Protein AF-A0A0R1HN74-F1 (afdb_monomer)

Structure (mmCIF, N/CA/C/O backbone):
data_AF-A0A0R1HN74-F1
#
_entry.id   AF-A0A0R1HN74-F1
#
loop_
_atom_site.group_PDB
_atom_site.id
_atom_site.type_symbol
_atom_site.label_atom_id
_atom_site.label_alt_id
_atom_site.label_comp_id
_atom_site.label_asym_id
_atom_site.label_entity_id
_atom_site.label_seq_id
_atom_site.pdbx_PDB_ins_code
_atom_site.Cartn_x
_atom_site.Cartn_y
_atom_site.Cartn_z
_atom_site.occupancy
_atom_site.B_iso_or_equiv
_atom_site.auth_seq_id
_atom_site.auth_comp_id
_atom_site.auth_asym_id
_atom_site.auth_atom_id
_atom_site.pdbx_PDB_model_num
ATOM 1 N N . MET A 1 1 ? -47.317 2.325 -16.562 1.00 37.75 1 MET A N 1
ATOM 2 C CA . MET A 1 1 ? -47.734 1.131 -17.326 1.00 37.75 1 MET A CA 1
ATOM 3 C C . MET A 1 1 ? -47.409 -0.101 -16.496 1.00 37.75 1 MET A C 1
ATOM 5 O O . MET A 1 1 ? -46.252 -0.298 -16.159 1.00 37.75 1 MET A O 1
ATOM 9 N N . LYS A 1 2 ? -48.447 -0.833 -16.077 1.00 34.22 2 LYS A N 1
ATOM 10 C CA . LYS A 1 2 ? -48.402 -2.145 -15.407 1.00 34.22 2 LYS A CA 1
ATOM 11 C C . LYS A 1 2 ? -48.605 -3.232 -16.466 1.00 34.22 2 LYS A C 1
ATOM 13 O O . LYS A 1 2 ? -49.394 -2.976 -17.366 1.00 34.22 2 LYS A O 1
ATOM 18 N N . LEU A 1 3 ? -47.998 -4.406 -16.280 1.00 33.62 3 LEU A N 1
ATOM 19 C CA . LEU A 1 3 ? -48.451 -5.758 -16.684 1.00 33.62 3 LEU A CA 1
ATOM 20 C C . LEU A 1 3 ? -47.489 -6.751 -15.979 1.00 33.62 3 LEU A C 1
ATOM 22 O O . LEU A 1 3 ? -46.286 -6.656 -16.190 1.00 33.62 3 LEU A O 1
ATOM 26 N N . PHE A 1 4 ? -47.888 -7.375 -14.856 1.00 31.14 4 PHE A N 1
ATOM 27 C CA . PHE A 1 4 ? -48.478 -8.735 -14.722 1.00 31.14 4 PHE A CA 1
ATOM 28 C C . PHE A 1 4 ? -47.546 -9.832 -15.305 1.00 31.14 4 PHE A C 1
ATOM 30 O O . PHE A 1 4 ? -47.298 -9.790 -16.500 1.00 31.14 4 PHE A O 1
ATOM 37 N N . SER A 1 5 ? -46.884 -10.755 -14.578 1.00 32.38 5 SER A N 1
ATOM 38 C CA . SER A 1 5 ? -47.207 -11.663 -13.442 1.00 32.38 5 SER A CA 1
ATOM 39 C C . SER A 1 5 ? -47.231 -13.152 -13.862 1.00 32.38 5 SER A C 1
ATOM 41 O O . SER A 1 5 ? -47.763 -13.442 -14.929 1.00 32.38 5 SER A O 1
ATOM 43 N N . LEU A 1 6 ? -46.862 -14.027 -12.902 1.00 30.67 6 LEU A N 1
ATOM 44 C CA . LEU A 1 6 ? -47.320 -15.425 -12.670 1.00 30.67 6 LEU A CA 1
ATOM 45 C C . LEU A 1 6 ? -46.672 -16.559 -13.506 1.00 30.67 6 LEU A C 1
ATOM 47 O O . LEU A 1 6 ? -46.528 -16.405 -14.709 1.00 30.67 6 LEU A O 1
ATOM 51 N N . PHE A 1 7 ? -46.250 -17.728 -12.985 1.00 30.64 7 PHE A N 1
ATOM 52 C CA . PHE A 1 7 ? -46.457 -18.526 -11.743 1.00 30.64 7 PHE A CA 1
ATOM 53 C C . PHE A 1 7 ? -45.094 -19.163 -11.313 1.00 30.64 7 PHE A C 1
ATOM 55 O O . PHE A 1 7 ? -44.212 -19.260 -12.159 1.00 30.64 7 PHE A O 1
ATOM 62 N N . GLY A 1 8 ? -44.759 -19.519 -10.055 1.00 28.58 8 GLY A N 1
ATOM 63 C CA . GLY A 1 8 ? -45.424 -20.448 -9.109 1.00 28.58 8 GLY A CA 1
ATOM 64 C C . GLY A 1 8 ? -45.154 -21.910 -9.529 1.00 28.58 8 GLY A C 1
ATOM 65 O O . GLY A 1 8 ? -45.345 -22.207 -10.698 1.00 28.58 8 GLY A O 1
ATOM 66 N N . SER A 1 9 ? -44.735 -22.894 -8.729 1.00 29.56 9 SER A N 1
ATOM 67 C CA . SER A 1 9 ? -44.547 -23.068 -7.282 1.00 29.56 9 SER A CA 1
ATOM 68 C C . SER A 1 9 ? -44.051 -24.511 -7.039 1.00 29.56 9 SER A C 1
ATOM 70 O O . SER A 1 9 ? -44.491 -25.412 -7.745 1.00 29.56 9 SER A O 1
ATOM 72 N N . ASP A 1 10 ? -43.203 -24.673 -6.025 1.00 31.22 10 ASP A N 1
ATOM 73 C CA . ASP A 1 10 ? -43.163 -25.727 -4.996 1.00 31.22 10 ASP A CA 1
ATOM 74 C C . ASP A 1 10 ? -43.105 -27.245 -5.283 1.00 31.22 10 ASP A C 1
ATOM 76 O O . ASP A 1 10 ? -43.842 -27.826 -6.073 1.00 31.22 10 ASP A O 1
ATOM 80 N N . ASP A 1 11 ? -42.303 -27.842 -4.388 1.00 31.64 11 ASP A N 1
ATOM 81 C CA . ASP A 1 11 ? -42.486 -29.089 -3.632 1.00 31.64 11 ASP A CA 1
ATOM 82 C C . ASP A 1 11 ? -41.647 -30.344 -3.976 1.00 31.64 11 ASP A C 1
ATOM 84 O O . ASP A 1 11 ? -41.933 -31.114 -4.887 1.00 31.64 11 ASP A O 1
ATOM 88 N N . LYS A 1 12 ? -40.694 -30.576 -3.053 1.00 31.00 12 LYS A N 1
ATOM 89 C CA . LYS A 1 12 ? -40.577 -31.736 -2.142 1.00 31.00 12 LYS A CA 1
ATOM 90 C C . LYS A 1 12 ? -39.614 -32.894 -2.433 1.00 31.00 12 LYS A C 1
ATOM 92 O O . LYS A 1 12 ? -39.685 -33.582 -3.440 1.00 31.00 12 LYS A O 1
ATOM 97 N N . ASP A 1 13 ? -38.836 -33.127 -1.369 1.00 30.50 13 ASP A N 1
ATOM 98 C CA . ASP A 1 13 ? -38.486 -34.391 -0.714 1.00 30.50 13 ASP A CA 1
ATOM 99 C C . ASP A 1 13 ? -37.759 -35.483 -1.508 1.00 30.50 13 ASP A C 1
ATOM 101 O O . ASP A 1 13 ? -38.340 -36.172 -2.337 1.00 30.50 13 ASP A O 1
ATOM 105 N N . GLN A 1 14 ? -36.530 -35.789 -1.073 1.00 30.69 14 GLN A N 1
ATOM 106 C CA . GLN A 1 14 ? -36.260 -37.091 -0.451 1.00 30.69 14 GLN A CA 1
ATOM 107 C C . GLN A 1 14 ? -34.964 -37.086 0.376 1.00 30.69 14 GLN A C 1
ATOM 109 O O . GLN A 1 14 ? -33.915 -36.604 -0.045 1.00 30.69 14 GLN A O 1
ATOM 114 N N . ALA A 1 15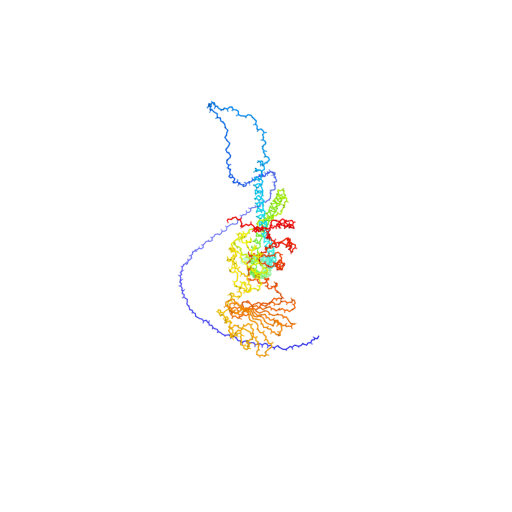 ? -35.093 -37.633 1.584 1.00 33.84 15 ALA A N 1
ATOM 115 C CA . ALA A 1 15 ? -34.044 -37.954 2.539 1.00 33.84 15 ALA A CA 1
ATOM 116 C C . ALA A 1 15 ? -33.681 -39.453 2.464 1.00 33.84 15 ALA A C 1
ATOM 118 O O . ALA A 1 15 ? -34.335 -40.204 1.747 1.00 33.84 15 ALA A O 1
ATOM 119 N N . GLU A 1 16 ? -32.723 -39.847 3.321 1.00 32.44 16 GLU A N 1
ATOM 120 C CA . GLU A 1 16 ? -32.264 -41.208 3.685 1.00 32.44 16 GLU A CA 1
ATOM 121 C C . GLU A 1 16 ? -31.029 -41.729 2.900 1.00 32.44 16 GLU A C 1
ATOM 123 O O . GLU A 1 16 ? -30.935 -41.563 1.697 1.00 32.44 16 GLU A O 1
ATOM 128 N N . SER A 1 17 ? -30.012 -42.394 3.479 1.00 32.22 17 SER A N 1
ATOM 129 C CA . SER A 1 17 ? -29.822 -42.961 4.825 1.00 32.22 17 SER A CA 1
ATOM 130 C C . SER A 1 17 ? -28.415 -43.603 4.977 1.00 32.22 17 SER A C 1
ATOM 132 O O . SER A 1 17 ? -27.927 -44.213 4.031 1.00 32.22 17 SER A O 1
ATOM 134 N N . LYS A 1 18 ? -27.911 -43.616 6.229 1.00 32.38 18 LYS A N 1
ATOM 135 C CA . LYS A 1 18 ? -27.061 -44.630 6.924 1.00 32.38 18 LYS A CA 1
ATOM 136 C C . LYS A 1 18 ? -25.583 -44.832 6.539 1.00 32.38 18 LYS A C 1
ATOM 138 O O . LYS A 1 18 ? -25.268 -45.304 5.458 1.00 32.38 18 LYS A O 1
ATOM 143 N N . GLN A 1 19 ? -24.719 -44.766 7.563 1.00 29.27 19 GLN A N 1
ATOM 144 C CA . GLN A 1 19 ? -24.216 -45.972 8.254 1.00 29.27 19 GLN A CA 1
ATOM 145 C C . GLN A 1 19 ? -23.620 -45.640 9.640 1.00 29.27 19 GLN A C 1
ATOM 147 O O . GLN A 1 19 ? -22.815 -44.728 9.795 1.00 29.27 19 GLN A O 1
ATOM 152 N N . GLN A 1 20 ? -24.049 -46.409 10.644 1.00 31.22 20 GLN A N 1
ATOM 153 C CA . GLN A 1 20 ? -23.447 -46.580 11.971 1.00 31.22 20 GLN A CA 1
ATOM 154 C C . GLN A 1 20 ? -22.999 -48.041 12.099 1.00 31.22 20 GLN A C 1
ATOM 156 O O . GLN A 1 20 ? -23.674 -48.900 11.531 1.00 31.22 20 GLN A O 1
ATOM 161 N N . GLN A 1 21 ? -21.973 -48.276 12.933 1.00 35.69 21 GLN A N 1
ATOM 162 C CA . GLN A 1 21 ? -21.781 -49.361 13.931 1.00 35.69 21 GLN A CA 1
ATOM 163 C C . GLN A 1 21 ? -20.291 -49.822 14.021 1.00 35.69 21 GLN A C 1
ATOM 165 O O . GLN A 1 21 ? -19.504 -49.424 13.168 1.00 35.69 21 GLN A O 1
ATOM 170 N N . PRO A 1 22 ? -19.855 -50.582 15.058 1.00 55.91 22 PRO A N 1
ATOM 171 C CA . PRO A 1 22 ? -19.391 -50.095 16.375 1.00 55.91 22 PRO A CA 1
ATOM 172 C C . PRO A 1 22 ? -18.045 -50.771 16.784 1.00 55.91 22 PRO A C 1
ATOM 174 O O . PRO A 1 22 ? -17.423 -51.381 15.922 1.00 55.91 22 PRO A O 1
ATOM 177 N N . VAL A 1 23 ? -17.627 -50.709 18.071 1.00 32.47 23 VAL A N 1
ATOM 178 C CA . VAL A 1 23 ? -17.067 -51.829 18.905 1.00 32.47 23 VAL A CA 1
ATOM 179 C C . VAL A 1 23 ? -16.105 -51.358 20.033 1.00 32.47 23 VAL A C 1
ATOM 181 O O . VAL A 1 23 ? -15.123 -50.681 19.759 1.00 32.47 23 VAL A O 1
ATOM 184 N N . THR A 1 24 ? -16.453 -51.766 21.276 1.00 33.16 24 THR A N 1
ATOM 185 C CA . THR A 1 24 ? -15.684 -52.051 22.537 1.00 33.16 24 THR A CA 1
ATOM 186 C C . THR A 1 24 ? -14.651 -51.040 23.070 1.00 33.16 24 THR A C 1
ATOM 188 O O . THR A 1 24 ? -13.841 -50.533 22.317 1.00 33.16 24 THR A O 1
ATOM 191 N N . GLY A 1 25 ? -14.538 -50.706 24.361 1.00 28.81 25 GLY A N 1
ATOM 192 C CA . GLY A 1 25 ? -14.865 -51.419 25.600 1.00 28.81 25 GLY A CA 1
ATOM 193 C C . GLY A 1 25 ? -13.577 -51.930 26.259 1.00 28.81 25 GLY A C 1
ATOM 194 O O . GLY A 1 25 ? -13.061 -52.928 25.782 1.00 28.81 25 GLY A O 1
ATOM 195 N N . ASP A 1 26 ? -13.080 -51.275 27.319 1.00 28.19 26 ASP A N 1
ATOM 196 C CA . ASP A 1 26 ? -12.437 -51.978 28.441 1.00 28.19 26 ASP A CA 1
ATOM 197 C C . ASP A 1 26 ? -12.340 -51.121 29.715 1.00 28.19 26 ASP A C 1
ATOM 199 O O . ASP A 1 26 ? -12.230 -49.893 29.671 1.00 28.19 26 ASP A O 1
ATOM 203 N N . ALA A 1 27 ? -12.436 -51.815 30.844 1.00 33.97 27 ALA A N 1
ATOM 204 C CA . ALA A 1 27 ? -12.537 -51.312 32.204 1.00 33.97 27 ALA A CA 1
ATOM 205 C C . ALA A 1 27 ? -11.169 -51.256 32.906 1.00 33.97 27 ALA A C 1
ATOM 207 O O . ALA A 1 27 ? -10.232 -51.957 32.534 1.00 33.97 27 ALA A O 1
ATOM 208 N N . THR A 1 28 ? -11.068 -50.488 33.993 1.00 33.03 28 THR A N 1
ATOM 209 C CA . THR A 1 28 ? -10.412 -50.970 35.223 1.00 33.03 28 THR A CA 1
ATOM 210 C C . THR A 1 28 ? -10.779 -50.108 36.427 1.00 33.03 28 THR A C 1
ATOM 212 O O . THR A 1 28 ? -10.674 -48.883 36.415 1.00 33.03 28 THR A O 1
ATOM 215 N N . ASP A 1 29 ? -11.212 -50.819 37.462 1.00 31.86 29 ASP A N 1
ATOM 216 C CA . ASP A 1 29 ? -11.519 -50.390 38.818 1.00 31.86 29 ASP A CA 1
ATOM 217 C C . ASP A 1 29 ? -10.306 -49.834 39.580 1.00 31.86 29 ASP A C 1
ATOM 219 O O . ASP A 1 29 ? -9.175 -50.288 39.384 1.00 31.86 29 ASP A O 1
ATOM 223 N N . LYS A 1 30 ? -10.573 -48.965 40.569 1.00 32.81 30 LYS A N 1
ATOM 224 C CA . LYS A 1 30 ? -10.164 -49.225 41.963 1.00 32.81 30 LYS A CA 1
ATOM 225 C C . LYS A 1 30 ? -10.873 -48.323 42.983 1.00 32.81 30 LYS A C 1
ATOM 227 O O . LYS A 1 30 ? -10.838 -47.099 42.895 1.00 32.81 30 LYS A O 1
ATOM 232 N N . GLU A 1 31 ? -11.477 -49.008 43.956 1.00 31.00 31 GLU A N 1
ATOM 233 C CA . GLU A 1 31 ? -11.871 -48.601 45.316 1.00 31.00 31 GLU A CA 1
ATOM 234 C C . GLU A 1 31 ? -10.780 -47.746 46.008 1.00 31.00 31 GLU A C 1
ATOM 236 O O . GLU A 1 31 ? -9.605 -47.875 45.679 1.00 31.00 31 GLU A O 1
ATOM 241 N N . THR A 1 32 ? -11.060 -46.839 46.955 1.00 31.27 32 THR A N 1
ATOM 242 C CA . THR A 1 32 ? -11.624 -47.103 48.298 1.00 31.27 32 THR A CA 1
ATOM 243 C C . THR A 1 32 ? -12.172 -45.834 48.989 1.00 31.27 32 THR A C 1
ATOM 245 O O . THR A 1 32 ? -11.489 -44.817 49.040 1.00 31.27 32 THR A O 1
ATOM 248 N N . THR A 1 33 ? -13.399 -45.967 49.510 1.00 35.19 33 THR A N 1
ATOM 249 C CA . THR A 1 33 ? -14.053 -45.541 50.784 1.00 35.19 33 THR A CA 1
ATOM 250 C C . THR A 1 33 ? -13.459 -44.498 51.778 1.00 35.19 33 THR A C 1
ATOM 252 O O . THR A 1 33 ? -12.276 -44.184 51.731 1.00 35.19 33 THR A O 1
ATOM 255 N N . PRO A 1 34 ? -14.313 -43.957 52.692 1.00 50.22 34 PRO A N 1
ATOM 256 C CA . PRO A 1 34 ? -14.310 -42.570 53.173 1.00 50.22 34 PRO A CA 1
ATOM 257 C C . PRO A 1 34 ? -13.800 -42.408 54.615 1.00 50.22 34 PRO A C 1
ATOM 259 O O . PRO A 1 34 ? -13.629 -43.397 55.322 1.00 50.22 34 PRO A O 1
ATOM 262 N N . ASP A 1 35 ? -13.651 -41.161 55.074 1.00 30.20 35 ASP A N 1
ATOM 263 C CA . ASP A 1 35 ? -13.509 -40.870 56.504 1.00 30.20 35 ASP A CA 1
ATOM 264 C C . ASP A 1 35 ? -14.228 -39.573 56.917 1.00 30.20 35 ASP A C 1
ATOM 266 O O . ASP A 1 35 ? -14.484 -38.669 56.116 1.00 30.20 35 ASP A O 1
ATOM 270 N N . ASP A 1 36 ? -14.595 -39.587 58.189 1.00 30.39 36 ASP A N 1
ATOM 271 C CA . ASP A 1 36 ? -15.712 -38.972 58.873 1.00 30.39 36 ASP A CA 1
ATOM 272 C C . ASP A 1 36 ? -15.662 -37.455 59.079 1.00 30.39 36 ASP A C 1
ATOM 274 O O . ASP A 1 36 ? -14.627 -36.788 59.136 1.00 30.39 36 ASP A O 1
ATOM 278 N N . GLY A 1 37 ? -16.862 -36.907 59.273 1.00 30.92 37 GLY A N 1
ATOM 279 C CA . GLY A 1 37 ? -17.068 -35.525 59.661 1.00 30.92 37 GLY A CA 1
ATOM 280 C C . GLY A 1 37 ? -16.678 -35.210 61.104 1.00 30.92 37 GLY A C 1
ATOM 281 O O . GLY A 1 37 ? -16.563 -36.077 61.966 1.00 30.92 37 GLY A O 1
ATOM 282 N N . LYS A 1 38 ? -16.595 -33.907 61.391 1.00 32.75 38 LYS A N 1
ATOM 283 C CA . LYS A 1 38 ? -16.925 -33.342 62.703 1.00 32.75 38 LYS A CA 1
ATOM 284 C C . LYS A 1 38 ? -17.247 -31.852 62.597 1.00 32.75 38 LYS A C 1
ATOM 286 O O . LYS A 1 38 ? -16.443 -31.045 62.144 1.00 32.75 38 LYS A O 1
ATOM 291 N N . SER A 1 39 ? -18.454 -31.528 63.048 1.00 33.34 39 SER A N 1
ATOM 292 C CA . SER A 1 39 ? -18.960 -30.194 63.371 1.00 33.34 39 SER A CA 1
ATOM 293 C C . SER A 1 39 ? -18.235 -29.559 64.561 1.00 33.34 39 SER A C 1
ATOM 295 O O . SER A 1 39 ? -17.902 -30.269 65.504 1.00 33.34 39 SER A O 1
ATOM 297 N N . GLN A 1 40 ? -18.154 -28.223 64.577 1.00 32.00 40 GLN A N 1
ATOM 298 C CA . GLN A 1 40 ? -18.242 -27.331 65.756 1.00 32.00 40 GLN A CA 1
ATOM 299 C C . GLN A 1 40 ? -18.423 -25.889 65.222 1.00 32.00 40 GLN A C 1
ATOM 301 O O . GLN A 1 40 ? -17.596 -25.414 64.457 1.00 32.00 40 GLN A O 1
ATOM 306 N N . VAL A 1 41 ? -19.618 -25.287 65.262 1.00 33.12 41 VAL A N 1
ATOM 307 C CA . VAL A 1 41 ? -20.280 -24.532 66.356 1.00 33.12 41 VAL A CA 1
ATOM 308 C C . VAL A 1 41 ? -19.562 -23.228 66.771 1.00 33.12 41 VAL A C 1
ATOM 310 O O . VAL A 1 41 ? -18.598 -23.252 67.519 1.00 33.12 41 VAL A O 1
ATOM 313 N N . ALA A 1 42 ? -20.144 -22.123 66.277 1.00 31.59 42 ALA A N 1
ATOM 314 C CA . ALA A 1 42 ? -20.497 -20.832 66.900 1.00 31.59 42 ALA A CA 1
ATOM 315 C C . ALA A 1 42 ? -19.504 -20.015 67.759 1.00 31.59 42 ALA A C 1
ATOM 317 O O . ALA A 1 42 ? -19.063 -20.470 68.805 1.00 31.59 42 ALA A O 1
ATOM 318 N N . SER A 1 43 ? -19.396 -18.711 67.439 1.00 30.66 43 SER A N 1
ATOM 319 C CA . SER A 1 43 ? -19.812 -17.617 68.349 1.00 30.66 43 SER A CA 1
ATOM 320 C C . SER A 1 43 ? -19.766 -16.228 67.680 1.00 30.66 43 SER A C 1
ATOM 322 O O . SER A 1 43 ? -18.772 -15.863 67.053 1.00 30.66 43 SER A O 1
ATOM 324 N N . GLU A 1 44 ? -20.843 -15.460 67.860 1.00 29.98 44 GLU A N 1
ATOM 325 C CA . GLU A 1 44 ? -21.056 -14.044 67.510 1.00 29.98 44 GLU A CA 1
ATOM 326 C C . GLU A 1 44 ? -20.263 -13.072 68.423 1.00 29.98 44 GLU A C 1
ATOM 328 O O . GLU A 1 44 ? -20.245 -13.264 69.633 1.00 29.98 44 GLU A O 1
ATOM 333 N N . ALA A 1 45 ? -19.578 -12.065 67.843 1.00 29.86 45 ALA A N 1
ATOM 334 C CA . ALA A 1 45 ? -19.810 -10.594 67.930 1.00 29.86 45 ALA A CA 1
ATOM 335 C C . ALA A 1 45 ? -19.397 -9.881 69.261 1.00 29.86 45 ALA A C 1
ATOM 337 O O . ALA A 1 45 ? -19.100 -10.579 70.225 1.00 29.86 45 ALA A O 1
ATOM 338 N N . PRO A 1 46 ? -19.395 -8.521 69.414 1.00 47.56 46 PRO A N 1
ATOM 339 C CA . PRO A 1 46 ? -19.605 -7.402 68.462 1.00 47.56 46 PRO A CA 1
ATOM 340 C C . PRO A 1 46 ? -18.709 -6.118 68.689 1.00 47.56 46 PRO A C 1
ATOM 342 O O . PRO A 1 46 ? -17.916 -6.067 69.622 1.00 47.56 46 PRO A O 1
ATOM 345 N N . LYS A 1 47 ? -18.993 -5.030 67.921 1.00 30.33 47 LYS A N 1
ATOM 346 C CA . LYS A 1 47 ? -18.733 -3.562 68.163 1.00 30.33 47 LYS A CA 1
ATOM 347 C C . LYS A 1 47 ? -17.286 -3.038 67.925 1.00 30.33 47 LYS A C 1
ATOM 349 O O . LYS A 1 47 ? -16.341 -3.767 68.146 1.00 30.33 47 LYS A O 1
ATOM 354 N N . SER A 1 48 ? -16.984 -1.804 67.482 1.00 28.70 48 SER A N 1
ATOM 355 C CA . SER A 1 48 ? -17.722 -0.540 67.278 1.00 28.70 48 SER A CA 1
ATOM 356 C C . SER A 1 48 ? -16.961 0.447 66.358 1.00 28.70 48 SER A C 1
ATOM 358 O O . SER A 1 48 ? -15.739 0.416 66.292 1.00 28.70 48 SER A O 1
ATOM 360 N N . SER A 1 49 ? -17.721 1.369 65.752 1.00 27.67 49 SER A N 1
ATOM 361 C CA . SER A 1 49 ? -17.440 2.777 65.376 1.00 27.67 49 SER A CA 1
ATOM 362 C C . SER A 1 49 ? -16.029 3.389 65.509 1.00 27.67 49 SER A C 1
ATOM 364 O O . SER A 1 49 ? -15.465 3.391 66.599 1.00 27.67 49 SER A O 1
ATOM 366 N N . ALA A 1 50 ? -15.592 4.132 64.481 1.00 29.45 50 ALA A N 1
ATOM 367 C CA . ALA A 1 50 ? -15.521 5.611 64.477 1.00 29.45 50 ALA A CA 1
ATOM 368 C C . ALA A 1 50 ? -14.493 6.138 63.448 1.00 29.45 50 ALA A C 1
ATOM 370 O O . ALA A 1 50 ? -13.308 5.834 63.509 1.00 29.45 50 ALA A O 1
ATOM 371 N N . ALA A 1 51 ? -14.957 7.000 62.547 1.00 29.91 51 ALA A N 1
ATOM 372 C CA . ALA A 1 51 ? -14.192 8.124 61.995 1.00 29.91 51 ALA A CA 1
ATOM 373 C C . ALA A 1 51 ? -14.757 9.413 62.647 1.00 29.91 51 ALA A C 1
ATOM 375 O O . ALA A 1 51 ? -15.804 9.302 63.295 1.00 29.91 51 ALA A O 1
ATOM 376 N N . PRO A 1 52 ? -14.209 10.636 62.463 1.00 47.25 52 PRO A N 1
ATOM 377 C CA . PRO A 1 52 ? -13.012 11.054 61.719 1.00 47.25 52 PRO A CA 1
ATOM 378 C C . PRO A 1 52 ? -12.086 12.001 62.533 1.00 47.25 52 PRO A C 1
ATOM 380 O O . PRO A 1 52 ? -12.493 12.582 63.536 1.00 47.25 52 PRO A O 1
ATOM 383 N N . ALA A 1 53 ? -10.857 12.255 62.072 1.00 31.03 53 ALA A N 1
ATOM 384 C CA . ALA A 1 53 ? -10.089 13.411 62.546 1.00 31.03 53 ALA A CA 1
ATOM 385 C C . ALA A 1 53 ? -9.216 14.009 61.440 1.00 31.03 53 ALA A C 1
ATOM 387 O O . ALA A 1 53 ? -8.222 13.443 60.993 1.00 31.03 53 ALA A O 1
ATOM 388 N N . ASN A 1 54 ? -9.642 15.197 61.038 1.00 31.20 54 ASN A N 1
ATOM 389 C CA . ASN A 1 54 ? -8.968 16.163 60.197 1.00 31.20 54 ASN A CA 1
ATOM 390 C C . ASN A 1 54 ? -7.908 16.893 61.049 1.00 31.20 54 ASN A C 1
ATOM 392 O O . ASN A 1 54 ? -8.258 17.427 62.102 1.00 31.20 54 ASN A O 1
ATOM 396 N N . ARG A 1 55 ? -6.639 16.948 60.624 1.00 29.05 55 ARG A N 1
ATOM 397 C CA . ARG A 1 55 ? -5.668 17.951 61.105 1.00 29.05 55 ARG A CA 1
ATOM 398 C C . ARG A 1 55 ? -4.543 18.163 60.094 1.00 29.05 55 ARG A C 1
ATOM 400 O O . ARG A 1 55 ? -3.656 17.335 59.926 1.00 29.05 55 ARG A O 1
ATOM 407 N N . SER A 1 56 ? -4.592 19.332 59.470 1.00 31.62 56 SER A N 1
ATOM 408 C CA . SER A 1 56 ? -3.524 19.972 58.713 1.00 31.62 56 SER A CA 1
ATOM 409 C C . SER A 1 56 ? -2.261 20.172 59.557 1.00 31.62 56 SER A C 1
ATOM 411 O O . SER A 1 56 ? -2.361 20.639 60.692 1.00 31.62 56 SER A O 1
ATOM 413 N N . ARG A 1 57 ? -1.077 19.955 58.966 1.00 28.45 57 ARG A N 1
ATOM 414 C CA . ARG A 1 57 ? 0.126 20.776 59.201 1.00 28.45 57 ARG A CA 1
ATOM 415 C C . ARG A 1 57 ? 1.194 20.555 58.115 1.00 28.45 57 ARG A C 1
ATOM 417 O O . ARG A 1 57 ? 1.737 19.471 57.986 1.00 28.45 57 ARG A O 1
ATOM 424 N N . LEU A 1 58 ? 1.451 21.647 57.392 1.00 30.02 58 LEU A N 1
ATOM 425 C CA . LEU A 1 58 ? 2.749 22.234 57.032 1.00 30.02 58 LEU A CA 1
ATOM 426 C C . LEU A 1 58 ? 3.857 21.356 56.410 1.00 30.02 58 LEU A C 1
ATOM 428 O O . LEU A 1 58 ? 4.514 20.578 57.086 1.00 30.02 58 LEU A O 1
ATOM 432 N N . ALA A 1 59 ? 4.130 21.693 55.145 1.00 32.78 59 ALA A N 1
ATOM 433 C CA . ALA A 1 59 ? 5.439 22.048 54.585 1.00 32.78 59 ALA A CA 1
ATOM 434 C C . ALA A 1 59 ? 6.612 21.063 54.749 1.00 32.78 59 ALA A C 1
ATOM 436 O O . ALA A 1 59 ? 7.312 21.063 55.756 1.00 32.78 59 ALA A O 1
ATOM 437 N N . ALA A 1 60 ? 6.933 20.373 53.652 1.00 30.47 60 ALA A N 1
ATOM 438 C CA . ALA A 1 60 ? 8.308 20.030 53.301 1.00 30.47 60 ALA A CA 1
ATOM 439 C C . ALA A 1 60 ? 8.445 19.968 51.770 1.00 30.47 60 ALA A C 1
ATOM 441 O O . ALA A 1 60 ? 7.803 19.155 51.106 1.00 30.47 60 ALA A O 1
ATOM 442 N N . GLU A 1 61 ? 9.264 20.860 51.214 1.00 35.38 61 GLU A N 1
ATOM 443 C CA . GLU A 1 61 ? 9.757 20.803 49.836 1.00 35.38 61 GLU A CA 1
ATOM 444 C C . GLU A 1 61 ? 10.532 19.495 49.590 1.00 35.38 61 GLU A C 1
ATOM 446 O O . GLU A 1 61 ? 11.429 19.168 50.374 1.00 35.38 61 GLU A O 1
ATOM 451 N N . PRO A 1 62 ? 10.311 18.781 48.473 1.00 33.72 62 PRO A N 1
ATOM 452 C CA . PRO A 1 62 ? 11.261 17.795 47.994 1.00 33.72 62 PRO A CA 1
ATOM 453 C C . PRO A 1 62 ? 12.218 18.442 46.989 1.00 33.72 62 PRO A C 1
ATOM 455 O O . PRO A 1 62 ? 11.844 18.874 45.897 1.00 33.72 62 PRO A O 1
ATOM 458 N N . LYS A 1 63 ? 13.493 18.469 47.381 1.00 31.11 63 LYS A N 1
ATOM 459 C CA . LYS A 1 63 ? 14.648 18.786 46.541 1.00 31.11 63 LYS A CA 1
ATOM 460 C C . LYS A 1 63 ? 14.618 17.952 45.253 1.00 31.11 63 LYS A C 1
ATOM 462 O O . LYS A 1 63 ? 14.608 16.725 45.296 1.00 31.11 63 LYS A O 1
ATOM 467 N N . ARG A 1 64 ? 14.669 18.636 44.107 1.00 31.47 64 ARG A N 1
ATOM 468 C CA . ARG A 1 64 ? 14.945 18.054 42.786 1.00 31.47 64 ARG A CA 1
ATOM 469 C C . ARG A 1 64 ? 16.316 17.362 42.800 1.00 31.47 64 ARG A C 1
ATOM 471 O O . ARG A 1 64 ? 17.336 18.046 42.834 1.00 31.47 64 ARG A O 1
ATOM 478 N N . SER A 1 65 ? 16.354 16.032 42.713 1.00 29.64 65 SER A N 1
ATOM 479 C CA . SER A 1 65 ? 17.555 15.294 42.305 1.00 29.64 65 SER A CA 1
ATOM 480 C C . SER A 1 65 ? 17.481 15.018 40.803 1.00 29.64 65 SER A C 1
ATOM 482 O O . SER A 1 65 ? 16.779 14.114 40.354 1.00 29.64 65 SER A O 1
ATOM 484 N N . ALA A 1 66 ? 18.192 15.822 40.016 1.00 31.75 66 ALA A N 1
ATOM 485 C CA . ALA A 1 66 ? 18.445 15.534 38.613 1.00 31.75 66 ALA A CA 1
ATOM 486 C C . ALA A 1 66 ? 19.542 14.463 38.522 1.00 31.75 66 ALA A C 1
ATOM 488 O O . ALA A 1 66 ? 20.721 14.753 38.723 1.00 31.75 66 ALA A O 1
ATOM 489 N N . ALA A 1 67 ? 19.155 13.221 38.236 1.00 30.30 67 ALA A N 1
ATOM 490 C CA . ALA A 1 67 ? 20.087 12.184 37.818 1.00 30.30 67 ALA A CA 1
ATOM 491 C C . ALA A 1 67 ? 20.398 12.383 36.324 1.00 30.30 67 ALA A C 1
ATOM 493 O O . ALA A 1 67 ? 19.569 12.113 35.459 1.00 30.30 67 ALA A O 1
ATOM 494 N N . LYS A 1 68 ? 21.593 12.908 36.033 1.00 33.25 68 LYS A N 1
ATOM 495 C CA . LYS A 1 68 ? 22.212 12.884 34.700 1.00 33.25 68 LYS A CA 1
ATOM 496 C C . LYS A 1 68 ? 22.682 11.453 34.391 1.00 33.25 68 LYS A C 1
ATOM 498 O O . LYS A 1 68 ? 23.369 10.882 35.237 1.00 33.25 68 LYS A O 1
ATOM 503 N N . PRO A 1 69 ? 22.412 10.892 33.202 1.00 34.38 69 PRO A N 1
ATOM 504 C CA . PRO A 1 69 ? 23.107 9.697 32.745 1.00 34.38 69 PRO A CA 1
ATOM 505 C C . PRO A 1 69 ? 24.541 10.039 32.311 1.00 34.38 69 PRO A C 1
ATOM 507 O O . PRO A 1 69 ? 24.807 11.077 31.703 1.00 34.38 69 PRO A O 1
ATOM 510 N N . ALA A 1 70 ? 25.464 9.155 32.686 1.00 28.36 70 ALA A N 1
ATOM 511 C CA . ALA A 1 70 ? 26.893 9.244 32.442 1.00 28.36 70 ALA A CA 1
ATOM 512 C C . ALA A 1 70 ? 27.228 9.050 30.954 1.00 28.36 70 ALA A C 1
ATOM 514 O O . ALA A 1 70 ? 26.919 8.014 30.371 1.00 28.36 70 ALA A O 1
ATOM 515 N N . SER A 1 71 ? 27.910 10.028 30.358 1.00 34.03 71 SER A N 1
ATOM 516 C CA . SER A 1 71 ? 28.608 9.881 29.081 1.00 34.03 71 SER A CA 1
ATOM 517 C C . SER A 1 71 ? 30.069 9.516 29.349 1.00 34.03 71 SER A C 1
ATOM 519 O O . SER A 1 71 ? 30.845 10.331 29.855 1.00 34.03 71 SER A O 1
ATOM 521 N N . THR A 1 72 ? 30.445 8.289 29.007 1.00 31.52 72 THR A N 1
ATOM 522 C CA . THR A 1 72 ? 31.836 7.830 28.967 1.00 31.52 72 THR A CA 1
ATOM 523 C C . THR A 1 72 ? 32.525 8.449 27.750 1.00 31.52 72 THR A C 1
ATOM 525 O O . THR A 1 72 ? 32.422 7.926 26.646 1.00 31.52 72 THR A O 1
ATOM 528 N N . SER A 1 73 ? 33.228 9.568 27.935 1.00 34.06 73 SER A N 1
ATOM 529 C CA . SER A 1 73 ? 34.187 10.082 26.949 1.00 34.06 73 SER A CA 1
ATOM 530 C C . SER A 1 73 ? 35.597 9.654 27.342 1.00 34.06 73 SER A C 1
ATOM 532 O O . SER A 1 73 ? 36.128 10.071 28.373 1.00 34.06 73 SER A O 1
ATOM 534 N N . GLN A 1 74 ? 36.202 8.817 26.498 1.00 33.25 74 GLN A N 1
ATOM 535 C CA . GLN A 1 74 ? 37.629 8.523 26.516 1.00 33.25 74 GLN A CA 1
ATOM 536 C C . GLN A 1 74 ? 38.419 9.816 26.281 1.00 33.25 74 GLN A C 1
ATOM 538 O O . GLN A 1 74 ? 38.275 10.495 25.267 1.00 33.25 74 GLN A O 1
ATOM 543 N N . ARG A 1 75 ? 39.244 10.160 27.268 1.00 27.95 75 ARG A N 1
ATOM 544 C CA . ARG A 1 75 ? 40.131 11.320 27.296 1.00 27.95 75 ARG A CA 1
ATOM 545 C C . ARG A 1 75 ? 41.498 10.880 26.768 1.00 27.95 75 ARG A C 1
ATOM 547 O O . ARG A 1 75 ? 42.224 10.189 27.476 1.00 27.95 75 ARG A O 1
ATOM 554 N N . ALA A 1 76 ? 41.847 11.269 25.542 1.00 32.34 76 ALA A N 1
ATOM 555 C CA . ALA A 1 76 ? 43.224 11.191 25.059 1.00 32.34 76 ALA A CA 1
ATOM 556 C C . ALA A 1 76 ? 44.046 12.298 25.738 1.00 32.34 76 ALA A C 1
ATOM 558 O O . ALA A 1 76 ? 43.658 13.467 25.753 1.00 32.34 76 ALA A O 1
ATOM 559 N N . ALA A 1 77 ? 45.141 11.899 26.379 1.00 31.88 77 ALA A N 1
ATOM 560 C CA . ALA A 1 77 ? 45.979 12.751 27.203 1.00 31.88 77 ALA A CA 1
ATOM 561 C C . ALA A 1 77 ? 46.862 13.682 26.353 1.00 31.88 77 ALA A C 1
ATOM 563 O O . ALA A 1 77 ? 47.608 13.233 25.487 1.00 31.88 77 ALA A O 1
ATOM 564 N N . HIS A 1 78 ? 46.826 14.978 26.664 1.00 31.86 78 HIS A N 1
ATOM 565 C CA . HIS A 1 78 ? 47.920 15.903 26.387 1.00 31.86 78 HIS A CA 1
ATOM 566 C C . HIS A 1 78 ? 48.979 15.752 27.485 1.00 31.86 78 HIS A C 1
ATOM 568 O O . HIS A 1 78 ? 48.674 15.966 28.658 1.00 31.86 78 HIS A O 1
ATOM 574 N N . SER A 1 79 ? 50.215 15.400 27.114 1.00 32.31 79 SER A N 1
ATOM 575 C CA . SER A 1 79 ? 51.373 15.537 27.998 1.00 32.31 79 SER A CA 1
ATOM 576 C C . SER A 1 79 ? 52.016 16.907 27.785 1.00 32.31 79 SER A C 1
ATOM 578 O O . SER A 1 79 ? 52.656 17.162 26.766 1.00 32.31 79 SER A O 1
ATOM 580 N N . THR A 1 80 ? 51.857 17.783 28.767 1.00 32.66 80 THR A N 1
ATOM 581 C CA . THR A 1 80 ? 52.698 18.959 28.991 1.00 32.66 80 THR A CA 1
ATOM 582 C C . THR A 1 80 ? 53.878 18.527 29.861 1.00 32.66 80 THR A C 1
ATOM 584 O O . THR A 1 80 ? 53.676 18.078 30.986 1.00 32.66 80 THR A O 1
ATOM 587 N N . ALA A 1 81 ? 55.105 18.668 29.361 1.00 32.16 81 ALA A N 1
ATOM 588 C CA . ALA A 1 81 ? 56.321 18.542 30.159 1.00 32.16 81 ALA A CA 1
ATOM 589 C C . ALA A 1 81 ? 57.109 19.853 30.061 1.00 32.16 81 ALA A C 1
ATOM 591 O O . ALA A 1 81 ? 57.492 20.276 28.971 1.00 32.16 81 ALA A O 1
ATOM 592 N N . SER A 1 82 ? 57.319 20.497 31.209 1.00 31.19 82 SER A N 1
ATOM 593 C CA . SER A 1 82 ? 58.155 21.685 31.375 1.00 31.19 82 SER A CA 1
ATOM 594 C C . SER A 1 82 ? 59.384 21.368 32.236 1.00 31.19 82 SER A C 1
ATOM 596 O O . SER A 1 82 ? 59.228 20.917 33.365 1.00 31.19 82 SER A O 1
ATOM 598 N N . ASN A 1 83 ? 60.560 21.676 31.680 1.00 34.12 83 ASN A N 1
ATOM 599 C CA . ASN A 1 83 ? 61.791 22.250 32.255 1.00 34.12 83 ASN A CA 1
ATOM 600 C C . ASN A 1 83 ? 62.367 21.795 33.614 1.00 34.12 83 ASN A C 1
ATOM 602 O O . ASN A 1 83 ? 61.775 22.057 34.653 1.00 34.12 83 ASN A O 1
ATOM 606 N N . GLN A 1 84 ? 63.641 21.361 33.587 1.00 32.09 84 GLN A N 1
ATOM 607 C CA . GLN A 1 84 ? 64.849 22.006 34.182 1.00 32.09 84 GLN A CA 1
ATOM 608 C C . GLN A 1 84 ? 66.052 21.039 34.015 1.00 32.09 84 GLN A C 1
ATOM 610 O O . GLN A 1 84 ? 65.938 19.873 34.363 1.00 32.09 84 GLN A O 1
ATOM 615 N N . ALA A 1 85 ? 67.108 21.356 33.252 1.00 33.44 85 ALA A N 1
ATOM 616 C CA . ALA A 1 85 ? 68.266 22.238 33.504 1.00 33.44 85 ALA A CA 1
ATOM 617 C C . ALA A 1 85 ? 69.478 21.533 34.167 1.00 33.44 85 ALA A C 1
ATOM 619 O O . ALA A 1 85 ? 69.396 21.100 35.310 1.00 33.44 85 ALA A O 1
ATOM 620 N N . THR A 1 86 ? 70.590 21.457 33.417 1.00 32.34 86 THR A N 1
ATOM 621 C CA . THR A 1 86 ? 72.046 21.346 33.745 1.00 32.34 86 THR A CA 1
ATOM 622 C C . THR A 1 86 ? 72.715 20.771 32.478 1.00 32.34 86 THR A C 1
ATOM 624 O O . THR A 1 86 ? 72.148 19.874 31.874 1.00 32.34 86 THR A O 1
ATOM 627 N N . GLY A 1 87 ? 73.847 21.191 31.913 1.00 30.41 87 GLY A N 1
ATOM 628 C CA . GLY A 1 87 ? 74.879 22.205 32.136 1.00 30.41 87 GLY A CA 1
ATOM 629 C C . GLY A 1 87 ? 76.044 21.865 31.168 1.00 30.41 87 GLY A C 1
ATOM 630 O O . GLY A 1 87 ? 76.220 20.685 30.872 1.00 30.41 87 GLY A O 1
ATOM 631 N N . SER A 1 88 ? 76.827 22.869 30.721 1.00 32.34 88 SER A N 1
ATOM 632 C CA . SER A 1 88 ? 78.076 22.801 29.894 1.00 32.34 88 SER A CA 1
ATOM 633 C C . SER A 1 88 ? 77.937 22.210 28.469 1.00 32.34 88 SER A C 1
ATOM 635 O O . SER A 1 88 ? 77.265 21.213 28.280 1.00 32.34 88 SER A O 1
ATOM 637 N N . ASP A 1 89 ? 78.492 22.745 27.378 1.00 31.44 89 ASP A N 1
ATOM 638 C CA . ASP A 1 89 ? 79.760 23.454 27.151 1.00 31.44 89 ASP A CA 1
ATOM 639 C C . ASP A 1 89 ? 79.670 24.248 25.809 1.00 31.44 89 ASP A C 1
ATOM 641 O O . ASP A 1 89 ? 78.896 23.854 24.929 1.00 31.44 89 ASP A O 1
ATOM 645 N N . PRO A 1 90 ? 80.394 25.369 25.612 1.00 48.81 90 PRO A N 1
ATOM 646 C CA . PRO A 1 90 ? 80.249 26.260 24.464 1.00 48.81 90 PRO A CA 1
ATOM 647 C C . PRO A 1 90 ? 81.311 25.981 23.394 1.00 48.81 90 PRO A C 1
ATOM 649 O O . PRO A 1 90 ? 82.449 25.704 23.741 1.00 48.81 90 PRO A O 1
ATOM 652 N N . GLN A 1 91 ? 80.982 26.151 22.109 1.00 37.16 91 GLN A N 1
ATOM 653 C CA . GLN A 1 91 ? 81.825 26.770 21.063 1.00 37.16 91 GLN A CA 1
ATOM 654 C C . GLN A 1 91 ? 81.196 26.559 19.676 1.00 37.16 91 GLN A C 1
ATOM 656 O O . GLN A 1 91 ? 80.590 25.532 19.407 1.00 37.16 91 GLN A O 1
ATOM 661 N N . GLN A 1 92 ? 81.448 27.531 18.794 1.00 39.16 92 GLN A N 1
ATOM 662 C CA . GLN A 1 92 ? 81.018 27.669 17.394 1.00 39.16 92 GLN A CA 1
ATOM 663 C C . GLN A 1 92 ? 79.630 28.290 17.178 1.00 39.16 92 GLN A C 1
ATOM 665 O O . GLN A 1 92 ? 78.632 27.841 17.710 1.00 39.16 92 GLN A O 1
ATOM 670 N N . SER A 1 93 ? 79.434 29.297 16.335 1.00 37.47 93 SER A N 1
ATOM 671 C CA . SER A 1 93 ? 80.304 30.318 15.754 1.00 37.47 93 SER A CA 1
ATOM 672 C C . SER A 1 93 ? 79.366 31.283 15.020 1.00 37.47 93 SER A C 1
ATOM 674 O O . SER A 1 93 ? 78.550 30.870 14.210 1.00 37.47 93 SER A O 1
ATOM 676 N N . ARG A 1 94 ? 79.490 32.569 15.351 1.00 38.94 94 ARG A N 1
ATOM 677 C CA . ARG A 1 94 ? 79.284 33.782 14.535 1.00 38.94 94 ARG A CA 1
ATOM 678 C C . ARG A 1 94 ? 78.514 33.739 13.190 1.00 38.94 94 ARG A C 1
ATOM 680 O O . ARG A 1 94 ? 78.949 33.099 12.242 1.00 38.94 94 ARG A O 1
ATOM 687 N N . ARG A 1 95 ? 77.646 34.770 13.079 1.00 38.56 95 ARG A N 1
ATOM 688 C CA . ARG A 1 95 ? 77.060 35.452 11.890 1.00 38.56 95 ARG A CA 1
ATOM 689 C C . ARG A 1 95 ? 75.930 34.652 11.223 1.00 38.56 95 ARG A C 1
ATOM 691 O O . ARG A 1 95 ? 76.107 33.497 10.900 1.00 38.56 95 ARG A O 1
ATOM 698 N N . VAL A 1 96 ? 74.731 35.201 11.026 1.00 40.59 96 VAL A N 1
ATOM 699 C CA . VAL A 1 96 ? 74.426 36.359 10.167 1.00 40.59 96 VAL A CA 1
ATOM 700 C C . VAL A 1 96 ? 73.164 37.087 10.671 1.00 40.59 96 VAL A C 1
ATOM 702 O O . VAL A 1 96 ? 72.156 36.467 10.992 1.00 40.59 96 VAL A O 1
ATOM 705 N N . ARG A 1 97 ? 73.239 38.424 10.741 1.00 47.66 97 ARG A N 1
ATOM 706 C CA . ARG A 1 97 ? 72.089 39.345 10.763 1.00 47.66 97 ARG A CA 1
ATOM 707 C C . ARG A 1 97 ? 71.623 39.571 9.319 1.00 47.66 97 ARG A C 1
ATOM 709 O O . ARG A 1 97 ? 72.486 39.687 8.459 1.00 47.66 97 ARG A O 1
ATOM 716 N N . GLN A 1 98 ? 70.319 39.811 9.158 1.00 43.72 98 GLN A N 1
ATOM 717 C CA . GLN A 1 98 ? 69.555 40.212 7.959 1.00 43.72 98 GLN A CA 1
ATOM 718 C C . GLN A 1 98 ? 68.767 39.076 7.302 1.00 43.72 98 GLN A C 1
ATOM 720 O O . GLN A 1 98 ? 69.322 38.063 6.896 1.00 43.72 98 GLN A O 1
ATOM 725 N N . GLY A 1 99 ? 67.451 39.288 7.239 1.00 40.22 99 GLY A N 1
ATOM 726 C CA . GLY A 1 99 ? 66.474 38.362 6.676 1.00 40.22 99 GLY A CA 1
ATOM 727 C C . GLY A 1 99 ? 65.085 38.490 7.305 1.00 40.22 99 GLY A C 1
ATOM 728 O O . GLY A 1 99 ? 64.431 37.484 7.541 1.00 40.22 99 GLY A O 1
ATOM 729 N N . THR A 1 100 ? 64.621 39.704 7.621 1.00 50.06 100 THR A N 1
ATOM 730 C CA . THR A 1 100 ? 63.175 39.978 7.662 1.00 50.06 100 THR A CA 1
ATOM 731 C C . THR A 1 100 ? 62.707 40.128 6.220 1.00 50.06 100 THR A C 1
ATOM 733 O O . THR A 1 100 ? 62.429 41.236 5.778 1.00 50.06 100 THR A O 1
ATOM 736 N N . ASP A 1 101 ? 62.689 39.019 5.485 1.00 42.34 101 ASP A N 1
ATOM 737 C CA . ASP A 1 101 ? 62.094 38.937 4.158 1.00 42.34 101 ASP A CA 1
ATOM 738 C C . ASP A 1 101 ? 60.929 37.956 4.214 1.00 42.34 101 ASP A C 1
ATOM 740 O O . ASP A 1 101 ? 61.020 36.865 4.775 1.00 42.34 101 ASP A O 1
ATOM 744 N N . GLY A 1 102 ? 59.807 38.448 3.696 1.00 46.84 102 GLY A N 1
ATOM 745 C CA . GLY A 1 102 ? 58.453 37.934 3.807 1.00 46.84 102 GLY A CA 1
ATOM 746 C C . GLY A 1 102 ? 58.296 36.423 3.934 1.00 46.84 102 GLY A C 1
ATOM 747 O O . GLY A 1 102 ? 58.771 35.647 3.106 1.00 46.84 102 GLY A O 1
ATOM 748 N N . LEU A 1 103 ? 57.414 36.038 4.860 1.00 48.84 103 LEU A N 1
ATOM 749 C CA . LEU A 1 103 ? 56.431 35.000 4.563 1.00 48.84 103 LEU A CA 1
ATOM 750 C C . LEU A 1 103 ? 55.770 35.383 3.234 1.00 48.84 103 LEU A C 1
ATOM 752 O O . LEU A 1 103 ? 54.845 36.193 3.181 1.00 48.84 103 LEU A O 1
ATOM 756 N N . SER A 1 104 ? 56.339 34.881 2.139 1.00 55.66 104 SER A N 1
ATOM 757 C CA . SER A 1 104 ? 55.842 35.084 0.789 1.00 55.66 104 SER A CA 1
ATOM 758 C C . SER A 1 104 ? 54.361 34.733 0.796 1.00 55.66 104 SER A C 1
ATOM 760 O O . SER A 1 104 ? 53.993 33.682 1.332 1.00 55.66 104 SER A O 1
ATOM 762 N N . LYS A 1 105 ? 53.509 35.584 0.207 1.00 59.78 105 LYS A N 1
ATOM 763 C CA . LYS A 1 105 ? 52.076 35.296 0.020 1.00 59.78 105 LYS A CA 1
ATOM 764 C C . LYS A 1 105 ? 51.853 33.862 -0.469 1.00 59.78 105 LYS A C 1
ATOM 766 O O . LYS A 1 105 ? 50.907 33.230 -0.024 1.00 59.78 105 LYS A O 1
ATOM 771 N N . ASN A 1 106 ? 52.767 33.322 -1.278 1.00 61.97 106 ASN A N 1
ATOM 772 C CA . ASN A 1 106 ? 52.706 31.946 -1.765 1.00 61.97 106 ASN A CA 1
ATOM 773 C C . ASN A 1 106 ? 52.864 30.901 -0.654 1.00 61.97 106 ASN A C 1
ATOM 775 O O . ASN A 1 106 ? 52.118 29.936 -0.665 1.00 61.97 106 ASN A O 1
ATOM 779 N N . SER A 1 107 ? 53.756 31.104 0.323 1.00 62.38 107 SER A N 1
ATOM 780 C CA . SER A 1 107 ? 53.934 30.188 1.467 1.00 62.38 107 SER A CA 1
ATOM 781 C C . SER A 1 107 ? 52.714 30.163 2.397 1.00 62.38 107 SER A C 1
ATOM 783 O O . SER A 1 107 ? 52.298 29.106 2.873 1.00 62.38 107 SER A O 1
ATOM 785 N N . ILE A 1 108 ? 52.080 31.322 2.595 1.00 68.50 108 ILE A N 1
ATOM 786 C CA . ILE A 1 108 ? 50.827 31.436 3.344 1.00 68.50 108 ILE A CA 1
ATOM 787 C C . ILE A 1 108 ? 49.690 30.777 2.546 1.00 68.50 108 ILE A C 1
ATOM 789 O O . ILE A 1 108 ? 48.963 29.956 3.097 1.00 68.50 108 ILE A O 1
ATOM 793 N N . GLN A 1 109 ? 49.587 31.037 1.238 1.00 67.56 109 GLN A N 1
ATOM 794 C CA . GLN A 1 109 ? 48.565 30.456 0.358 1.00 67.56 109 GLN A CA 1
ATOM 795 C C . GLN A 1 109 ? 48.655 28.921 0.283 1.00 67.56 109 GLN A C 1
ATOM 797 O O . GLN A 1 109 ? 47.631 28.249 0.390 1.00 67.56 109 GLN A O 1
ATOM 802 N N . THR A 1 110 ? 49.865 28.354 0.180 1.00 69.81 110 THR A N 1
ATOM 803 C CA . THR A 1 110 ? 50.088 26.895 0.181 1.00 69.81 110 THR A CA 1
ATOM 804 C C . THR A 1 110 ? 49.729 26.228 1.505 1.00 69.81 110 THR A C 1
ATOM 806 O O . THR A 1 110 ? 49.505 25.024 1.532 1.00 69.81 110 THR A O 1
ATOM 809 N N . THR A 1 111 ? 49.655 26.992 2.597 1.00 72.88 111 THR A N 1
ATOM 810 C CA . THR A 1 111 ? 49.256 26.475 3.914 1.00 72.88 111 THR A CA 1
ATOM 811 C C . THR A 1 111 ? 47.762 26.697 4.178 1.00 72.88 111 THR A C 1
ATOM 813 O O . THR A 1 111 ? 47.109 25.845 4.776 1.00 72.88 111 THR A O 1
ATOM 816 N N . ILE A 1 112 ? 47.192 27.806 3.692 1.00 73.94 112 ILE A N 1
ATOM 817 C CA . ILE A 1 112 ? 45.768 28.144 3.843 1.00 73.94 112 ILE A CA 1
ATOM 818 C C . ILE A 1 112 ? 44.873 27.234 3.000 1.00 73.94 112 ILE A C 1
ATOM 820 O O . ILE A 1 112 ? 43.839 26.801 3.501 1.00 73.94 112 ILE A O 1
ATOM 824 N N . ALA A 1 113 ? 45.250 26.914 1.758 1.00 71.12 113 ALA A N 1
ATOM 825 C CA . ALA A 1 113 ? 44.440 26.064 0.880 1.00 71.12 113 ALA A CA 1
ATOM 826 C C . ALA A 1 113 ? 44.111 24.684 1.499 1.00 71.12 113 ALA A C 1
ATOM 828 O O . ALA A 1 113 ? 42.932 24.415 1.718 1.00 71.12 113 ALA A O 1
ATOM 829 N N . PRO A 1 114 ? 45.087 23.860 1.936 1.00 75.75 114 PRO A N 1
ATOM 830 C CA . PRO A 1 114 ? 44.783 22.554 2.529 1.00 75.75 114 PRO A CA 1
ATOM 831 C C . PRO A 1 114 ? 44.060 22.648 3.880 1.00 75.75 114 PRO A C 1
ATOM 833 O O . PRO A 1 114 ? 43.371 21.710 4.277 1.00 75.75 114 PRO A O 1
ATOM 836 N N . LEU A 1 115 ? 44.213 23.752 4.620 1.00 75.94 115 LEU A N 1
ATOM 837 C CA . LEU A 1 115 ? 43.434 23.996 5.838 1.00 75.94 115 LEU A CA 1
ATOM 838 C C . LEU A 1 115 ? 41.984 24.369 5.521 1.00 75.94 115 LEU A C 1
ATOM 840 O O . LEU A 1 115 ? 41.088 23.947 6.245 1.00 75.94 115 LEU A O 1
ATOM 844 N N . THR A 1 116 ? 41.758 25.114 4.440 1.00 71.75 116 THR A N 1
ATOM 845 C CA . THR A 1 116 ? 40.420 25.451 3.937 1.00 71.75 116 THR A CA 1
ATOM 846 C C . THR A 1 116 ? 39.713 24.192 3.442 1.00 71.75 116 THR A C 1
ATOM 848 O O . THR A 1 116 ? 38.578 23.952 3.836 1.00 71.75 116 THR A O 1
ATOM 851 N N . ASP A 1 117 ? 40.413 23.327 2.705 1.00 68.19 117 ASP A N 1
ATOM 852 C CA . ASP A 1 117 ? 39.877 22.041 2.244 1.00 68.19 117 ASP A CA 1
ATOM 853 C C . ASP A 1 117 ? 39.517 21.123 3.419 1.00 68.19 117 ASP A C 1
ATOM 855 O O . ASP A 1 117 ? 38.440 20.531 3.454 1.00 68.19 117 ASP A O 1
ATOM 859 N N . LYS A 1 118 ? 40.389 21.037 4.436 1.00 75.56 118 LYS A N 1
ATOM 860 C CA . LYS A 1 118 ? 40.096 20.291 5.671 1.00 75.56 118 LYS A CA 1
ATOM 861 C C . LYS A 1 118 ? 38.913 20.882 6.433 1.00 75.56 118 LYS A C 1
ATOM 863 O O . LYS A 1 118 ? 38.118 20.127 6.983 1.00 75.56 118 LYS A O 1
ATOM 868 N N . LEU A 1 119 ? 38.804 22.209 6.491 1.00 69.50 119 LEU A N 1
ATOM 869 C CA . LEU A 1 119 ? 37.696 22.886 7.156 1.00 69.50 119 LEU A CA 1
ATOM 870 C C . LEU A 1 119 ? 36.374 22.602 6.439 1.00 69.50 119 LEU A C 1
ATOM 872 O O . LEU A 1 119 ? 35.399 22.279 7.108 1.00 69.50 119 LEU A O 1
ATOM 876 N N . GLU A 1 120 ? 36.344 22.675 5.109 1.00 66.94 120 GLU A N 1
ATOM 877 C CA . GLU A 1 120 ? 35.156 22.344 4.317 1.00 66.94 120 GLU A CA 1
ATOM 878 C C . GLU A 1 120 ? 34.800 20.853 4.415 1.00 66.94 120 GLU A C 1
ATOM 880 O O . GLU A 1 120 ? 33.626 20.521 4.571 1.00 66.94 120 GLU A O 1
ATOM 885 N N . ALA A 1 121 ? 35.788 19.951 4.455 1.00 63.47 121 ALA A N 1
ATOM 886 C CA . ALA A 1 121 ? 35.553 18.526 4.697 1.00 63.47 121 ALA A CA 1
ATOM 887 C C . ALA A 1 121 ? 34.909 18.272 6.072 1.00 63.47 121 ALA A C 1
ATOM 889 O O . ALA A 1 121 ? 33.853 17.647 6.156 1.00 63.47 121 ALA A O 1
ATOM 890 N N . VAL A 1 122 ? 35.481 18.830 7.146 1.00 69.12 122 VAL A N 1
ATOM 891 C CA . VAL A 1 122 ? 34.932 18.713 8.511 1.00 69.12 122 VAL A CA 1
ATOM 892 C C . VAL A 1 122 ? 33.553 19.367 8.609 1.00 69.12 122 VAL A C 1
ATOM 894 O O . VAL A 1 122 ? 32.646 18.841 9.252 1.00 69.12 122 VAL A O 1
ATOM 897 N N . ARG A 1 123 ? 33.358 20.512 7.951 1.00 71.31 123 ARG A N 1
ATOM 898 C CA . ARG A 1 123 ? 32.063 21.190 7.874 1.00 71.31 123 ARG A CA 1
ATOM 899 C C . ARG A 1 123 ? 31.025 20.309 7.174 1.00 71.31 123 ARG A C 1
ATOM 901 O O . ARG A 1 123 ? 29.897 20.218 7.656 1.00 71.31 123 ARG A O 1
ATOM 908 N N . GLY A 1 124 ? 31.403 19.626 6.095 1.00 62.94 124 GLY A N 1
ATOM 909 C CA . GLY A 1 124 ? 30.579 18.627 5.413 1.00 62.94 124 GLY A CA 1
ATOM 910 C C . GLY A 1 124 ? 30.237 17.423 6.297 1.00 62.94 124 GLY A C 1
ATOM 911 O O . GLY A 1 124 ? 29.076 17.013 6.348 1.00 62.94 124 GLY A O 1
ATOM 912 N N . GLU A 1 125 ? 31.204 16.899 7.052 1.00 68.88 125 GLU A N 1
ATOM 913 C CA . GLU A 1 125 ? 30.991 15.799 8.005 1.00 68.88 125 GLU A CA 1
ATOM 914 C C . GLU A 1 125 ? 30.015 16.189 9.123 1.00 68.88 125 GLU A C 1
ATOM 916 O O . GLU A 1 125 ? 29.047 15.472 9.370 1.00 68.88 125 GLU A O 1
ATOM 921 N N . ILE A 1 126 ? 30.205 17.352 9.758 1.00 72.69 126 ILE A N 1
ATOM 922 C CA . ILE A 1 126 ? 29.312 17.852 10.819 1.00 72.69 126 ILE A CA 1
ATOM 923 C C . ILE A 1 126 ? 27.900 18.075 10.275 1.00 72.69 126 ILE A C 1
ATOM 925 O O . ILE A 1 126 ? 26.919 17.721 10.930 1.00 72.69 126 ILE A O 1
ATOM 929 N N . LYS A 1 127 ? 27.789 18.649 9.071 1.00 71.19 127 LYS A N 1
ATOM 930 C CA . LYS A 1 127 ? 26.505 18.828 8.391 1.00 71.19 127 LYS A CA 1
ATOM 931 C C . LYS A 1 127 ? 25.802 17.480 8.216 1.00 71.19 127 LYS A C 1
ATOM 933 O O . LYS A 1 127 ? 24.640 17.362 8.586 1.00 71.19 127 LYS A O 1
ATOM 938 N N . THR A 1 128 ? 26.521 16.467 7.733 1.00 66.31 128 THR A N 1
ATOM 939 C CA . THR A 1 128 ? 26.006 15.098 7.551 1.00 66.31 128 THR A CA 1
ATOM 940 C C . THR A 1 128 ? 25.542 14.488 8.878 1.00 66.31 128 THR A C 1
ATOM 942 O O . THR A 1 128 ? 24.398 14.061 8.979 1.00 66.31 128 THR A O 1
ATOM 945 N N . GLN A 1 129 ? 26.358 14.557 9.935 1.00 73.44 129 GLN A N 1
ATOM 946 C CA . GLN A 1 129 ? 26.012 14.012 11.256 1.00 73.44 129 GLN A CA 1
ATOM 947 C C . GLN A 1 129 ? 24.782 14.678 11.890 1.00 73.44 129 GLN A C 1
ATOM 949 O O . GLN A 1 129 ? 23.934 13.997 12.467 1.00 73.44 129 GLN A O 1
ATOM 954 N N . LEU A 1 130 ? 24.663 16.009 11.796 1.00 72.25 130 LEU A N 1
ATOM 955 C CA . LEU A 1 130 ? 23.489 16.732 12.301 1.00 72.25 130 LEU A CA 1
ATOM 956 C C . LEU A 1 130 ? 22.210 16.304 11.577 1.00 72.25 130 LEU A C 1
ATOM 958 O O . LEU A 1 130 ? 21.139 16.264 12.184 1.00 72.25 130 LEU A O 1
ATOM 962 N N . PHE A 1 131 ? 22.317 15.955 10.298 1.00 66.88 131 PHE A N 1
ATOM 963 C CA . PHE A 1 131 ? 21.194 15.462 9.519 1.00 66.88 131 PHE A CA 1
ATOM 964 C C . PHE A 1 131 ? 20.846 14.008 9.808 1.00 66.88 131 PHE A C 1
ATOM 966 O O . PHE A 1 131 ? 19.668 13.732 10.014 1.00 66.88 131 PHE A O 1
ATOM 973 N N . ASP A 1 132 ? 21.830 13.117 9.934 1.00 69.94 132 ASP A N 1
ATOM 974 C CA . ASP A 1 132 ? 21.589 11.740 10.385 1.00 69.94 132 ASP A CA 1
ATOM 975 C C . ASP A 1 132 ? 20.865 11.738 11.738 1.00 69.94 132 ASP A C 1
ATOM 977 O O . ASP A 1 132 ? 19.923 10.977 11.969 1.00 69.94 132 ASP A O 1
ATOM 981 N N . TYR A 1 133 ? 21.253 12.655 12.628 1.00 73.81 133 TYR A N 1
ATOM 982 C CA . TYR A 1 133 ? 20.564 12.859 13.895 1.00 73.81 133 TYR A CA 1
ATOM 983 C C . TYR A 1 133 ? 19.132 13.393 13.703 1.00 73.81 133 TYR A C 1
ATOM 985 O O . TYR A 1 133 ? 18.200 12.861 14.307 1.00 73.81 133 TYR A O 1
ATOM 993 N N . LYS A 1 134 ? 18.914 14.384 12.823 1.00 73.94 134 LYS A N 1
ATOM 994 C CA . LYS A 1 134 ? 17.568 14.875 12.460 1.00 73.94 134 LYS A CA 1
ATOM 995 C C . LYS A 1 134 ? 16.676 13.758 11.905 1.00 73.94 134 LYS A C 1
ATOM 997 O O . LYS A 1 134 ? 15.492 13.698 12.229 1.00 73.94 134 LYS A O 1
ATOM 1002 N N . ASP A 1 135 ? 17.225 12.847 11.112 1.00 66.75 135 ASP A N 1
ATOM 1003 C CA . ASP A 1 135 ? 16.489 11.708 10.566 1.00 66.75 135 ASP A CA 1
ATOM 1004 C C . ASP A 1 135 ? 16.089 10.707 11.627 1.00 66.75 135 ASP A C 1
ATOM 1006 O O . ASP A 1 135 ? 14.939 10.272 11.659 1.00 66.75 135 ASP A O 1
ATOM 1010 N N . GLN A 1 136 ? 17.011 10.373 12.527 1.00 71.94 136 GLN A N 1
ATOM 1011 C CA . GLN A 1 136 ? 16.700 9.530 13.675 1.00 71.94 136 GLN A CA 1
ATOM 1012 C C . GLN A 1 136 ? 15.571 10.150 14.509 1.00 71.94 136 GLN A C 1
ATOM 1014 O O . GLN A 1 136 ? 14.655 9.435 14.924 1.00 71.94 136 GLN A O 1
ATOM 1019 N N . LEU A 1 137 ? 15.579 11.477 14.688 1.00 72.12 137 LEU A N 1
ATOM 1020 C CA . LEU A 1 137 ? 14.495 12.204 15.351 1.00 72.12 137 LEU A CA 1
ATOM 1021 C C . LEU A 1 137 ? 13.176 12.121 14.569 1.00 72.12 137 LEU A C 1
ATOM 1023 O O . LEU A 1 137 ? 12.147 11.826 15.172 1.00 72.12 137 LEU A O 1
ATOM 1027 N N . ASN A 1 138 ? 13.185 12.303 13.247 1.00 69.88 138 ASN A N 1
ATOM 1028 C CA . ASN A 1 138 ? 11.986 12.222 12.402 1.00 69.88 138 ASN A CA 1
ATOM 1029 C C . ASN A 1 138 ? 11.394 10.802 12.331 1.00 69.88 138 ASN A C 1
ATOM 1031 O O . ASN A 1 138 ? 10.171 10.625 12.379 1.00 69.88 138 ASN A O 1
ATOM 1035 N N . VAL A 1 139 ? 12.242 9.773 12.260 1.00 69.31 139 VAL A N 1
ATOM 1036 C CA . VAL A 1 139 ? 11.832 8.362 12.337 1.00 69.31 139 VAL A CA 1
ATOM 1037 C C . VAL A 1 139 ? 11.207 8.082 13.701 1.00 69.31 139 VAL A C 1
ATOM 1039 O O . VAL A 1 139 ? 10.106 7.531 13.773 1.00 69.31 139 VAL A O 1
ATOM 1042 N N . ALA A 1 140 ? 11.858 8.515 14.785 1.00 69.38 140 ALA A N 1
ATOM 1043 C CA . ALA A 1 140 ? 11.319 8.382 16.133 1.00 69.38 140 ALA A CA 1
ATOM 1044 C C . ALA A 1 140 ? 10.002 9.156 16.309 1.00 69.38 140 ALA A C 1
ATOM 1046 O O . ALA A 1 140 ? 9.098 8.667 16.987 1.00 69.38 140 ALA A O 1
ATOM 1047 N N . PHE A 1 141 ? 9.866 10.326 15.680 1.00 73.50 141 PHE A N 1
ATOM 1048 C CA . PHE A 1 141 ? 8.656 11.146 15.714 1.00 73.50 141 PHE A CA 1
ATOM 1049 C C . PHE A 1 141 ? 7.499 10.434 15.015 1.00 73.50 141 PHE A C 1
ATOM 1051 O O . PHE A 1 141 ? 6.414 10.315 15.578 1.00 73.50 141 PHE A O 1
ATOM 1058 N N . THR A 1 142 ? 7.747 9.889 13.823 1.00 68.75 142 THR A N 1
ATOM 1059 C CA . THR A 1 142 ? 6.751 9.121 13.062 1.00 68.75 142 THR A CA 1
ATOM 1060 C C . THR A 1 142 ? 6.318 7.869 13.826 1.00 68.75 142 THR A C 1
ATOM 1062 O O . THR A 1 142 ? 5.131 7.550 13.877 1.00 68.75 142 THR A O 1
ATOM 1065 N N . ALA A 1 143 ? 7.261 7.172 14.465 1.00 70.19 143 ALA A N 1
ATOM 1066 C CA . ALA A 1 143 ? 6.953 6.025 15.314 1.00 70.19 143 ALA A CA 1
ATOM 1067 C C . ALA A 1 143 ? 6.103 6.421 16.535 1.00 70.19 143 ALA A C 1
ATOM 1069 O O . ALA A 1 143 ? 5.135 5.731 16.849 1.00 70.19 143 ALA A O 1
ATOM 1070 N N . ALA A 1 144 ? 6.418 7.542 17.193 1.00 72.50 144 ALA A N 1
ATOM 1071 C CA . ALA A 1 144 ? 5.625 8.061 18.307 1.00 72.50 144 ALA A CA 1
ATOM 1072 C C . ALA A 1 144 ? 4.207 8.466 17.866 1.00 72.50 144 ALA A C 1
ATOM 1074 O O . ALA A 1 144 ? 3.249 8.158 18.569 1.00 72.50 144 ALA A O 1
ATOM 1075 N N . GLN A 1 145 ? 4.053 9.084 16.689 1.00 73.69 145 GLN A N 1
ATOM 1076 C CA . GLN A 1 145 ? 2.737 9.412 16.130 1.00 73.69 145 GLN A CA 1
ATOM 1077 C C . GLN A 1 145 ? 1.901 8.152 15.880 1.00 73.69 145 GLN A C 1
ATOM 1079 O O . GLN A 1 145 ? 0.755 8.096 16.313 1.00 73.69 145 GLN A O 1
ATOM 1084 N N . ARG A 1 146 ? 2.483 7.105 15.277 1.00 73.62 146 ARG A N 1
ATOM 1085 C CA . ARG A 1 146 ? 1.781 5.822 15.087 1.00 73.62 146 ARG A CA 1
ATOM 1086 C C . ARG A 1 146 ? 1.302 5.225 16.410 1.00 73.62 146 ARG A C 1
ATOM 1088 O O . ARG A 1 146 ? 0.158 4.799 16.497 1.00 73.62 146 ARG A O 1
ATOM 1095 N N . GLN A 1 147 ? 2.134 5.257 17.455 1.00 76.50 147 GLN A N 1
ATOM 1096 C CA . GLN A 1 147 ? 1.737 4.792 18.791 1.00 76.50 147 GLN A CA 1
ATOM 1097 C C . GLN A 1 147 ? 0.562 5.596 19.369 1.00 76.50 147 GLN A C 1
ATOM 1099 O O . GLN A 1 147 ? -0.303 5.025 20.032 1.00 76.50 147 GLN A O 1
ATOM 1104 N N . ILE A 1 148 ? 0.514 6.910 19.124 1.00 76.12 148 ILE A N 1
ATOM 1105 C CA . ILE A 1 148 ? -0.611 7.762 19.535 1.00 76.12 148 ILE A CA 1
ATOM 1106 C C . ILE A 1 148 ? -1.884 7.349 18.791 1.00 76.12 148 ILE A C 1
ATOM 1108 O O . ILE A 1 148 ? -2.913 7.159 19.440 1.00 76.12 148 ILE A O 1
ATOM 1112 N N . ASP A 1 149 ? -1.805 7.179 17.472 1.00 77.94 149 ASP A N 1
ATOM 1113 C CA . ASP A 1 149 ? -2.952 6.834 16.626 1.00 77.94 149 ASP A CA 1
ATOM 1114 C C . ASP A 1 149 ? -3.517 5.448 16.988 1.00 77.94 149 ASP A C 1
ATOM 1116 O O . ASP A 1 149 ? -4.723 5.292 17.188 1.00 77.94 149 ASP A O 1
ATOM 1120 N N . GLU A 1 150 ? -2.646 4.450 17.165 1.00 80.62 150 GLU A N 1
ATOM 1121 C CA . GLU A 1 150 ? -3.011 3.092 17.593 1.00 80.62 150 GLU A CA 1
ATOM 1122 C C . GLU A 1 150 ? -3.664 3.088 18.984 1.00 80.62 150 GLU A C 1
ATOM 1124 O O . GLU A 1 150 ? -4.708 2.455 19.196 1.00 80.62 150 GLU A O 1
ATOM 1129 N N . ALA A 1 151 ? -3.093 3.831 19.940 1.00 79.31 151 ALA A N 1
ATOM 1130 C CA . ALA A 1 151 ? -3.665 3.958 21.276 1.00 79.31 151 ALA A CA 1
ATOM 1131 C C . ALA A 1 151 ? -5.030 4.664 21.240 1.00 79.31 151 ALA A C 1
ATOM 1133 O O . ALA A 1 151 ? -5.952 4.245 21.936 1.00 79.31 151 ALA A O 1
ATOM 1134 N N . GLN A 1 152 ? -5.199 5.701 20.413 1.00 83.19 152 GLN A N 1
ATOM 1135 C CA . GLN A 1 152 ? -6.478 6.398 20.243 1.00 83.19 152 GLN A CA 1
ATOM 1136 C C . GLN A 1 152 ? -7.553 5.506 19.616 1.00 83.19 152 GLN A C 1
ATOM 1138 O O . GLN A 1 152 ? -8.682 5.491 20.108 1.00 83.19 152 GLN A O 1
ATOM 1143 N N . ALA A 1 153 ? -7.208 4.733 18.585 1.00 83.25 153 ALA A N 1
ATOM 1144 C CA . ALA A 1 153 ? -8.126 3.776 17.973 1.00 83.25 153 ALA A CA 1
ATOM 1145 C C . ALA A 1 153 ? -8.578 2.706 18.983 1.00 83.25 153 ALA A C 1
ATOM 1147 O O . ALA A 1 153 ? -9.769 2.399 19.086 1.00 83.25 153 ALA A O 1
ATOM 1148 N N . THR A 1 154 ? -7.642 2.192 19.786 1.00 83.69 154 THR A N 1
ATOM 1149 C CA . THR A 1 154 ? -7.938 1.194 20.825 1.00 83.69 154 THR A CA 1
ATOM 1150 C C . THR A 1 154 ? -8.807 1.780 21.943 1.00 83.69 154 THR A C 1
ATOM 1152 O O . THR A 1 154 ? -9.786 1.152 22.347 1.00 83.69 154 THR A O 1
ATOM 1155 N N . LEU A 1 155 ? -8.513 3.006 22.399 1.00 85.06 155 LEU A N 1
ATOM 1156 C CA . LEU A 1 155 ? -9.333 3.724 23.384 1.00 85.06 155 LEU A CA 1
ATOM 1157 C C . LEU A 1 155 ? -10.777 3.888 22.895 1.00 85.06 155 LEU A C 1
ATOM 1159 O O . LEU A 1 155 ? -11.701 3.548 23.630 1.00 85.06 155 LEU A O 1
ATOM 1163 N N . ALA A 1 156 ? -10.977 4.336 21.652 1.00 82.88 156 ALA A N 1
ATOM 1164 C CA . ALA A 1 156 ? -12.312 4.516 21.082 1.00 82.88 156 ALA A CA 1
ATOM 1165 C C . ALA A 1 156 ? -13.101 3.194 21.025 1.00 82.88 156 ALA A C 1
ATOM 1167 O O . ALA A 1 156 ? -14.293 3.162 21.336 1.00 82.88 156 ALA A O 1
ATOM 1168 N N . SER A 1 157 ? -12.433 2.090 20.678 1.00 87.06 157 SER A N 1
ATOM 1169 C CA . SER A 1 157 ? -13.034 0.751 20.687 1.00 87.06 157 SER A CA 1
ATOM 1170 C C . SER A 1 157 ? -13.456 0.319 22.100 1.00 87.06 157 SER A C 1
ATOM 1172 O O . SER A 1 157 ? -14.604 -0.079 22.318 1.00 87.06 157 SER A O 1
ATOM 1174 N N . HIS A 1 158 ? -12.568 0.473 23.090 1.00 85.75 158 HIS A N 1
ATOM 1175 C CA . HIS A 1 158 ? -12.858 0.128 24.486 1.00 85.75 158 HIS A CA 1
ATOM 1176 C C . HIS A 1 158 ? -13.964 1.008 25.091 1.00 85.75 158 HIS A C 1
ATOM 1178 O O . HIS A 1 158 ? -14.802 0.507 25.839 1.00 85.75 158 HIS A O 1
ATOM 1184 N N . GLU A 1 159 ? -14.029 2.298 24.748 1.00 86.06 159 GLU A N 1
ATOM 1185 C CA . GLU A 1 159 ? -15.110 3.198 25.174 1.00 86.06 159 GLU A CA 1
ATOM 1186 C C . GLU A 1 159 ? -16.475 2.755 24.622 1.00 86.06 159 GLU A C 1
ATOM 1188 O O . GLU A 1 159 ? -17.470 2.741 25.355 1.00 86.06 159 GLU A O 1
ATOM 1193 N N . GLN A 1 160 ? -16.534 2.314 23.361 1.00 88.50 160 GLN A N 1
ATOM 1194 C CA . GLN A 1 160 ? -17.757 1.740 22.790 1.00 88.50 160 GLN A CA 1
ATOM 1195 C C . GLN A 1 160 ? -18.167 0.438 23.486 1.00 88.50 160 GLN A C 1
ATOM 1197 O O . GLN A 1 160 ? -19.357 0.204 23.717 1.00 88.50 160 GLN A O 1
ATOM 1202 N N . GLU A 1 161 ? -17.204 -0.421 23.819 1.00 88.00 161 GLU A N 1
ATOM 1203 C CA . GLU A 1 161 ? -17.467 -1.663 24.544 1.00 88.00 161 GLU A CA 1
ATOM 1204 C C . GLU A 1 161 ? -17.989 -1.395 25.961 1.00 88.00 161 GLU A C 1
ATOM 1206 O O . GLU A 1 161 ? -18.987 -1.988 26.374 1.00 88.00 161 GLU A O 1
ATOM 1211 N N . MET A 1 162 ? -17.394 -0.436 26.670 1.00 85.06 162 MET A N 1
ATOM 1212 C CA . MET A 1 162 ? -17.850 0.008 27.988 1.00 85.06 162 MET A CA 1
ATOM 1213 C C . MET A 1 162 ? -19.280 0.549 27.946 1.00 85.06 162 MET A C 1
ATOM 1215 O O . MET A 1 162 ? -20.099 0.177 28.785 1.00 85.06 162 MET A O 1
ATOM 1219 N N . ALA A 1 163 ? -19.629 1.344 26.930 1.00 87.50 163 ALA A N 1
ATOM 1220 C CA . ALA A 1 163 ? -20.996 1.827 26.747 1.00 87.50 163 ALA A CA 1
ATOM 1221 C C . ALA A 1 163 ? -22.001 0.681 26.510 1.00 87.50 163 ALA A C 1
ATOM 1223 O O . ALA A 1 163 ? -23.138 0.740 26.983 1.00 87.50 163 ALA A O 1
ATOM 1224 N N . LYS A 1 164 ? -21.598 -0.382 25.798 1.00 89.19 164 LYS A N 1
ATOM 1225 C CA . LYS A 1 164 ? -22.428 -1.585 25.610 1.00 89.19 164 LYS A CA 1
ATOM 1226 C C . LYS A 1 164 ? -22.602 -2.360 26.917 1.00 89.19 164 LYS A C 1
ATOM 1228 O O . LYS A 1 164 ? -23.718 -2.780 27.219 1.00 89.19 164 LYS A O 1
ATOM 1233 N N . LEU A 1 165 ? -21.528 -2.534 27.688 1.00 86.31 165 LEU A N 1
ATOM 1234 C CA . LEU A 1 165 ? -21.575 -3.223 28.980 1.00 86.31 165 LEU A CA 1
ATOM 1235 C C . LEU A 1 165 ? -22.410 -2.456 30.007 1.00 86.31 165 LEU A C 1
ATOM 1237 O O . LEU A 1 165 ? -23.189 -3.080 30.720 1.00 86.31 165 LEU A O 1
ATOM 1241 N N . GLU A 1 166 ? -22.329 -1.124 30.039 1.00 87.19 166 GLU A N 1
ATOM 1242 C CA . GLU A 1 166 ? -23.149 -0.306 30.940 1.00 87.19 166 GLU A CA 1
ATOM 1243 C C . GLU A 1 166 ? -24.641 -0.405 30.587 1.00 87.19 166 GLU A C 1
ATOM 1245 O O . GLU A 1 166 ? -25.472 -0.619 31.467 1.00 87.19 166 GLU A O 1
ATOM 1250 N N . LYS A 1 167 ? -24.993 -0.383 29.293 1.00 89.50 167 LYS A N 1
ATOM 1251 C CA . LYS A 1 167 ? -26.371 -0.663 28.853 1.00 89.50 167 LYS A CA 1
ATOM 1252 C C . LYS A 1 167 ? -26.829 -2.065 29.258 1.00 89.50 167 LYS A C 1
ATOM 1254 O O . LYS A 1 167 ? -27.947 -2.230 29.736 1.00 89.50 167 LYS A O 1
ATOM 1259 N N . ARG A 1 168 ? -25.979 -3.086 29.089 1.00 87.31 168 ARG A N 1
ATOM 1260 C CA . ARG A 1 168 ? -26.302 -4.462 29.503 1.00 87.31 168 ARG A CA 1
ATOM 1261 C C . ARG A 1 168 ? -26.519 -4.548 31.012 1.00 87.31 168 ARG A C 1
ATOM 1263 O O . ARG A 1 168 ? -27.466 -5.196 31.445 1.00 87.31 168 ARG A O 1
ATOM 1270 N N . ARG A 1 169 ? -25.686 -3.864 31.796 1.00 85.75 169 ARG A N 1
ATOM 1271 C CA . ARG A 1 169 ? -25.814 -3.775 33.250 1.00 85.75 169 ARG A CA 1
ATOM 1272 C C . ARG A 1 169 ? -27.145 -3.144 33.663 1.00 85.75 169 ARG A C 1
ATOM 1274 O O . ARG A 1 169 ? -27.822 -3.732 34.498 1.00 85.75 169 ARG A O 1
ATOM 1281 N N . GLN A 1 170 ? -27.548 -2.034 33.039 1.00 86.56 170 GLN A N 1
ATOM 1282 C CA . GLN A 1 170 ? -28.848 -1.392 33.287 1.00 86.56 170 GLN A CA 1
ATOM 1283 C C . GLN A 1 170 ? -30.017 -2.340 32.999 1.00 86.56 170 GLN A C 1
ATOM 1285 O O . GLN A 1 170 ? -30.880 -2.518 33.851 1.00 86.56 170 GLN A O 1
ATOM 1290 N N . VAL A 1 171 ? -29.998 -3.028 31.852 1.00 86.62 171 VAL A N 1
ATOM 1291 C CA . VAL A 1 171 ? -31.041 -4.009 31.495 1.00 86.62 171 VAL A CA 1
ATOM 1292 C C . VAL A 1 171 ? -31.118 -5.147 32.517 1.00 86.62 171 VAL A C 1
ATOM 1294 O O . VAL A 1 171 ? -32.209 -5.542 32.923 1.00 86.62 171 VAL A O 1
ATOM 1297 N N . ILE A 1 172 ? -29.974 -5.678 32.960 1.00 83.19 172 ILE A N 1
ATOM 1298 C CA . ILE A 1 172 ? -29.946 -6.732 33.984 1.00 83.19 172 ILE A CA 1
ATOM 1299 C C . ILE A 1 172 ? -30.496 -6.208 35.320 1.00 83.19 172 ILE A C 1
ATOM 1301 O O . ILE A 1 172 ? -31.227 -6.919 36.008 1.00 83.19 172 ILE A O 1
ATOM 1305 N N . GLU A 1 173 ? -30.166 -4.974 35.699 1.00 86.19 173 GLU A N 1
ATOM 1306 C CA . GLU A 1 173 ? -30.626 -4.353 36.943 1.00 86.19 173 GLU A CA 1
ATOM 1307 C C . GLU A 1 173 ? -32.141 -4.096 36.930 1.00 86.19 173 GLU A C 1
ATOM 1309 O O . GLU A 1 173 ? -32.827 -4.442 37.894 1.00 86.19 173 GLU A O 1
ATOM 1314 N N . GLU A 1 174 ? -32.682 -3.620 35.806 1.00 87.38 174 GLU A N 1
ATOM 1315 C CA . GLU A 1 174 ? -34.124 -3.482 35.568 1.00 87.38 174 GLU A CA 1
ATOM 1316 C C . GLU A 1 174 ? -34.859 -4.827 35.633 1.00 87.38 174 GLU A C 1
ATOM 1318 O O . GLU A 1 174 ? -35.959 -4.903 36.182 1.00 87.38 174 GLU A O 1
ATOM 1323 N N . GLN A 1 175 ? -34.251 -5.906 35.127 1.00 85.06 175 GLN A N 1
ATOM 1324 C CA . GLN A 1 175 ? -34.820 -7.254 35.206 1.00 85.06 175 GLN A CA 1
ATOM 1325 C C . GLN A 1 175 ? -34.766 -7.830 36.628 1.00 85.06 175 GLN A C 1
ATOM 1327 O O . GLN A 1 175 ? -35.708 -8.493 37.053 1.00 85.06 175 GLN A O 1
ATOM 1332 N N . ILE A 1 176 ? -33.700 -7.573 37.392 1.00 82.94 176 ILE A N 1
ATOM 1333 C CA . ILE A 1 176 ? -33.512 -8.107 38.752 1.00 82.94 176 ILE A CA 1
ATOM 1334 C C . ILE A 1 176 ? -34.380 -7.379 39.792 1.00 82.94 176 ILE A C 1
ATOM 1336 O O . ILE A 1 176 ? -34.947 -8.028 40.679 1.00 82.94 176 ILE A O 1
ATOM 1340 N N . ALA A 1 177 ? -34.512 -6.053 39.689 1.00 85.62 177 ALA A N 1
ATOM 1341 C CA . ALA A 1 177 ? -35.230 -5.210 40.649 1.00 85.62 177 ALA A CA 1
ATOM 1342 C C . ALA A 1 177 ? -36.646 -5.707 41.034 1.00 85.62 177 ALA A C 1
ATOM 1344 O O . ALA A 1 177 ? -36.931 -5.800 42.236 1.00 85.62 177 ALA A O 1
ATOM 1345 N N . PRO A 1 178 ? -37.545 -6.081 40.096 1.00 84.81 178 PRO A N 1
ATOM 1346 C CA . PRO A 1 178 ? -38.889 -6.540 40.450 1.00 84.81 178 PRO A CA 1
ATOM 1347 C C . PRO A 1 178 ? -38.885 -7.872 41.212 1.00 84.81 178 PRO A C 1
ATOM 1349 O O . PRO A 1 178 ? -39.713 -8.069 42.104 1.00 84.81 178 PRO A O 1
ATOM 1352 N N . HIS A 1 179 ? -37.950 -8.778 40.912 1.00 84.25 179 HIS A N 1
ATOM 1353 C CA . HIS A 1 179 ? -37.840 -10.061 41.611 1.00 84.25 179 HIS A CA 1
ATOM 1354 C C . HIS A 1 179 ? -37.337 -9.887 43.043 1.00 84.25 179 HIS A C 1
ATOM 1356 O O . HIS A 1 179 ? -37.895 -10.495 43.957 1.00 84.25 179 HIS A O 1
ATOM 1362 N N . VAL A 1 180 ? -36.342 -9.018 43.253 1.00 86.25 180 VAL A N 1
ATOM 1363 C CA . VAL A 1 180 ? -35.845 -8.678 44.596 1.00 86.25 180 VAL A CA 1
ATOM 1364 C C . VAL A 1 180 ? -36.967 -8.069 45.436 1.00 86.25 180 VAL A C 1
ATOM 1366 O O . VAL A 1 180 ? -37.259 -8.576 46.518 1.00 86.25 180 VAL A O 1
ATOM 1369 N N . LYS A 1 181 ? -37.689 -7.081 44.893 1.00 89.06 181 LYS A N 1
ATOM 1370 C CA . LYS A 1 181 ? -38.832 -6.451 45.572 1.00 89.06 181 LYS A CA 1
ATOM 1371 C C . LYS A 1 181 ? -39.939 -7.455 45.918 1.00 89.06 181 LYS A C 1
ATOM 1373 O O . LYS A 1 181 ? -40.533 -7.387 46.996 1.00 89.06 181 LYS A O 1
ATOM 1378 N N . LYS A 1 182 ? -40.215 -8.415 45.026 1.00 88.06 182 LYS A N 1
ATOM 1379 C CA . LYS A 1 182 ? -41.180 -9.498 45.280 1.00 88.06 182 LYS A CA 1
ATOM 1380 C C . LYS A 1 182 ? -40.732 -10.409 46.427 1.00 88.06 182 LYS A C 1
ATOM 1382 O O . LYS A 1 182 ? -41.554 -10.750 47.272 1.00 88.06 182 LYS A O 1
ATOM 1387 N N . ILE A 1 183 ? -39.453 -10.782 46.479 1.00 86.06 183 ILE A N 1
ATOM 1388 C CA . ILE A 1 183 ? -38.892 -11.590 47.574 1.00 86.06 183 ILE A CA 1
ATOM 1389 C C . ILE A 1 183 ? -38.975 -10.831 48.906 1.00 86.06 183 ILE A C 1
ATOM 1391 O O . ILE A 1 183 ? -39.367 -11.418 49.910 1.00 86.06 183 ILE A O 1
ATOM 1395 N N . GLU A 1 184 ? -38.644 -9.538 48.925 1.00 88.81 184 GLU A N 1
ATOM 1396 C CA . GLU A 1 184 ? -38.737 -8.696 50.127 1.00 88.81 184 GLU A CA 1
ATOM 1397 C C . GLU A 1 184 ? -40.177 -8.573 50.637 1.00 88.81 184 GLU A C 1
ATOM 1399 O O . GLU A 1 184 ? -40.421 -8.728 51.833 1.00 88.81 184 GLU A O 1
ATOM 1404 N N . THR A 1 185 ? -41.136 -8.381 49.726 1.00 90.81 185 THR A N 1
ATOM 1405 C CA . THR A 1 185 ? -42.568 -8.309 50.060 1.00 90.81 185 THR A CA 1
ATOM 1406 C C . THR A 1 185 ? -43.052 -9.624 50.675 1.00 90.81 185 THR A C 1
ATOM 1408 O O . THR A 1 185 ? -43.656 -9.618 51.744 1.00 90.81 185 THR A O 1
ATOM 1411 N N . LEU A 1 186 ? -42.716 -10.763 50.058 1.00 88.19 186 LEU A N 1
ATOM 1412 C CA . LEU A 1 186 ? -43.091 -12.085 50.571 1.00 88.19 186 LEU A CA 1
ATOM 1413 C C . LEU A 1 186 ? -42.459 -12.386 51.938 1.00 88.19 186 LEU A C 1
ATOM 1415 O O . LEU A 1 186 ? -43.112 -12.994 52.781 1.00 88.19 186 LEU A O 1
ATOM 1419 N N . LYS A 1 187 ? -41.220 -11.942 52.189 1.00 89.25 187 LYS A N 1
ATOM 1420 C CA . LYS A 1 187 ? -40.584 -12.065 53.512 1.00 89.25 187 LYS A CA 1
ATOM 1421 C C . LYS A 1 187 ? -41.308 -11.242 54.578 1.00 89.25 187 LYS A C 1
ATOM 1423 O O . LYS A 1 187 ? -41.541 -11.748 55.671 1.00 89.25 187 LYS A O 1
ATOM 1428 N N . ALA A 1 188 ? -41.691 -10.005 54.262 1.00 89.25 188 ALA A N 1
ATOM 1429 C CA . ALA A 1 188 ? -42.454 -9.169 55.186 1.00 89.25 188 ALA A CA 1
ATOM 1430 C C . ALA A 1 188 ? -43.826 -9.791 55.507 1.00 89.25 188 ALA A C 1
ATOM 1432 O O . ALA A 1 188 ? -44.203 -9.896 56.674 1.00 89.25 188 ALA A O 1
ATOM 1433 N N . GLU A 1 189 ? -44.534 -10.294 54.488 1.00 88.38 189 GLU A N 1
ATOM 1434 C CA . GLU A 1 189 ? -45.805 -11.008 54.668 1.00 88.38 189 GLU A CA 1
ATOM 1435 C C . GLU A 1 189 ? -45.650 -12.285 55.510 1.00 88.38 189 GLU A C 1
ATOM 1437 O O . GLU A 1 189 ? -46.508 -12.591 56.344 1.00 88.38 189 GLU A O 1
ATOM 1442 N N . GLN A 1 190 ? -44.555 -13.028 55.316 1.00 88.44 190 GLN A N 1
ATOM 1443 C CA . GLN A 1 190 ? -44.224 -14.217 56.102 1.00 88.44 190 GLN A CA 1
ATOM 1444 C C . GLN A 1 190 ? -44.021 -13.868 57.583 1.00 88.44 190 GLN A C 1
ATOM 1446 O O . GLN A 1 190 ? -44.575 -14.546 58.454 1.00 88.44 190 GLN A O 1
ATOM 1451 N N . ASP A 1 191 ? -43.268 -12.805 57.875 1.00 87.06 191 ASP A N 1
ATOM 1452 C CA . ASP A 1 191 ? -43.001 -12.350 59.242 1.00 87.06 191 ASP A CA 1
ATOM 1453 C C . ASP A 1 191 ? -44.267 -11.859 59.949 1.00 87.06 191 ASP A C 1
ATOM 1455 O O . ASP A 1 191 ? -44.506 -12.209 61.109 1.00 87.06 191 ASP A O 1
ATOM 1459 N N . ASP A 1 192 ? -45.118 -11.096 59.265 1.00 88.69 192 ASP A N 1
ATOM 1460 C CA . ASP A 1 192 ? -46.371 -10.616 59.850 1.00 88.69 192 ASP A CA 1
ATOM 1461 C C . ASP A 1 192 ? -47.359 -11.756 60.102 1.00 88.69 192 ASP A C 1
ATOM 1463 O O . ASP A 1 192 ? -47.967 -11.826 61.176 1.00 88.69 192 ASP A O 1
ATOM 1467 N N . ASN A 1 193 ? -47.456 -12.719 59.182 1.00 87.62 193 ASN A N 1
ATOM 1468 C CA . ASN A 1 193 ? -48.275 -13.905 59.409 1.00 87.62 193 ASN A CA 1
ATOM 1469 C C . ASN A 1 193 ? -47.712 -14.774 60.550 1.00 87.62 193 ASN A C 1
ATOM 1471 O O . ASN A 1 193 ? -48.461 -15.284 61.384 1.00 87.62 193 ASN A O 1
ATOM 1475 N N . ARG A 1 194 ? -46.382 -14.891 60.674 1.00 86.44 194 ARG A N 1
ATOM 1476 C CA . ARG A 1 194 ? -45.746 -15.576 61.810 1.00 86.44 194 ARG A CA 1
ATOM 1477 C C . ARG A 1 194 ? -46.119 -14.920 63.141 1.00 86.44 194 ARG A C 1
ATOM 1479 O O . ARG A 1 194 ? -46.480 -15.636 64.076 1.00 86.44 194 ARG A O 1
ATOM 1486 N N . LYS A 1 195 ? -46.084 -13.586 63.230 1.00 89.19 195 LYS A N 1
ATOM 1487 C CA . LYS A 1 195 ? -46.537 -12.846 64.424 1.00 89.19 195 LYS A CA 1
ATOM 1488 C C . LYS A 1 195 ? -48.017 -13.106 64.714 1.00 89.19 195 LYS A C 1
ATOM 1490 O O . LYS A 1 195 ? -48.373 -13.334 65.869 1.00 89.19 195 LYS A O 1
ATOM 1495 N N . GLN A 1 196 ? -48.865 -13.122 63.683 1.00 87.19 196 GLN A N 1
ATOM 1496 C CA . GLN A 1 196 ? -50.296 -13.401 63.826 1.00 87.19 196 GLN A CA 1
ATOM 1497 C C . GLN A 1 196 ? -50.554 -14.813 64.373 1.00 87.19 196 GLN A C 1
ATOM 1499 O O . GLN A 1 196 ? -51.334 -14.969 65.310 1.00 87.19 196 GLN A O 1
ATOM 1504 N N . VAL A 1 197 ? -49.858 -15.830 63.856 1.00 83.00 197 VAL A N 1
ATOM 1505 C CA . VAL A 1 197 ? -49.955 -17.214 64.352 1.00 83.00 197 VAL A CA 1
ATOM 1506 C C . VAL A 1 197 ? -49.491 -17.327 65.806 1.00 83.00 197 VAL A C 1
ATOM 1508 O O . VAL A 1 197 ? -50.151 -17.998 66.596 1.00 83.00 197 VAL A O 1
ATOM 1511 N N . ILE A 1 198 ? -48.389 -16.665 66.184 1.00 85.56 198 ILE A N 1
ATOM 1512 C CA . ILE A 1 198 ? -47.903 -16.648 67.577 1.00 85.56 198 ILE A CA 1
ATOM 1513 C C . ILE A 1 198 ? -48.954 -16.032 68.506 1.00 85.56 198 ILE A C 1
ATOM 1515 O O . ILE A 1 198 ? -49.245 -16.603 69.555 1.00 85.56 198 ILE A O 1
ATOM 1519 N N . LYS A 1 199 ? -49.556 -14.905 68.106 1.00 89.25 199 LYS A N 1
ATOM 1520 C CA . LYS A 1 199 ? -50.608 -14.243 68.884 1.00 89.25 199 LYS A CA 1
ATOM 1521 C C . LYS A 1 199 ? -51.833 -15.145 69.062 1.00 89.25 199 LYS A C 1
ATOM 1523 O O . LYS A 1 199 ? -52.248 -15.365 70.192 1.00 89.25 199 LYS A O 1
ATOM 1528 N N . LEU A 1 200 ? -52.356 -15.710 67.970 1.00 84.88 200 LEU A N 1
ATOM 1529 C CA . LEU A 1 200 ? -53.527 -16.596 68.007 1.00 84.88 200 LEU A CA 1
ATOM 1530 C C . LEU A 1 200 ? -53.276 -17.853 68.851 1.00 84.88 200 LEU A C 1
ATOM 1532 O O . LEU A 1 200 ? -54.147 -18.246 69.619 1.00 84.88 200 LEU A O 1
ATOM 1536 N N . ASN A 1 201 ? -52.084 -18.457 68.760 1.00 83.62 201 ASN A N 1
ATOM 1537 C CA . ASN A 1 201 ? -51.706 -19.572 69.633 1.00 83.62 201 ASN A CA 1
ATOM 1538 C C . ASN A 1 201 ? -51.692 -19.150 71.114 1.00 83.62 201 ASN A C 1
ATOM 1540 O O . ASN A 1 201 ? -52.213 -19.881 71.949 1.00 83.62 201 ASN A O 1
ATOM 1544 N N . GLY A 1 202 ? -51.127 -17.981 71.439 1.00 85.38 202 GLY A N 1
ATOM 1545 C CA . GLY A 1 202 ? -51.088 -17.474 72.814 1.00 85.38 202 GLY A CA 1
ATOM 1546 C C . GLY A 1 202 ? -52.473 -17.135 73.377 1.00 85.38 202 GLY A C 1
ATOM 1547 O O . GLY A 1 202 ? -52.743 -17.394 74.549 1.00 85.38 202 GLY A O 1
ATOM 1548 N N . ASP A 1 203 ? -53.371 -16.594 72.551 1.00 84.31 203 ASP A N 1
ATOM 1549 C CA . ASP A 1 203 ? -54.764 -16.335 72.933 1.00 84.31 203 ASP A CA 1
ATOM 1550 C C . ASP A 1 203 ? -55.520 -17.654 73.187 1.00 84.31 203 ASP A C 1
ATOM 1552 O O . ASP A 1 203 ? -56.242 -17.778 74.179 1.00 84.31 203 ASP A O 1
ATOM 1556 N N . LEU A 1 204 ? -55.284 -18.673 72.353 1.00 82.38 204 LEU A N 1
ATOM 1557 C CA . LEU A 1 204 ? -55.867 -20.009 72.507 1.00 82.38 204 LEU A CA 1
ATOM 1558 C C . LEU A 1 204 ? -55.349 -20.714 73.772 1.00 82.38 204 LEU A C 1
ATOM 1560 O O . LEU A 1 204 ? -56.133 -21.303 74.512 1.00 82.38 204 LEU A O 1
ATOM 1564 N N . GLU A 1 205 ? -54.057 -20.605 74.083 1.00 84.38 205 GLU A N 1
ATOM 1565 C CA . GLU A 1 205 ? -53.460 -21.168 75.302 1.00 84.38 205 GLU A CA 1
ATOM 1566 C C . GLU A 1 205 ? -54.028 -20.524 76.581 1.00 84.38 205 GLU A C 1
ATOM 1568 O O . GLU A 1 205 ? -54.364 -21.227 77.542 1.00 84.38 205 GLU A O 1
ATOM 1573 N N . LYS A 1 206 ? -54.228 -19.196 76.581 1.00 86.50 206 LYS A N 1
ATOM 1574 C CA . LYS A 1 206 ? -54.898 -18.481 77.682 1.00 86.50 206 LYS A CA 1
ATOM 1575 C C . LYS A 1 206 ? -56.336 -18.955 77.878 1.00 86.50 206 LYS A C 1
ATOM 1577 O O . LYS A 1 206 ? -56.713 -19.261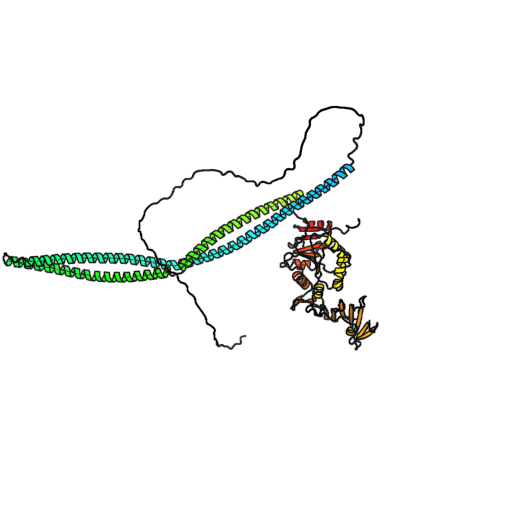 79.009 1.00 86.50 206 LYS A O 1
ATOM 1582 N N . LEU A 1 207 ? -57.116 -19.051 76.798 1.00 81.56 207 LEU A N 1
ATOM 1583 C CA . LEU A 1 207 ? -58.492 -19.560 76.839 1.00 81.56 207 LEU A CA 1
ATOM 1584 C C . LEU A 1 207 ? -58.542 -20.997 77.365 1.00 81.56 207 LEU A C 1
ATOM 1586 O O . LEU A 1 207 ? -59.360 -21.317 78.225 1.00 81.56 207 LEU A O 1
ATOM 1590 N N . ASN A 1 208 ? -57.627 -21.856 76.918 1.00 78.69 208 ASN A N 1
ATOM 1591 C CA . ASN A 1 208 ? -57.588 -23.249 77.351 1.00 78.69 208 ASN A CA 1
ATOM 1592 C C . ASN A 1 208 ? -57.191 -23.381 78.834 1.00 78.69 208 ASN A C 1
ATOM 1594 O O . ASN A 1 208 ? -57.739 -24.206 79.569 1.00 78.69 208 ASN A O 1
ATOM 1598 N N . THR A 1 209 ? -56.298 -22.511 79.315 1.00 83.50 209 THR A N 1
ATOM 1599 C CA . THR A 1 209 ? -55.942 -22.410 80.741 1.00 83.50 209 THR A CA 1
ATOM 1600 C C . THR A 1 209 ? -57.134 -21.941 81.581 1.00 83.50 209 THR A C 1
ATOM 1602 O O . THR A 1 209 ? -57.409 -22.514 82.640 1.00 83.50 209 THR A O 1
ATOM 1605 N N . GLN A 1 210 ? -57.888 -20.944 81.102 1.00 83.38 210 GLN A N 1
ATOM 1606 C CA . GLN A 1 210 ? -59.131 -20.492 81.739 1.00 83.38 210 GLN A CA 1
ATOM 1607 C C . GLN A 1 210 ? -60.167 -21.619 81.793 1.00 83.38 210 GLN A C 1
ATOM 1609 O O . GLN A 1 210 ? -60.706 -21.897 82.864 1.00 83.38 210 GLN A O 1
ATOM 1614 N N . LYS A 1 211 ? -60.381 -22.330 80.679 1.00 81.19 211 LYS A N 1
ATOM 1615 C CA . LYS A 1 211 ? -61.288 -23.482 80.601 1.00 81.19 211 LYS A CA 1
ATOM 1616 C C . LYS A 1 211 ? -60.882 -24.593 81.569 1.00 81.19 211 LYS A C 1
ATOM 1618 O O . LYS A 1 211 ? -61.724 -25.102 82.303 1.00 81.19 211 LYS A O 1
ATOM 1623 N N . THR A 1 212 ? -59.592 -24.917 81.643 1.00 79.81 212 THR A N 1
ATOM 1624 C CA . THR A 1 212 ? -59.057 -25.916 82.584 1.00 79.81 212 THR A CA 1
ATOM 1625 C C . THR A 1 212 ? -59.284 -25.491 84.036 1.00 79.81 212 THR A C 1
ATOM 1627 O O . THR A 1 212 ? -59.747 -26.289 84.849 1.00 79.81 212 THR A O 1
ATOM 1630 N N . THR A 1 213 ? -59.033 -24.220 84.357 1.00 83.44 213 THR A N 1
ATOM 1631 C CA . THR A 1 213 ? -59.244 -23.661 85.703 1.00 83.44 213 THR A CA 1
ATOM 1632 C C . THR A 1 213 ? -60.722 -23.704 86.103 1.00 83.44 213 THR A C 1
ATOM 1634 O O . THR A 1 213 ? -61.052 -24.134 87.210 1.00 83.44 213 THR A O 1
ATOM 1637 N N . LEU A 1 214 ? -61.628 -23.311 85.201 1.00 79.56 214 LEU A N 1
ATOM 1638 C CA . LEU A 1 214 ? -63.075 -23.373 85.429 1.00 79.56 214 LEU A CA 1
ATOM 1639 C C . LEU A 1 214 ? -63.569 -24.816 85.555 1.00 79.56 214 LEU A C 1
ATOM 1641 O O . LEU A 1 214 ? -64.362 -25.108 86.448 1.00 79.56 214 LEU A O 1
ATOM 1645 N N . SER A 1 215 ? -63.050 -25.735 84.738 1.00 77.44 215 SER A N 1
ATOM 1646 C CA . SER A 1 215 ? -63.355 -27.166 84.833 1.00 77.44 215 SER A CA 1
ATOM 1647 C C . SER A 1 215 ? -62.910 -27.748 86.177 1.00 77.44 215 SER A C 1
ATOM 1649 O O . SER A 1 215 ? -63.673 -28.467 86.818 1.00 77.44 215 SER A O 1
ATOM 1651 N N . GLN A 1 216 ? -61.712 -27.400 86.658 1.00 81.69 216 GLN A N 1
ATOM 1652 C CA . GLN A 1 216 ? -61.235 -27.802 87.986 1.00 81.69 216 GLN A CA 1
ATOM 1653 C C . GLN A 1 216 ? -62.092 -27.202 89.108 1.00 81.69 216 GLN A C 1
ATOM 1655 O O . GLN A 1 216 ? -62.381 -27.885 90.091 1.00 81.69 216 GLN A O 1
ATOM 1660 N N . LYS A 1 217 ? -62.519 -25.938 88.974 1.00 82.06 217 LYS A N 1
ATOM 1661 C CA . LYS A 1 217 ? -63.425 -25.283 89.931 1.00 82.06 217 LYS A CA 1
ATOM 1662 C C . LYS A 1 217 ? -64.788 -25.982 89.973 1.00 82.06 217 LYS A C 1
ATOM 1664 O O . LYS A 1 217 ? -65.271 -26.282 91.061 1.00 82.06 217 LYS A O 1
ATOM 1669 N N . SER A 1 218 ? -65.356 -26.311 88.813 1.00 76.69 218 SER A N 1
ATOM 1670 C CA . SER A 1 218 ? -66.594 -27.090 88.691 1.00 76.69 218 SER A CA 1
ATOM 1671 C C . SER A 1 218 ? -66.455 -28.476 89.331 1.00 76.69 218 SER A C 1
ATOM 1673 O O . SER A 1 218 ? -67.282 -28.854 90.158 1.00 76.69 218 SER A O 1
ATOM 1675 N N . GLN A 1 219 ? -65.369 -29.203 89.048 1.00 78.62 219 GLN A N 1
ATOM 1676 C CA . GLN A 1 219 ? -65.119 -30.528 89.621 1.00 78.62 219 GLN A CA 1
ATOM 1677 C C . GLN A 1 219 ? -64.951 -30.484 91.147 1.00 78.62 219 GLN A C 1
ATOM 1679 O O . GLN A 1 219 ? -65.477 -31.348 91.852 1.00 78.62 219 GLN A O 1
ATOM 1684 N N . LYS A 1 220 ? -64.264 -29.463 91.681 1.00 80.62 220 LYS A N 1
ATOM 1685 C CA . LYS A 1 220 ? -64.167 -29.238 93.131 1.00 80.62 220 LYS A CA 1
ATOM 1686 C C . LYS A 1 220 ? -65.541 -29.001 93.757 1.00 80.62 220 LYS A C 1
ATOM 1688 O O . LYS A 1 220 ? -65.827 -29.649 94.756 1.00 80.62 220 LYS A O 1
ATOM 1693 N N . LEU A 1 221 ? -66.384 -28.157 93.151 1.00 75.50 221 LEU A N 1
ATOM 1694 C CA . LEU A 1 221 ? -67.748 -27.875 93.626 1.00 75.50 221 LEU A CA 1
ATOM 1695 C C . LEU A 1 221 ? -68.646 -29.122 93.609 1.00 75.50 221 LEU A C 1
ATOM 1697 O O . LEU A 1 221 ? -69.337 -29.399 94.589 1.00 75.50 221 LEU A O 1
ATOM 1701 N N . LEU A 1 222 ? -68.574 -29.921 92.539 1.00 71.62 222 LEU A N 1
ATOM 1702 C CA . LEU A 1 222 ? -69.243 -31.225 92.444 1.00 71.62 222 LEU A CA 1
ATOM 1703 C C . LEU A 1 222 ? -68.803 -32.162 93.579 1.00 71.62 222 LEU A C 1
ATOM 1705 O O . LEU A 1 222 ? -69.642 -32.742 94.266 1.00 71.62 222 LEU A O 1
ATOM 1709 N N . THR A 1 223 ? -67.494 -32.254 93.830 1.00 69.06 223 THR A N 1
ATOM 1710 C CA . THR A 1 223 ? -66.927 -33.132 94.869 1.00 69.06 223 THR A CA 1
ATOM 1711 C C . THR A 1 223 ? -67.253 -32.651 96.287 1.00 69.06 223 THR A C 1
ATOM 1713 O O . THR A 1 223 ? -67.465 -33.474 97.175 1.00 69.06 223 THR A O 1
ATOM 1716 N N . SER A 1 224 ? -67.312 -31.336 96.525 1.00 68.19 224 SER A N 1
ATOM 1717 C CA . SER A 1 224 ? -67.752 -30.777 97.809 1.00 68.19 224 SER A CA 1
ATOM 1718 C C . SER A 1 224 ? -69.252 -30.961 98.039 1.00 68.19 224 SER A C 1
ATOM 1720 O O . SER A 1 224 ? -69.637 -31.259 99.163 1.00 68.19 224 SER A O 1
ATOM 1722 N N . SER A 1 225 ? -70.085 -30.877 96.992 1.00 63.34 225 SER A N 1
ATOM 1723 C CA . SER A 1 225 ? -71.525 -31.170 97.103 1.00 63.34 225 SER A CA 1
ATOM 1724 C C . SER A 1 225 ? -71.805 -32.643 97.430 1.00 63.34 225 SER A C 1
ATOM 1726 O O . SER A 1 225 ? -72.748 -32.951 98.145 1.00 63.34 225 SER A O 1
ATOM 1728 N N . ALA A 1 226 ? -70.942 -33.564 96.982 1.00 58.97 226 ALA A N 1
ATOM 1729 C CA . ALA A 1 226 ? -71.051 -34.990 97.293 1.00 58.97 226 ALA A CA 1
ATOM 1730 C C . ALA A 1 226 ? -70.612 -35.348 98.730 1.00 58.97 226 ALA A C 1
ATOM 1732 O O . ALA A 1 226 ? -70.841 -36.472 99.170 1.00 58.97 226 ALA A O 1
ATOM 1733 N N . LYS A 1 227 ? -69.964 -34.425 99.460 1.00 59.00 227 LYS A N 1
ATOM 1734 C CA . LYS A 1 227 ? -69.460 -34.638 100.831 1.00 59.00 227 LYS A CA 1
ATOM 1735 C C . LYS A 1 227 ? -70.352 -34.054 101.931 1.00 59.00 227 LYS A C 1
ATOM 1737 O O . LYS A 1 227 ? -70.087 -34.323 103.098 1.00 59.00 227 LYS A O 1
ATOM 1742 N N . SER A 1 228 ? -71.391 -33.288 101.605 1.00 55.66 228 SER A N 1
ATOM 1743 C CA . SER A 1 228 ? -72.258 -32.629 102.595 1.00 55.66 228 SER A CA 1
ATOM 1744 C C . SER A 1 228 ? -73.384 -33.533 103.132 1.00 55.66 228 SER A C 1
ATOM 1746 O O . SER A 1 228 ? -74.517 -33.081 103.247 1.00 55.66 228 SER A O 1
ATOM 1748 N N . SER A 1 229 ? -73.114 -34.814 103.424 1.00 51.09 229 SER A N 1
ATOM 1749 C CA . SER A 1 229 ? -74.152 -35.774 103.856 1.00 51.09 229 SER A CA 1
ATOM 1750 C C . SER A 1 229 ? -74.200 -36.082 105.355 1.00 51.09 229 SER A C 1
ATOM 1752 O O . SER A 1 229 ? -74.905 -37.017 105.719 1.00 51.09 229 SER A O 1
ATOM 1754 N N . ASN A 1 230 ? -73.478 -35.366 106.219 1.00 53.06 230 ASN A N 1
ATOM 1755 C CA . ASN A 1 230 ? -73.457 -35.679 107.650 1.00 53.06 230 ASN A CA 1
ATOM 1756 C C . ASN A 1 230 ? -73.757 -34.412 108.484 1.00 53.06 230 ASN A C 1
ATOM 1758 O O . ASN A 1 230 ? -72.898 -33.543 108.591 1.00 53.06 230 ASN A O 1
ATOM 1762 N N . ASP A 1 231 ? -74.968 -34.371 109.061 1.00 52.34 231 ASP A N 1
ATOM 1763 C CA . ASP A 1 231 ? -75.387 -33.623 110.270 1.00 52.34 231 ASP A CA 1
ATOM 1764 C C . ASP A 1 231 ? -75.873 -32.145 110.227 1.00 52.34 231 ASP A C 1
ATOM 1766 O O . ASP A 1 231 ? -75.770 -31.467 111.245 1.00 52.34 231 ASP A O 1
ATOM 1770 N N . GLU A 1 232 ? -76.523 -31.639 109.165 1.00 52.03 232 GLU A N 1
ATOM 1771 C CA . GLU A 1 232 ? -77.200 -30.310 109.214 1.00 52.03 232 GLU A CA 1
ATOM 1772 C C . GLU A 1 232 ? -78.658 -30.306 108.690 1.00 52.03 232 GLU A C 1
ATOM 1774 O O . GLU A 1 232 ? -79.028 -31.104 107.825 1.00 52.03 232 GLU A O 1
ATOM 1779 N N . ASP A 1 233 ? -79.486 -29.400 109.242 1.00 53.81 233 ASP A N 1
ATOM 1780 C CA . ASP A 1 233 ? -80.932 -29.233 109.000 1.00 53.81 233 ASP A CA 1
ATOM 1781 C C . ASP A 1 233 ? -81.310 -29.161 107.503 1.00 53.81 233 ASP A C 1
ATOM 1783 O O . ASP A 1 233 ? -80.707 -28.436 106.707 1.00 53.81 233 ASP A O 1
ATOM 1787 N N . ILE A 1 234 ? -82.389 -29.862 107.129 1.00 57.69 234 ILE A N 1
ATOM 1788 C CA . ILE A 1 234 ? -82.879 -30.040 105.744 1.00 57.69 234 ILE A CA 1
ATOM 1789 C C . ILE A 1 234 ? -83.066 -28.706 104.986 1.00 57.69 234 ILE A C 1
ATOM 1791 O O . ILE A 1 234 ? -82.797 -28.638 103.783 1.00 57.69 234 ILE A O 1
ATOM 1795 N N . ASP A 1 235 ? -83.464 -27.632 105.673 1.00 59.41 235 ASP A N 1
ATOM 1796 C CA . ASP A 1 235 ? -83.683 -26.315 105.057 1.00 59.41 235 ASP A CA 1
ATOM 1797 C C . ASP A 1 235 ? -82.373 -25.599 104.678 1.00 59.41 235 ASP A C 1
ATOM 1799 O O . ASP A 1 235 ? -82.302 -24.940 103.636 1.00 59.41 235 ASP A O 1
ATOM 1803 N N . GLN A 1 236 ? -81.306 -25.763 105.470 1.00 62.00 236 GLN A N 1
ATOM 1804 C CA . GLN A 1 236 ? -79.984 -25.207 105.152 1.00 62.00 236 GLN A CA 1
ATOM 1805 C C . GLN A 1 236 ? -79.333 -25.975 104.000 1.00 62.00 236 GLN A C 1
ATOM 1807 O O . GLN A 1 236 ? -78.761 -25.367 103.092 1.00 62.00 236 GLN A O 1
ATOM 1812 N N . VAL A 1 237 ? -79.519 -27.298 103.969 1.00 62.41 237 VAL A N 1
ATOM 1813 C CA . VAL A 1 237 ? -79.097 -28.152 102.851 1.00 62.41 237 VAL A CA 1
ATOM 1814 C C . VAL A 1 237 ? -79.785 -27.730 101.548 1.00 62.41 237 VAL A C 1
ATOM 1816 O O . VAL A 1 237 ? -79.120 -27.637 100.516 1.00 62.41 237 VAL A O 1
ATOM 1819 N N . GLY A 1 238 ? -81.081 -27.396 101.582 1.00 65.62 238 GLY A N 1
ATOM 1820 C CA . GLY A 1 238 ? -81.829 -26.897 100.420 1.00 65.62 238 GLY A CA 1
ATOM 1821 C C . GLY A 1 238 ? -81.315 -25.557 99.878 1.00 65.62 238 GLY A C 1
ATOM 1822 O O . GLY A 1 238 ? -81.153 -25.403 98.664 1.00 65.62 238 GLY A O 1
ATOM 1823 N N . GLN A 1 239 ? -80.991 -24.603 100.758 1.00 69.31 239 GLN A N 1
ATOM 1824 C CA . GLN A 1 239 ? -80.400 -23.315 100.364 1.00 69.31 239 GLN A CA 1
ATOM 1825 C C . GLN A 1 239 ? -78.979 -23.480 99.808 1.00 69.31 239 GLN A C 1
ATOM 1827 O O . GLN A 1 239 ? -78.637 -22.875 98.790 1.00 69.31 239 GLN A O 1
ATOM 1832 N N . HIS A 1 240 ? -78.172 -24.344 100.425 1.00 70.19 240 HIS A N 1
ATOM 1833 C CA . HIS A 1 240 ? -76.809 -24.623 99.980 1.00 70.19 240 HIS A CA 1
ATOM 1834 C C . HIS A 1 240 ? -76.789 -25.352 98.622 1.00 70.19 240 HIS A C 1
ATOM 1836 O O . HIS A 1 240 ? -75.968 -25.040 97.757 1.00 70.19 240 HIS A O 1
ATOM 1842 N N . LEU A 1 241 ? -77.735 -26.269 98.384 1.00 70.25 241 LEU A N 1
ATOM 1843 C CA . LEU A 1 241 ? -77.953 -26.913 97.082 1.00 70.25 241 LEU A CA 1
ATOM 1844 C C . LEU A 1 241 ? -78.398 -25.919 96.008 1.00 70.25 241 LEU A C 1
ATOM 1846 O O . LEU A 1 241 ? -77.905 -25.990 94.882 1.00 70.25 241 LEU A O 1
ATOM 1850 N N . ALA A 1 242 ? -79.301 -24.993 96.333 1.00 72.94 242 ALA A N 1
ATOM 1851 C CA . ALA A 1 242 ? -79.752 -23.967 95.395 1.00 72.94 242 ALA A CA 1
ATOM 1852 C C . ALA A 1 242 ? -78.601 -23.035 94.978 1.00 72.94 242 ALA A C 1
ATOM 1854 O O . ALA A 1 242 ? -78.431 -22.762 93.788 1.00 72.94 242 ALA A O 1
ATOM 1855 N N . GLU A 1 243 ? -77.763 -22.617 95.930 1.00 77.75 243 GLU A N 1
ATOM 1856 C CA . GLU A 1 243 ? -76.586 -21.783 95.664 1.00 77.75 243 GLU A CA 1
ATOM 1857 C C . GLU A 1 243 ? -75.522 -22.536 94.846 1.00 77.75 243 GLU A C 1
ATOM 1859 O O . GLU A 1 243 ? -75.023 -22.014 93.850 1.00 77.75 243 GLU A O 1
ATOM 1864 N N . LEU A 1 244 ? -75.232 -23.800 95.174 1.00 74.81 244 LEU A N 1
ATOM 1865 C CA . LEU A 1 244 ? -74.341 -24.653 94.372 1.00 74.81 244 LEU A CA 1
ATOM 1866 C C . LEU A 1 244 ? -74.867 -24.873 92.948 1.00 74.81 244 LEU A C 1
ATOM 1868 O O . LEU A 1 244 ? -74.093 -24.851 91.991 1.00 74.81 244 LEU A O 1
ATOM 1872 N N . THR A 1 245 ? -76.179 -25.061 92.796 1.00 76.25 245 THR A N 1
ATOM 1873 C CA . THR A 1 245 ? -76.829 -25.233 91.488 1.00 76.25 245 THR A CA 1
ATOM 1874 C C . THR A 1 245 ? -76.697 -23.967 90.650 1.00 76.25 245 THR A C 1
ATOM 1876 O O . THR A 1 245 ? -76.357 -24.043 89.468 1.00 76.25 245 THR A O 1
ATOM 1879 N N . LYS A 1 246 ? -76.890 -22.796 91.266 1.00 80.44 246 LYS A N 1
ATOM 1880 C CA . LYS A 1 246 ? -76.690 -21.500 90.618 1.00 80.44 246 LYS A CA 1
ATOM 1881 C C . LYS A 1 246 ? -75.231 -21.298 90.204 1.00 80.44 246 LYS A C 1
ATOM 1883 O O . LYS A 1 246 ? -74.972 -20.990 89.047 1.00 80.44 246 LYS A O 1
ATOM 1888 N N . GLN A 1 247 ? -74.274 -21.577 91.089 1.00 77.12 247 GLN A N 1
ATOM 1889 C CA . GLN A 1 247 ? -72.843 -21.479 90.776 1.00 77.12 247 GLN A CA 1
ATOM 1890 C C . GLN A 1 247 ? -72.409 -22.439 89.659 1.00 77.12 247 GLN A C 1
ATOM 1892 O O . GLN A 1 247 ? -71.576 -22.080 88.827 1.00 77.12 247 GLN A O 1
ATOM 1897 N N . LEU A 1 248 ? -72.968 -23.652 89.609 1.00 75.19 248 LEU A N 1
ATOM 1898 C CA . LEU A 1 248 ? -72.731 -24.596 88.514 1.00 75.19 248 LEU A CA 1
ATOM 1899 C C . LEU A 1 248 ? -73.357 -24.124 87.197 1.00 75.19 248 LEU A C 1
ATOM 1901 O O . LEU A 1 248 ? -72.738 -24.310 86.150 1.00 75.19 248 LEU A O 1
ATOM 1905 N N . SER A 1 249 ? -74.539 -23.502 87.239 1.00 77.31 249 SER A N 1
ATOM 1906 C CA . SER A 1 249 ? -75.169 -22.881 86.067 1.00 77.31 249 SER A CA 1
ATOM 1907 C C . SER A 1 249 ? -74.321 -21.729 85.528 1.00 77.31 249 SER A C 1
ATOM 1909 O O . SER A 1 249 ? -73.956 -21.742 84.357 1.00 77.31 249 SER A O 1
ATOM 1911 N N . ASP A 1 250 ? -73.905 -20.802 86.394 1.00 79.19 250 ASP A N 1
ATOM 1912 C CA . ASP A 1 250 ? -73.080 -19.649 86.014 1.00 79.19 250 ASP A CA 1
ATOM 1913 C C . ASP A 1 250 ? -71.722 -20.092 85.437 1.00 79.19 250 ASP A C 1
ATOM 1915 O O . ASP A 1 250 ? -71.237 -19.539 84.448 1.00 79.19 250 ASP A O 1
ATOM 1919 N N . LEU A 1 251 ? -71.101 -21.133 86.012 1.00 75.81 251 LEU A N 1
ATOM 1920 C CA . LEU A 1 251 ? -69.873 -21.728 85.471 1.00 75.81 251 LEU A CA 1
ATOM 1921 C C . LEU A 1 251 ? -70.101 -22.405 84.116 1.00 75.81 251 LEU A C 1
ATOM 1923 O O . LEU A 1 251 ? -69.236 -22.327 83.243 1.00 75.81 251 LEU A O 1
ATOM 1927 N N . ARG A 1 252 ? -71.245 -23.068 83.924 1.00 77.69 252 ARG A N 1
ATOM 1928 C CA . ARG A 1 252 ? -71.611 -23.691 82.648 1.00 77.69 252 ARG A CA 1
ATOM 1929 C C . ARG A 1 252 ? -71.794 -22.641 81.556 1.00 77.69 252 ARG A C 1
ATOM 1931 O O . ARG A 1 252 ? -71.302 -22.847 80.448 1.00 77.69 252 ARG A O 1
ATOM 1938 N N . ASP A 1 253 ? -72.416 -21.513 81.883 1.00 79.69 253 ASP A N 1
ATOM 1939 C CA . ASP A 1 253 ? -72.592 -20.391 80.961 1.00 79.69 253 ASP A CA 1
ATOM 1940 C C . ASP A 1 253 ? -71.250 -19.728 80.616 1.00 79.69 253 ASP A C 1
ATOM 1942 O O . ASP A 1 253 ? -70.985 -19.441 79.449 1.00 79.69 253 ASP A O 1
ATOM 1946 N N . GLN A 1 254 ? -70.346 -19.578 81.592 1.00 78.69 254 GLN A N 1
ATOM 1947 C CA . GLN A 1 254 ? -68.978 -19.098 81.346 1.00 78.69 254 GLN A CA 1
ATOM 1948 C C . GLN A 1 254 ? -68.183 -20.036 80.429 1.00 78.69 254 GLN A C 1
ATOM 1950 O O . GLN A 1 254 ? -67.486 -19.569 79.530 1.00 78.69 254 GLN A O 1
ATOM 1955 N N . VAL A 1 255 ? -68.291 -21.355 80.616 1.00 76.19 255 VAL A N 1
ATOM 1956 C CA . VAL A 1 255 ? -67.646 -22.337 79.728 1.00 76.19 255 VAL A CA 1
ATOM 1957 C C . VAL A 1 255 ? -68.246 -22.285 78.322 1.00 76.19 255 VAL A C 1
ATOM 1959 O O . VAL A 1 255 ? -67.495 -22.296 77.349 1.00 76.19 255 VAL A O 1
ATOM 1962 N N . ALA A 1 256 ? -69.570 -22.162 78.196 1.00 76.50 256 ALA A N 1
ATOM 1963 C CA . ALA A 1 256 ? -70.234 -22.028 76.901 1.00 76.50 256 ALA A CA 1
ATOM 1964 C C . ALA A 1 256 ? -69.815 -20.744 76.162 1.00 76.50 256 ALA A C 1
ATOM 1966 O O . ALA A 1 256 ? -69.641 -20.758 74.943 1.00 76.50 256 ALA A O 1
ATOM 1967 N N . GLU A 1 257 ? -69.614 -19.641 76.884 1.00 80.44 257 GLU A N 1
ATOM 1968 C CA . GLU A 1 257 ? -69.127 -18.389 76.304 1.00 80.44 257 GLU A CA 1
ATOM 1969 C C . GLU A 1 257 ? -67.654 -18.486 75.875 1.00 80.44 257 GLU A C 1
ATOM 1971 O O . GLU A 1 257 ? -67.294 -18.028 74.790 1.00 80.44 257 GLU A O 1
ATOM 1976 N N . LEU A 1 258 ? -66.807 -19.170 76.652 1.00 77.81 258 LEU A N 1
ATOM 1977 C CA . LEU A 1 258 ? -65.433 -19.4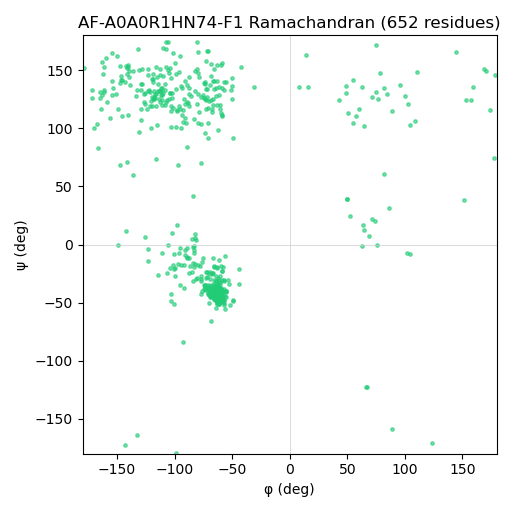77 76.239 1.00 77.81 258 LEU A CA 1
ATOM 1978 C C . LEU A 1 258 ? -65.389 -20.389 75.003 1.00 77.81 258 LEU A C 1
ATOM 1980 O O . LEU A 1 258 ? -64.552 -20.183 74.125 1.00 77.81 258 LEU A O 1
ATOM 1984 N N . ASP A 1 259 ? -66.303 -21.352 74.874 1.00 77.81 259 ASP A N 1
ATOM 1985 C CA . ASP A 1 259 ? -66.404 -22.208 73.683 1.00 77.81 259 ASP A CA 1
ATOM 1986 C C . ASP A 1 259 ? -66.814 -21.409 72.432 1.00 77.81 259 ASP A C 1
ATOM 1988 O O . ASP A 1 259 ? -66.246 -21.599 71.345 1.00 77.81 259 ASP A O 1
ATOM 1992 N N . LYS A 1 260 ? -67.721 -20.432 72.584 1.00 81.62 260 LYS A N 1
ATOM 1993 C CA . LYS A 1 260 ? -68.055 -19.478 71.512 1.00 81.62 260 LYS A CA 1
ATOM 1994 C C . LYS A 1 260 ? -66.874 -18.597 71.111 1.00 81.62 260 LYS A C 1
ATOM 1996 O O . LYS A 1 260 ? -66.788 -18.230 69.944 1.00 81.62 260 LYS A O 1
ATOM 2001 N N . GLN A 1 261 ? -65.969 -18.264 72.034 1.00 79.44 261 GLN A N 1
ATOM 2002 C CA . GLN A 1 261 ? -64.756 -17.487 71.737 1.00 79.44 261 GLN A CA 1
ATOM 2003 C C . GLN A 1 261 ? -63.621 -18.340 71.152 1.00 79.44 261 GLN A C 1
ATOM 2005 O O . GLN A 1 261 ? -62.841 -17.852 70.334 1.00 79.44 261 GLN A O 1
ATOM 2010 N N . THR A 1 262 ? -63.548 -19.622 71.515 1.00 77.88 262 THR A N 1
ATOM 2011 C CA . THR A 1 262 ? -62.503 -20.549 71.051 1.00 77.88 262 THR A CA 1
ATOM 2012 C C . THR A 1 262 ? -62.689 -20.909 69.574 1.00 77.88 262 THR A C 1
ATOM 2014 O O . THR A 1 262 ? -61.735 -20.869 68.797 1.00 77.88 262 THR A O 1
ATOM 2017 N N . THR A 1 263 ? -63.930 -21.164 69.148 1.00 80.69 263 THR A N 1
ATOM 2018 C CA . THR A 1 263 ? -64.241 -21.613 67.775 1.00 80.69 263 THR A CA 1
ATOM 2019 C C . THR A 1 263 ? -63.785 -20.620 66.676 1.00 80.69 263 THR A C 1
ATOM 2021 O O . THR A 1 263 ? -63.161 -21.043 65.696 1.00 80.69 263 THR A O 1
ATOM 2024 N N . PRO A 1 264 ? -64.018 -19.294 66.792 1.00 82.19 264 PRO A N 1
ATOM 2025 C CA . PRO A 1 264 ? -63.508 -18.304 65.842 1.00 82.19 264 PRO A CA 1
ATOM 2026 C C . PRO A 1 264 ? -61.978 -18.222 65.806 1.00 82.19 264 PRO A C 1
ATOM 2028 O O . PRO A 1 264 ? -61.411 -18.057 64.727 1.00 82.19 264 PRO A O 1
ATOM 2031 N N . ILE A 1 265 ? -61.308 -18.352 66.956 1.00 81.12 265 ILE A N 1
ATOM 2032 C CA . ILE A 1 265 ? -59.841 -18.292 67.052 1.00 81.12 265 ILE A CA 1
ATOM 2033 C C . ILE A 1 265 ? -59.212 -19.524 66.397 1.00 81.12 265 ILE A C 1
ATOM 2035 O O . ILE A 1 265 ? -58.260 -19.387 65.632 1.00 81.12 265 ILE A O 1
ATOM 2039 N N . GLU A 1 266 ? -59.771 -20.718 66.610 1.00 80.00 266 GLU A N 1
ATOM 2040 C CA . GLU A 1 266 ? -59.340 -21.944 65.926 1.00 80.00 266 GLU A CA 1
ATOM 2041 C C . GLU A 1 266 ? -59.485 -21.835 64.404 1.00 80.00 266 GLU A C 1
ATOM 2043 O O . GLU A 1 266 ? -58.578 -22.216 63.654 1.00 80.00 266 GLU A O 1
ATOM 2048 N N . LYS A 1 267 ? -60.596 -21.255 63.934 1.00 86.06 267 LYS A N 1
ATOM 2049 C CA . LYS A 1 267 ? -60.817 -20.987 62.509 1.00 86.06 267 LYS A CA 1
ATOM 2050 C C . LYS A 1 267 ? -59.781 -20.003 61.953 1.00 86.06 267 LYS A C 1
ATOM 2052 O O . LYS A 1 267 ? -59.138 -20.310 60.950 1.00 86.06 267 LYS A O 1
ATOM 2057 N N . GLN A 1 268 ? -59.561 -18.874 62.629 1.00 84.06 268 GLN A N 1
ATOM 2058 C CA . GLN A 1 268 ? -58.549 -17.882 62.242 1.00 84.06 268 GLN A CA 1
ATOM 2059 C C . GLN A 1 268 ? -57.133 -18.469 62.246 1.00 84.06 268 GLN A C 1
ATOM 2061 O O . GLN A 1 268 ? -56.331 -18.160 61.368 1.00 84.06 268 GLN A O 1
ATOM 2066 N N . LEU A 1 269 ? -56.818 -19.349 63.198 1.00 83.81 269 LEU A N 1
ATOM 2067 C CA . LEU A 1 269 ? -55.526 -20.022 63.277 1.00 83.81 269 LEU A CA 1
ATOM 2068 C C . LEU A 1 269 ? -55.318 -20.977 62.097 1.00 83.81 269 LEU A C 1
ATOM 2070 O O . LEU A 1 269 ? -54.229 -21.017 61.521 1.00 83.81 269 LEU A O 1
ATOM 2074 N N . LYS A 1 270 ? -56.354 -21.730 61.712 1.00 86.25 270 LYS A N 1
ATOM 2075 C CA . LYS A 1 270 ? -56.316 -22.607 60.536 1.00 86.25 270 LYS A CA 1
ATOM 2076 C C . LYS A 1 270 ? -56.108 -21.804 59.250 1.00 86.25 270 LYS A C 1
ATOM 2078 O O . LYS A 1 270 ? -55.236 -22.156 58.458 1.00 86.25 270 LYS A O 1
ATOM 2083 N N . GLU A 1 271 ? -56.843 -20.708 59.078 1.00 87.50 271 GLU A N 1
ATOM 2084 C CA . GLU A 1 271 ? -56.705 -19.799 57.931 1.00 87.50 271 GLU A CA 1
ATOM 2085 C C . GLU A 1 271 ? -55.311 -19.145 57.884 1.00 87.50 271 GLU A C 1
ATOM 2087 O O . GLU A 1 271 ? -54.668 -19.130 56.833 1.00 87.50 271 GLU A O 1
ATOM 2092 N N . ALA A 1 272 ? -54.780 -18.685 59.023 1.00 80.81 272 ALA A N 1
ATOM 2093 C CA . ALA A 1 272 ? -53.437 -18.106 59.116 1.00 80.81 272 ALA A CA 1
ATOM 2094 C C . ALA A 1 272 ? -52.334 -19.125 58.774 1.00 80.81 272 ALA A C 1
ATOM 2096 O O . ALA A 1 272 ? -51.386 -18.804 58.049 1.00 80.81 272 ALA A O 1
ATOM 2097 N N . ARG A 1 273 ? -52.475 -20.380 59.232 1.00 84.25 273 ARG A N 1
ATOM 2098 C CA . ARG A 1 273 ? -51.558 -21.484 58.890 1.00 84.25 273 ARG A CA 1
ATOM 2099 C C . ARG A 1 273 ? -51.591 -21.814 57.396 1.00 84.25 273 ARG A C 1
ATOM 2101 O O . ARG A 1 273 ? -50.528 -21.921 56.794 1.00 84.25 273 ARG A O 1
ATOM 2108 N N . GLN A 1 274 ? -52.775 -21.889 56.786 1.00 87.19 274 GLN A N 1
ATOM 2109 C CA . GLN A 1 274 ? -52.910 -22.098 55.337 1.00 87.19 274 GLN A CA 1
ATOM 2110 C C . GLN A 1 274 ? -52.303 -20.941 54.533 1.00 87.19 274 GLN A C 1
ATOM 2112 O O . GLN A 1 274 ? -51.562 -21.160 53.574 1.00 87.19 274 GLN A O 1
ATOM 2117 N N . LYS A 1 275 ? -52.546 -19.695 54.960 1.00 86.19 275 LYS A N 1
ATOM 2118 C CA . LYS A 1 275 ? -51.928 -18.511 54.352 1.00 86.19 275 LYS A CA 1
ATOM 2119 C C . LYS A 1 275 ? -50.400 -18.566 54.443 1.00 86.19 275 LYS A C 1
ATOM 2121 O O . LYS A 1 275 ? -49.722 -18.199 53.489 1.00 86.19 275 LYS A O 1
ATOM 2126 N N . ARG A 1 276 ? -49.849 -19.046 55.563 1.00 85.31 276 ARG A N 1
ATOM 2127 C CA . ARG A 1 276 ? -48.397 -19.183 55.754 1.00 85.31 276 ARG A CA 1
ATOM 2128 C C . ARG A 1 276 ? -47.809 -20.186 54.772 1.00 85.31 276 ARG A C 1
ATOM 2130 O O . ARG A 1 276 ? -46.827 -19.871 54.118 1.00 85.31 276 ARG A O 1
ATOM 2137 N N . GLU A 1 277 ? -48.434 -21.347 54.634 1.00 85.88 277 GLU A N 1
ATOM 2138 C CA . GLU A 1 277 ? -47.984 -22.390 53.709 1.00 85.88 277 GLU A CA 1
ATOM 2139 C C . GLU A 1 277 ? -47.996 -21.902 52.249 1.00 85.88 277 GLU A C 1
ATOM 2141 O O . GLU A 1 277 ? -47.048 -22.134 51.496 1.00 85.88 277 GLU A O 1
ATOM 2146 N N . SER A 1 278 ? -49.014 -21.121 51.870 1.00 88.94 278 SER A N 1
ATOM 2147 C CA . SER A 1 278 ? -49.065 -20.461 50.562 1.00 88.94 278 SER A CA 1
ATOM 2148 C C . SER A 1 278 ? -47.937 -19.436 50.363 1.00 88.94 278 SER A C 1
ATOM 2150 O O . SER A 1 278 ? -47.344 -19.393 49.283 1.00 88.94 278 SER A O 1
ATOM 2152 N N . ILE A 1 279 ? -47.636 -18.607 51.372 1.00 86.44 279 ILE A N 1
ATOM 2153 C CA . ILE A 1 279 ? -46.544 -17.617 51.315 1.00 86.44 279 ILE A CA 1
ATOM 2154 C C . ILE A 1 279 ? -45.187 -18.323 51.228 1.00 86.44 279 ILE A C 1
ATOM 2156 O O . ILE A 1 279 ? -44.376 -17.962 50.378 1.00 86.44 279 ILE A O 1
ATOM 2160 N N . ASP A 1 280 ? -44.958 -19.361 52.035 1.00 85.44 280 ASP A N 1
ATOM 2161 C CA . ASP A 1 280 ? -43.716 -20.144 52.032 1.00 85.44 280 ASP A CA 1
ATOM 2162 C C . ASP A 1 280 ? -43.484 -20.797 50.656 1.00 85.44 280 ASP A C 1
ATOM 2164 O O . ASP A 1 280 ? -42.387 -20.722 50.094 1.00 85.44 280 ASP A O 1
ATOM 2168 N N . GLY A 1 281 ? -44.537 -21.361 50.052 1.00 85.12 281 GLY A N 1
ATOM 2169 C CA . GLY A 1 281 ? -44.483 -21.904 48.693 1.00 85.12 281 GLY A CA 1
ATOM 2170 C C . GLY A 1 281 ? -44.193 -20.843 47.624 1.00 85.12 281 GLY A C 1
ATOM 2171 O O . GLY A 1 281 ? -43.404 -21.085 46.705 1.00 85.12 281 GLY A O 1
ATOM 2172 N N . ALA A 1 282 ? -44.795 -19.657 47.737 1.00 85.62 282 ALA A N 1
ATOM 2173 C CA . ALA A 1 282 ? -44.551 -18.542 46.822 1.00 85.62 282 ALA A CA 1
ATOM 2174 C C . ALA A 1 282 ? -43.130 -17.971 46.964 1.00 85.62 282 ALA A C 1
ATOM 2176 O O . ALA A 1 282 ? -42.488 -17.682 45.952 1.00 85.62 282 ALA A O 1
ATOM 2177 N N . LEU A 1 283 ? -42.623 -17.857 48.195 1.00 88.19 283 LEU A N 1
ATOM 2178 C CA . LEU A 1 283 ? -41.270 -17.397 48.497 1.00 88.19 283 LEU A CA 1
ATOM 2179 C C . LEU A 1 283 ? -40.231 -18.361 47.928 1.00 88.19 283 LEU A C 1
ATOM 2181 O O . LEU A 1 283 ? -39.329 -17.920 47.216 1.00 88.19 283 LEU A O 1
ATOM 2185 N N . LYS A 1 284 ? -40.404 -19.670 48.150 1.00 88.94 284 LYS A N 1
ATOM 2186 C CA . LYS A 1 284 ? -39.511 -20.696 47.600 1.00 88.94 284 LYS A CA 1
ATOM 2187 C C . LYS A 1 284 ? -39.466 -20.644 46.071 1.00 88.94 284 LYS A C 1
ATOM 2189 O O . LYS A 1 284 ? -38.386 -20.579 45.493 1.00 88.94 284 LYS A O 1
ATOM 2194 N N . LYS A 1 285 ? -40.624 -20.574 45.401 1.00 86.19 285 LYS A N 1
ATOM 2195 C CA . LYS A 1 285 ? -40.687 -20.437 43.932 1.00 86.19 285 LYS A CA 1
ATOM 2196 C C . LYS A 1 285 ? -40.029 -19.147 43.436 1.00 86.19 285 LYS A C 1
ATOM 2198 O O . LYS A 1 285 ? -39.351 -19.163 42.410 1.00 86.19 285 LYS A O 1
ATOM 2203 N N . ALA A 1 286 ? -40.223 -18.031 44.139 1.00 85.00 286 ALA A N 1
ATOM 2204 C CA . ALA A 1 286 ? -39.598 -16.758 43.787 1.00 85.00 286 ALA A CA 1
ATOM 2205 C C . ALA A 1 286 ? -38.067 -16.810 43.938 1.00 85.00 286 ALA A C 1
ATOM 2207 O O . ALA A 1 286 ? -37.363 -16.325 43.055 1.00 85.00 286 ALA A O 1
ATOM 2208 N N . GLN A 1 287 ? -37.558 -17.444 45.000 1.00 84.31 287 GLN A N 1
ATOM 2209 C CA . GLN A 1 287 ? -36.126 -17.669 45.218 1.00 84.31 287 GLN A CA 1
ATOM 2210 C C . GLN A 1 287 ? -35.525 -18.603 44.163 1.00 84.31 287 GLN A C 1
ATOM 2212 O O . GLN A 1 287 ? -34.526 -18.244 43.553 1.00 84.31 287 GLN A O 1
ATOM 2217 N N . GLU A 1 288 ? -36.166 -19.735 43.862 1.00 84.19 288 GLU A N 1
ATOM 2218 C CA . GLU A 1 288 ? -35.707 -20.657 42.811 1.00 84.19 288 GLU A CA 1
ATOM 2219 C C . GLU A 1 288 ? -35.690 -19.992 41.429 1.00 84.19 288 GLU A C 1
ATOM 2221 O O . GLU A 1 288 ? -34.765 -20.205 40.650 1.00 84.19 288 GLU A O 1
ATOM 2226 N N . THR A 1 289 ? -36.694 -19.167 41.116 1.00 82.06 289 THR A N 1
ATOM 2227 C CA . THR A 1 289 ? -36.729 -18.403 39.857 1.00 82.06 289 THR A CA 1
ATOM 2228 C C . THR A 1 289 ? -35.587 -17.388 39.807 1.00 82.06 289 THR A C 1
ATOM 2230 O O . THR A 1 289 ? -34.942 -17.238 38.774 1.00 82.06 289 THR A O 1
ATOM 2233 N N . TYR A 1 290 ? -35.303 -16.720 40.927 1.00 79.25 290 TYR A N 1
ATOM 2234 C CA . TYR A 1 290 ? -34.190 -15.782 41.042 1.00 79.25 290 TYR A CA 1
ATOM 2235 C C . TYR A 1 290 ? -32.818 -16.464 40.926 1.00 79.25 290 TYR A C 1
ATOM 2237 O O . TYR A 1 290 ? -31.927 -15.934 40.270 1.00 79.25 290 TYR A O 1
ATOM 2245 N N . GLU A 1 291 ? -32.651 -17.653 41.506 1.00 77.19 291 GLU A N 1
ATOM 2246 C CA . GLU A 1 291 ? -31.408 -18.433 41.436 1.00 77.19 291 GLU A CA 1
ATOM 2247 C C . GLU A 1 291 ? -31.177 -19.083 40.067 1.00 77.19 291 GLU A C 1
ATOM 2249 O O . GLU A 1 291 ? -30.034 -19.161 39.618 1.00 77.19 291 GLU A O 1
ATOM 2254 N N . LYS A 1 292 ? -32.245 -19.528 39.390 1.00 75.06 292 LYS A N 1
ATOM 2255 C CA . LYS A 1 292 ? -32.180 -20.116 38.041 1.00 75.06 292 LYS A CA 1
ATOM 2256 C C . LYS A 1 292 ? -32.000 -19.082 36.933 1.00 75.06 292 LYS A C 1
ATOM 2258 O O . LYS A 1 292 ? -31.663 -19.462 35.816 1.00 75.06 292 LYS A O 1
ATOM 2263 N N . MET A 1 293 ? -32.225 -17.797 37.204 1.00 72.38 293 MET A N 1
ATOM 2264 C CA . MET A 1 293 ? -31.899 -16.757 36.235 1.00 72.38 293 MET A CA 1
ATOM 2265 C C . MET A 1 293 ? -30.379 -16.676 36.058 1.00 72.38 293 MET A C 1
ATOM 2267 O O . MET A 1 293 ? -29.654 -16.215 36.942 1.00 72.38 293 MET A O 1
ATOM 2271 N N . ASP A 1 294 ? -29.903 -17.023 34.859 1.00 76.06 294 ASP A N 1
ATOM 2272 C CA . ASP A 1 294 ? -28.507 -16.829 34.437 1.00 76.06 294 ASP A CA 1
ATOM 2273 C C . ASP A 1 294 ? -28.038 -15.363 34.540 1.00 76.06 294 ASP A C 1
ATOM 2275 O O . ASP A 1 294 ? -26.841 -15.084 34.495 1.00 76.06 294 ASP A O 1
ATOM 2279 N N . LEU A 1 295 ? -28.959 -14.423 34.783 1.00 74.19 295 LEU A N 1
ATOM 2280 C CA . LEU A 1 295 ? -28.701 -13.006 35.036 1.00 74.19 295 LEU A CA 1
ATOM 2281 C C . LEU A 1 295 ? -27.696 -12.751 36.165 1.00 74.19 295 LEU A C 1
ATOM 2283 O O . LEU A 1 295 ? -26.968 -11.763 36.107 1.00 74.19 295 LEU A O 1
ATOM 2287 N N . ARG A 1 296 ? -27.597 -13.620 37.184 1.00 74.81 296 ARG A N 1
ATOM 2288 C CA . ARG A 1 296 ? -26.578 -13.450 38.240 1.00 74.81 296 ARG A CA 1
ATOM 2289 C C . ARG A 1 296 ? -25.166 -13.694 37.707 1.00 74.81 296 ARG A C 1
ATOM 2291 O O . ARG A 1 296 ? -24.253 -12.937 38.037 1.00 74.81 296 ARG A O 1
ATOM 2298 N N . LYS A 1 297 ? -24.995 -14.732 36.885 1.00 80.56 297 LYS A N 1
ATOM 2299 C CA . LYS A 1 297 ? -23.717 -15.035 36.227 1.00 80.56 297 LYS A CA 1
ATOM 2300 C C . LYS A 1 297 ? -23.394 -13.970 35.183 1.00 80.56 297 LYS A C 1
ATOM 2302 O O . LYS A 1 297 ? -22.273 -13.474 35.169 1.00 80.56 297 LYS A O 1
ATOM 2307 N N . ASP A 1 298 ? -24.385 -13.568 34.389 1.00 81.44 298 ASP A N 1
ATOM 2308 C CA . ASP A 1 298 ? -24.251 -12.517 33.376 1.00 81.44 298 ASP A CA 1
ATOM 2309 C C . ASP A 1 298 ? -23.859 -11.169 34.004 1.00 81.44 298 ASP A C 1
ATOM 2311 O O . ASP A 1 298 ? -22.934 -10.500 33.543 1.00 81.44 298 ASP A O 1
ATOM 2315 N N . ARG A 1 299 ? -24.466 -10.808 35.144 1.00 83.38 299 ARG A N 1
ATOM 2316 C CA . ARG A 1 299 ? -24.083 -9.620 35.918 1.00 83.38 299 ARG A CA 1
ATOM 2317 C C . ARG A 1 299 ? -22.634 -9.686 36.389 1.00 83.38 299 ARG A C 1
ATOM 2319 O O . ARG A 1 299 ? -21.899 -8.721 36.209 1.00 83.38 299 ARG A O 1
ATOM 2326 N N . GLN A 1 300 ? -22.222 -10.803 36.992 1.00 84.88 300 GLN A N 1
ATOM 2327 C CA . GLN A 1 300 ? -20.850 -10.967 37.481 1.00 84.88 300 GLN A CA 1
ATOM 2328 C C . GLN A 1 300 ? -19.833 -10.897 36.339 1.00 84.88 300 GLN A C 1
ATOM 2330 O O . GLN A 1 300 ? -18.833 -10.194 36.454 1.00 84.88 300 GLN A O 1
ATOM 2335 N N . GLN A 1 301 ? -20.104 -11.569 35.218 1.00 87.00 301 GLN A N 1
ATOM 2336 C CA . GLN A 1 301 ? -19.250 -11.516 34.032 1.00 87.00 301 GLN A CA 1
ATOM 2337 C C . GLN A 1 301 ? -19.172 -10.098 33.450 1.00 87.00 301 GLN A C 1
ATOM 2339 O O . GLN A 1 301 ? -18.074 -9.623 33.151 1.00 87.00 301 GLN A O 1
ATOM 2344 N N . THR A 1 302 ? -20.309 -9.403 33.352 1.00 86.12 302 THR A N 1
ATOM 2345 C CA . THR A 1 302 ? -20.392 -8.011 32.883 1.00 86.12 302 THR A CA 1
ATOM 2346 C C . THR A 1 302 ? -19.598 -7.067 33.794 1.00 86.12 302 THR A C 1
ATOM 2348 O O . THR A 1 302 ? -18.781 -6.295 33.297 1.00 86.12 302 THR A O 1
ATOM 2351 N N . GLU A 1 303 ? -19.751 -7.162 35.121 1.00 87.19 303 GLU A N 1
ATOM 2352 C CA . GLU A 1 303 ? -19.003 -6.342 36.091 1.00 87.19 303 GLU A CA 1
ATOM 2353 C C . GLU A 1 303 ? -17.491 -6.623 36.054 1.00 87.19 303 GLU A C 1
ATOM 2355 O O . GLU A 1 303 ? -16.685 -5.689 36.081 1.00 87.19 303 GLU A O 1
ATOM 2360 N N . SER A 1 304 ? -17.081 -7.892 35.964 1.00 87.62 304 SER A N 1
ATOM 2361 C CA . SER A 1 304 ? -15.667 -8.266 35.847 1.00 87.62 304 SER A CA 1
ATOM 2362 C C . SER A 1 304 ? -15.041 -7.737 34.557 1.00 87.62 304 SER A C 1
ATOM 2364 O O . SER A 1 304 ? -13.934 -7.194 34.591 1.00 87.62 304 SER A O 1
ATOM 2366 N N . ARG A 1 305 ? -15.751 -7.849 33.428 1.00 88.62 305 ARG A N 1
ATOM 2367 C CA . ARG A 1 305 ? -15.293 -7.336 32.131 1.00 88.62 305 ARG A CA 1
ATOM 2368 C C . ARG A 1 305 ? -15.189 -5.810 32.140 1.00 88.62 305 ARG A C 1
ATOM 2370 O O . ARG A 1 305 ? -14.160 -5.281 31.734 1.00 88.62 305 ARG A O 1
ATOM 2377 N N . TYR A 1 306 ? -16.185 -5.119 32.695 1.00 88.19 306 TYR A N 1
ATOM 2378 C CA . TYR A 1 306 ? -16.190 -3.660 32.846 1.00 88.19 306 TYR A CA 1
ATOM 2379 C C . TYR A 1 306 ? -15.003 -3.154 33.686 1.00 88.19 306 TYR A C 1
ATOM 2381 O O . TYR A 1 306 ? -14.303 -2.216 33.300 1.00 88.19 306 TYR A O 1
ATOM 2389 N N . LYS A 1 307 ? -14.709 -3.809 34.820 1.00 89.56 307 LYS A N 1
ATOM 2390 C CA . LYS A 1 307 ? -13.546 -3.465 35.660 1.00 89.56 307 LYS A CA 1
ATOM 2391 C C . LYS A 1 307 ? -12.222 -3.650 34.921 1.00 89.56 307 LYS A C 1
ATOM 2393 O O . LYS A 1 307 ? -11.348 -2.792 35.024 1.00 89.56 307 LYS A O 1
ATOM 2398 N N . ARG A 1 308 ? -12.078 -4.747 34.173 1.00 90.25 308 ARG A N 1
ATOM 2399 C CA . ARG A 1 308 ? -10.873 -5.021 33.381 1.00 90.25 308 ARG A CA 1
ATOM 2400 C C . ARG A 1 308 ? -10.660 -3.966 32.293 1.00 90.25 308 ARG A C 1
ATOM 2402 O O . ARG A 1 308 ? -9.577 -3.399 32.219 1.00 90.25 308 ARG A O 1
ATOM 2409 N N . LEU A 1 309 ? -11.700 -3.653 31.520 1.00 88.50 309 LEU A N 1
ATOM 2410 C CA . LEU A 1 309 ? -11.658 -2.611 30.487 1.00 88.50 309 LEU A CA 1
ATOM 2411 C C . LEU A 1 309 ? -11.315 -1.235 31.060 1.00 88.50 309 LEU A C 1
ATOM 2413 O O . LEU A 1 309 ? -10.570 -0.487 30.438 1.00 88.50 309 LEU A O 1
ATOM 2417 N N . THR A 1 310 ? -11.806 -0.913 32.260 1.00 88.06 310 THR A N 1
ATOM 2418 C CA . THR A 1 310 ? -11.464 0.346 32.945 1.00 88.06 310 THR A CA 1
ATOM 2419 C C . THR A 1 310 ? -9.958 0.437 33.217 1.00 88.06 310 THR A C 1
ATOM 2421 O O . THR A 1 310 ? -9.329 1.433 32.878 1.00 88.06 310 THR A O 1
ATOM 2424 N N . GLN A 1 311 ? -9.357 -0.628 33.758 1.00 89.50 311 GLN A N 1
ATOM 2425 C CA . GLN A 1 311 ? -7.911 -0.678 34.011 1.00 89.50 311 GLN A CA 1
ATOM 2426 C C . GLN A 1 311 ? -7.091 -0.619 32.714 1.00 89.50 311 GLN A C 1
ATOM 2428 O O . GLN A 1 311 ? -6.034 0.010 32.674 1.00 89.50 311 GLN A O 1
ATOM 2433 N N . GLU A 1 312 ? -7.560 -1.279 31.653 1.00 86.75 312 GLU A N 1
ATOM 2434 C CA . GLU A 1 312 ? -6.917 -1.236 30.337 1.00 86.75 312 GLU A CA 1
ATOM 2435 C C . GLU A 1 312 ? -7.011 0.166 29.704 1.00 86.75 312 GLU A C 1
ATOM 2437 O O . GLU A 1 312 ? -6.018 0.644 29.158 1.00 86.75 312 GLU A O 1
ATOM 2442 N N . LEU A 1 313 ? -8.145 0.866 29.843 1.00 87.38 313 LEU A N 1
ATOM 2443 C CA . LEU A 1 313 ? -8.318 2.258 29.403 1.00 87.38 313 LEU A CA 1
ATOM 2444 C C . LEU A 1 313 ? -7.340 3.208 30.103 1.00 87.38 313 LEU A C 1
ATOM 2446 O O . LEU A 1 313 ? -6.736 4.048 29.438 1.00 87.38 313 LEU A O 1
ATOM 2450 N N . ASP A 1 314 ? -7.168 3.082 31.419 1.00 87.12 314 ASP A N 1
ATOM 2451 C CA . ASP A 1 314 ? -6.252 3.945 32.172 1.00 87.12 314 ASP A CA 1
ATOM 2452 C C . ASP A 1 314 ? -4.798 3.737 31.723 1.00 87.12 314 ASP A C 1
ATOM 2454 O O . ASP A 1 314 ? -4.104 4.702 31.399 1.00 87.12 314 ASP A O 1
ATOM 2458 N N . ARG A 1 315 ? -4.369 2.478 31.552 1.00 87.81 315 ARG A N 1
ATOM 2459 C CA . ARG A 1 315 ? -3.036 2.150 31.010 1.00 87.81 315 ARG A CA 1
ATOM 2460 C C . ARG A 1 315 ? -2.829 2.667 29.585 1.00 87.81 315 ARG A C 1
ATOM 2462 O O . ARG A 1 315 ? -1.744 3.142 29.243 1.00 87.81 315 ARG A O 1
ATOM 2469 N N . LEU A 1 316 ? -3.852 2.574 28.736 1.00 87.56 316 LEU A N 1
ATOM 2470 C CA . LEU A 1 316 ? -3.793 3.084 27.364 1.00 87.56 316 LEU A CA 1
ATOM 2471 C C . LEU A 1 316 ? -3.706 4.615 27.331 1.00 87.56 316 LEU A C 1
ATOM 2473 O O . LEU A 1 316 ? -2.956 5.159 26.519 1.00 87.56 316 LEU A O 1
ATOM 2477 N N . LYS A 1 317 ? -4.414 5.319 28.225 1.00 88.25 317 LYS A N 1
ATOM 2478 C CA . LYS A 1 317 ? -4.298 6.780 28.374 1.00 88.25 317 LYS A CA 1
ATOM 2479 C C . LYS A 1 317 ? -2.888 7.181 28.793 1.00 88.25 317 LYS A C 1
ATOM 2481 O O . LYS A 1 317 ? -2.309 8.049 28.147 1.00 88.25 317 LYS A O 1
ATOM 2486 N N . GLU A 1 318 ? -2.317 6.510 29.791 1.00 89.56 318 GLU A N 1
ATOM 2487 C CA . GLU A 1 318 ? -0.932 6.739 30.223 1.00 89.56 318 GLU A CA 1
ATOM 2488 C C . GLU A 1 318 ? 0.067 6.509 29.080 1.00 89.56 318 GLU A C 1
ATOM 2490 O O . GLU A 1 318 ? 0.936 7.344 28.835 1.00 89.56 318 GLU A O 1
ATOM 2495 N N . THR A 1 319 ? -0.094 5.415 28.327 1.00 83.38 319 THR A N 1
ATOM 2496 C CA . THR A 1 319 ? 0.766 5.084 27.178 1.00 83.38 319 THR A CA 1
ATOM 2497 C C . THR A 1 319 ? 0.682 6.152 26.086 1.00 83.38 319 THR A C 1
ATOM 2499 O O . THR A 1 319 ? 1.707 6.630 25.596 1.00 83.38 319 THR A O 1
ATOM 2502 N N . ARG A 1 320 ? -0.537 6.578 25.734 1.00 91.31 320 ARG A N 1
ATOM 2503 C CA . ARG A 1 320 ? -0.782 7.658 24.769 1.00 91.31 320 ARG A CA 1
ATOM 2504 C C . ARG A 1 320 ? -0.152 8.972 25.230 1.00 91.31 320 ARG A C 1
ATOM 2506 O O . ARG A 1 320 ? 0.455 9.674 24.425 1.00 91.31 320 ARG A O 1
ATOM 2513 N N . ASP A 1 321 ? -0.304 9.328 26.501 1.00 87.88 321 ASP A N 1
ATOM 2514 C CA . ASP A 1 321 ? 0.182 10.603 27.032 1.00 87.88 321 ASP A CA 1
ATOM 2515 C C . ASP A 1 321 ? 1.715 10.623 27.130 1.00 87.88 321 ASP A C 1
ATOM 2517 O O . ASP A 1 321 ? 2.342 11.617 26.756 1.00 87.88 321 ASP A O 1
ATOM 2521 N N . ALA A 1 322 ? 2.335 9.495 27.490 1.00 86.56 322 ALA A N 1
ATOM 2522 C CA . ALA A 1 322 ? 3.783 9.319 27.409 1.00 86.56 322 ALA A CA 1
ATOM 2523 C C . ALA A 1 322 ? 4.299 9.445 25.962 1.00 86.56 322 ALA A C 1
ATOM 2525 O O . ALA A 1 322 ? 5.306 10.115 25.718 1.00 86.56 322 ALA A O 1
ATOM 2526 N N . ALA A 1 323 ? 3.594 8.861 24.985 1.00 82.75 323 ALA A N 1
ATOM 2527 C CA . ALA A 1 323 ? 3.940 8.988 23.570 1.00 82.75 323 ALA A CA 1
ATOM 2528 C C . ALA A 1 323 ? 3.817 10.440 23.070 1.00 82.75 323 ALA A C 1
ATOM 2530 O O . ALA A 1 323 ? 4.717 10.923 22.383 1.00 82.75 323 ALA A O 1
ATOM 2531 N N . LYS A 1 324 ? 2.778 11.179 23.486 1.00 85.88 324 LYS A N 1
ATOM 2532 C CA . LYS A 1 324 ? 2.632 12.621 23.204 1.00 85.88 324 LYS A CA 1
ATOM 2533 C C . LYS A 1 324 ? 3.766 13.451 23.799 1.00 85.88 324 LYS A C 1
ATOM 2535 O O . LYS A 1 324 ? 4.306 14.327 23.129 1.00 85.88 324 LYS A O 1
ATOM 2540 N N . GLN A 1 325 ? 4.160 13.173 25.040 1.00 88.56 325 GLN A N 1
ATOM 2541 C CA . GLN A 1 325 ? 5.276 13.876 25.673 1.00 88.56 325 GLN A CA 1
ATOM 2542 C C . GLN A 1 325 ? 6.603 13.594 24.953 1.00 88.56 325 GLN A C 1
ATOM 2544 O O . GLN A 1 325 ? 7.401 14.507 24.717 1.00 88.56 325 GLN A O 1
ATOM 2549 N N . ARG A 1 326 ? 6.823 12.336 24.551 1.00 82.94 326 ARG A N 1
ATOM 2550 C CA . ARG A 1 326 ? 7.970 11.949 23.725 1.00 82.94 326 ARG A CA 1
ATOM 2551 C C . ARG A 1 326 ? 7.954 12.678 22.384 1.00 82.94 326 ARG A C 1
ATOM 2553 O O . ARG A 1 326 ? 8.983 13.203 21.978 1.00 82.94 326 ARG A O 1
ATOM 2560 N N . GLN A 1 327 ? 6.800 12.754 21.727 1.00 84.75 327 GLN A N 1
ATOM 2561 C CA . GLN A 1 327 ? 6.636 13.466 20.465 1.00 84.75 327 GLN A CA 1
ATOM 2562 C C . GLN A 1 327 ? 6.974 14.958 20.589 1.00 84.75 327 GLN A C 1
ATOM 2564 O O . GLN A 1 327 ? 7.720 15.475 19.763 1.00 84.75 327 GLN A O 1
ATOM 2569 N N . ALA A 1 328 ? 6.486 15.635 21.633 1.00 83.00 328 ALA A N 1
ATOM 2570 C CA . ALA A 1 328 ? 6.820 17.036 21.891 1.00 83.00 328 ALA A CA 1
ATOM 2571 C C . ALA A 1 328 ? 8.337 17.233 22.067 1.00 83.00 328 ALA A C 1
ATOM 2573 O O . ALA A 1 328 ? 8.930 18.097 21.430 1.00 83.00 328 ALA A O 1
ATOM 2574 N N . THR A 1 329 ? 8.982 16.351 22.838 1.00 84.25 329 THR A N 1
ATOM 2575 C CA . THR A 1 329 ? 10.441 16.379 23.053 1.00 84.25 329 THR A CA 1
ATOM 2576 C C . THR A 1 329 ? 11.225 16.172 21.751 1.00 84.25 329 THR A C 1
ATOM 2578 O O . THR A 1 329 ? 12.250 16.818 21.520 1.00 84.25 329 THR A O 1
ATOM 2581 N N . LEU A 1 330 ? 10.755 15.268 20.887 1.00 78.50 330 LEU A N 1
ATOM 2582 C CA . LEU A 1 330 ? 11.352 15.033 19.571 1.00 78.50 330 LEU A CA 1
ATOM 2583 C C . LEU A 1 330 ? 11.195 16.258 18.667 1.00 78.50 330 LEU A C 1
ATOM 2585 O O . LEU A 1 330 ? 12.153 16.636 18.005 1.00 78.50 330 LEU A O 1
ATOM 2589 N N . ASN A 1 331 ? 10.034 16.914 18.694 1.00 76.56 331 ASN A N 1
ATOM 2590 C CA . ASN A 1 331 ? 9.780 18.127 17.921 1.00 76.56 331 ASN A CA 1
ATOM 2591 C C . ASN A 1 331 ? 10.701 19.285 18.342 1.00 76.56 331 ASN A C 1
ATOM 2593 O O . ASN A 1 331 ? 11.292 19.946 17.489 1.00 76.56 331 ASN A O 1
ATOM 2597 N N . ASP A 1 332 ? 10.889 19.483 19.649 1.00 83.19 332 ASP A N 1
ATOM 2598 C CA . ASP A 1 332 ? 11.829 20.477 20.182 1.00 83.19 332 ASP A CA 1
ATOM 2599 C C . ASP A 1 332 ? 13.273 20.167 19.757 1.00 83.19 332 ASP A C 1
ATOM 2601 O O . ASP A 1 332 ? 14.027 21.062 19.368 1.00 83.19 332 ASP A O 1
ATOM 2605 N N . SER A 1 333 ? 13.650 18.885 19.778 1.00 79.25 333 SER A N 1
ATOM 2606 C CA . SER A 1 333 ? 14.972 18.425 19.338 1.00 79.25 333 SER A CA 1
ATOM 2607 C C . SER A 1 333 ? 15.189 18.674 17.842 1.00 79.25 333 SER A C 1
ATOM 2609 O O . SER A 1 333 ? 16.254 19.151 17.452 1.00 79.25 333 SER A O 1
ATOM 2611 N N . THR A 1 334 ? 14.179 18.423 17.004 1.00 76.25 334 THR A N 1
ATOM 2612 C CA . THR A 1 334 ? 14.222 18.741 15.569 1.00 76.25 334 THR A CA 1
ATOM 2613 C C . THR A 1 334 ? 14.355 20.248 15.347 1.00 76.25 334 THR A C 1
ATOM 2615 O O . THR A 1 334 ? 15.214 20.675 14.577 1.00 76.25 334 THR A O 1
ATOM 2618 N N . GLY A 1 335 ? 13.592 21.067 16.081 1.00 74.75 335 GLY A N 1
ATOM 2619 C CA . GLY A 1 335 ? 13.681 22.529 16.007 1.00 74.75 335 GLY A CA 1
ATOM 2620 C C . GLY A 1 335 ? 15.053 23.078 16.417 1.00 74.75 335 GLY A C 1
ATOM 2621 O O . GLY A 1 335 ? 15.560 24.016 15.798 1.00 74.75 335 GLY A O 1
ATOM 2622 N N . PHE A 1 336 ? 15.699 22.467 17.415 1.00 81.75 336 PHE A N 1
ATOM 2623 C CA . PHE A 1 336 ? 17.077 22.789 17.790 1.00 81.75 336 PHE A CA 1
ATOM 2624 C C . PHE A 1 336 ? 18.061 22.496 16.652 1.00 81.75 336 PHE A C 1
ATOM 2626 O O . PHE A 1 336 ? 18.890 23.347 16.320 1.00 81.75 336 PHE A O 1
ATOM 2633 N N . VAL A 1 337 ? 17.952 21.317 16.031 1.00 78.06 337 VAL A N 1
ATOM 2634 C CA . VAL A 1 337 ? 18.809 20.927 14.904 1.00 78.06 337 VAL A CA 1
ATOM 2635 C C . VAL A 1 337 ? 18.598 21.870 13.718 1.00 78.06 337 VAL A C 1
ATOM 2637 O O . VAL A 1 337 ? 19.576 22.366 13.163 1.00 78.06 337 VAL A O 1
ATOM 2640 N N . ASP A 1 338 ? 17.353 22.224 13.394 1.00 73.50 338 ASP A N 1
ATOM 2641 C CA . ASP A 1 338 ? 17.036 23.205 12.349 1.00 73.50 338 ASP A CA 1
ATOM 2642 C C . ASP A 1 338 ? 17.654 24.581 12.633 1.00 73.50 338 ASP A C 1
ATOM 2644 O O . ASP A 1 338 ? 18.225 25.210 11.737 1.00 73.50 338 ASP A O 1
ATOM 2648 N N . GLY A 1 339 ? 17.604 25.043 13.886 1.00 78.94 339 GLY A N 1
ATOM 2649 C CA . GLY A 1 339 ? 18.256 26.281 14.314 1.00 78.94 339 GLY A CA 1
ATOM 2650 C C . GLY A 1 339 ? 19.777 26.247 14.128 1.00 78.94 339 GLY A C 1
ATOM 2651 O O . GLY A 1 339 ? 20.362 27.209 13.617 1.00 78.94 339 GLY A O 1
ATOM 2652 N N . TYR A 1 340 ? 20.417 25.128 14.479 1.00 79.62 340 TYR A N 1
ATOM 2653 C CA . TYR A 1 340 ? 21.852 24.914 14.263 1.00 79.62 340 TYR A CA 1
ATOM 2654 C C . TYR A 1 340 ? 22.208 24.913 12.778 1.00 79.62 340 TYR A C 1
ATOM 2656 O O . TYR A 1 340 ? 23.131 25.611 12.353 1.00 79.62 340 TYR A O 1
ATOM 2664 N N . LEU A 1 341 ? 21.441 24.182 11.975 1.00 73.19 341 LEU A N 1
ATOM 2665 C CA . LEU A 1 341 ? 21.645 24.087 10.537 1.00 73.19 341 LEU A CA 1
ATOM 2666 C C . LEU A 1 341 ? 21.543 25.460 9.864 1.00 73.19 341 LEU A C 1
ATOM 2668 O O . LEU A 1 341 ? 22.432 25.865 9.111 1.00 73.19 341 LEU A O 1
ATOM 2672 N N . LYS A 1 342 ? 20.515 26.233 10.225 1.00 76.94 342 LYS A N 1
ATOM 2673 C CA . LYS A 1 342 ? 20.335 27.604 9.742 1.00 76.94 342 LYS A CA 1
ATOM 2674 C C . LYS A 1 342 ? 21.506 28.507 10.118 1.00 76.94 342 LYS A C 1
ATOM 2676 O O . LYS A 1 342 ? 21.974 29.268 9.279 1.00 76.94 342 LYS A O 1
ATOM 2681 N N . THR A 1 343 ? 21.982 28.419 11.357 1.00 77.75 343 THR A N 1
ATOM 2682 C CA . THR A 1 343 ? 23.026 29.310 11.885 1.00 77.75 343 THR A CA 1
ATOM 2683 C C . THR A 1 343 ? 24.389 29.045 11.246 1.00 77.75 343 THR A C 1
ATOM 2685 O O . THR A 1 343 ? 25.080 29.986 10.867 1.00 77.75 343 THR A O 1
ATOM 2688 N N . TYR A 1 344 ? 24.776 27.777 11.091 1.00 73.69 344 TYR A N 1
ATOM 2689 C CA . TYR A 1 344 ? 26.134 27.408 10.663 1.00 73.69 344 TYR A CA 1
ATOM 2690 C C . TYR A 1 344 ? 26.251 27.066 9.168 1.00 73.69 344 TYR A C 1
ATOM 2692 O O . TYR A 1 344 ? 27.340 27.132 8.585 1.00 73.69 344 TYR A O 1
ATOM 2700 N N . PHE A 1 345 ? 25.133 26.738 8.516 1.00 69.94 345 PHE A N 1
ATOM 2701 C CA . PHE A 1 345 ? 25.103 26.312 7.113 1.00 69.94 345 PHE A CA 1
ATOM 2702 C C . PHE A 1 345 ? 24.149 27.139 6.246 1.00 69.94 345 PHE A C 1
ATOM 2704 O O . PHE A 1 345 ? 23.969 26.810 5.076 1.00 69.94 345 PHE A O 1
ATOM 2711 N N . ASN A 1 346 ? 23.556 28.209 6.798 1.00 68.88 346 ASN A N 1
ATOM 2712 C CA . ASN A 1 346 ? 22.618 29.115 6.122 1.00 68.88 346 ASN A CA 1
ATOM 2713 C C . ASN A 1 346 ? 21.433 28.398 5.445 1.00 68.88 346 ASN A C 1
ATOM 2715 O O . ASN A 1 346 ? 20.847 28.887 4.483 1.00 68.88 346 ASN A O 1
ATOM 2719 N N . SER A 1 347 ? 21.092 27.208 5.936 1.00 64.06 347 SER A N 1
ATOM 2720 C CA . SER A 1 347 ? 20.035 26.365 5.393 1.00 64.06 347 SER A CA 1
ATOM 2721 C C . SER A 1 347 ? 19.459 25.518 6.516 1.00 64.06 347 SER A C 1
ATOM 2723 O O . SER A 1 347 ? 20.206 24.855 7.220 1.00 64.06 347 SER A O 1
ATOM 2725 N N . THR A 1 348 ? 18.136 25.503 6.664 1.00 61.16 348 THR A N 1
ATOM 2726 C CA . THR A 1 348 ? 17.422 24.475 7.448 1.00 61.16 348 THR A CA 1
ATOM 2727 C C . THR A 1 348 ? 17.175 23.207 6.626 1.00 61.16 348 THR A C 1
ATOM 2729 O O . THR A 1 348 ? 16.668 22.222 7.156 1.00 61.16 348 THR A O 1
ATOM 2732 N N . ARG A 1 349 ? 17.484 23.257 5.321 1.00 63.09 349 ARG A N 1
ATOM 2733 C CA . ARG A 1 349 ? 17.216 22.202 4.346 1.00 63.09 349 ARG A CA 1
ATOM 2734 C C . ARG A 1 349 ? 18.373 21.228 4.266 1.00 63.09 349 ARG A C 1
ATOM 2736 O O . ARG A 1 349 ? 19.542 21.633 4.201 1.00 63.09 349 ARG A O 1
ATOM 2743 N N . VAL A 1 350 ? 18.005 19.960 4.210 1.00 59.25 350 VAL A N 1
ATOM 2744 C CA . VAL A 1 350 ? 18.908 18.831 4.102 1.00 59.25 350 VAL A CA 1
ATOM 2745 C C . VAL A 1 350 ? 19.033 18.411 2.647 1.00 59.25 350 VAL A C 1
ATOM 2747 O O . VAL A 1 350 ? 18.055 17.972 2.048 1.00 59.25 350 VAL A O 1
ATOM 2750 N N . MET A 1 351 ? 20.252 18.475 2.114 1.00 66.19 351 MET A N 1
ATOM 2751 C CA . MET A 1 351 ? 20.636 17.635 0.984 1.00 66.19 351 MET A CA 1
ATOM 2752 C C . MET A 1 351 ? 21.508 16.514 1.519 1.00 66.19 351 MET A C 1
ATOM 2754 O O . MET A 1 351 ? 22.676 16.742 1.840 1.00 66.19 351 MET A O 1
ATOM 2758 N N . ARG A 1 352 ? 20.919 15.327 1.676 1.00 62.38 352 ARG A N 1
ATOM 2759 C CA . ARG A 1 352 ? 21.669 14.115 2.029 1.00 62.38 352 ARG A CA 1
ATOM 2760 C C . ARG A 1 352 ? 22.305 13.551 0.782 1.00 62.38 352 ARG A C 1
ATOM 2762 O O . ARG A 1 352 ? 21.736 13.671 -0.298 1.00 62.38 352 ARG A O 1
ATOM 2769 N N . LYS A 1 353 ? 23.436 12.873 0.938 1.00 76.12 353 LYS A N 1
ATOM 2770 C CA . LYS A 1 353 ? 23.882 11.954 -0.100 1.00 76.12 353 LYS A CA 1
ATOM 2771 C C . LYS A 1 353 ? 22.876 10.803 -0.164 1.00 76.12 353 LYS A C 1
ATOM 2773 O O . LYS A 1 353 ? 22.571 10.191 0.857 1.00 76.12 353 LYS A O 1
ATOM 2778 N N . LEU A 1 354 ? 22.320 10.545 -1.339 1.00 84.06 354 LEU A N 1
ATOM 2779 C CA . LEU A 1 354 ? 21.520 9.349 -1.571 1.00 84.06 354 LEU A CA 1
ATOM 2780 C C . LEU A 1 354 ? 22.452 8.131 -1.520 1.00 84.06 354 LEU A C 1
ATOM 2782 O O . LEU A 1 354 ? 23.435 8.078 -2.258 1.00 84.06 354 LEU A O 1
ATOM 2786 N N . HIS A 1 355 ? 22.122 7.185 -0.646 1.00 82.06 355 HIS A N 1
ATOM 2787 C CA . HIS A 1 355 ? 22.777 5.886 -0.532 1.00 82.06 355 HIS A CA 1
ATOM 2788 C C . HIS A 1 355 ? 21.821 4.796 -1.000 1.00 82.06 355 HIS A C 1
ATOM 2790 O O . HIS A 1 355 ? 20.648 4.785 -0.610 1.00 82.06 355 HIS A O 1
ATOM 2796 N N . PHE A 1 356 ? 22.320 3.876 -1.815 1.00 84.62 356 PHE A N 1
ATOM 2797 C CA . PHE A 1 356 ? 21.584 2.700 -2.236 1.00 84.62 356 PHE A CA 1
ATOM 2798 C C . PHE A 1 356 ? 21.793 1.583 -1.207 1.00 84.62 356 PHE A C 1
ATOM 2800 O O . PHE A 1 356 ? 22.899 1.284 -0.771 1.00 84.62 356 PHE A O 1
ATOM 2807 N N . ASN A 1 357 ? 20.689 0.990 -0.767 1.00 81.31 357 ASN A N 1
ATOM 2808 C CA . ASN A 1 357 ? 20.664 -0.138 0.157 1.00 81.31 357 ASN A CA 1
ATOM 2809 C C . ASN A 1 357 ? 20.659 -1.462 -0.618 1.00 81.31 357 ASN A C 1
ATOM 2811 O O . ASN A 1 357 ? 19.741 -1.677 -1.410 1.00 81.31 357 ASN A O 1
ATOM 2815 N N . ASP A 1 358 ? 21.612 -2.350 -0.325 1.00 78.62 358 ASP A N 1
ATOM 2816 C CA . ASP A 1 358 ? 21.744 -3.693 -0.916 1.00 78.62 358 ASP A CA 1
ATOM 2817 C C . ASP A 1 358 ? 20.528 -4.606 -0.694 1.00 78.62 358 ASP A C 1
ATOM 2819 O O . ASP A 1 358 ? 20.304 -5.546 -1.449 1.00 78.62 358 ASP A O 1
ATOM 2823 N N . GLY A 1 359 ? 19.711 -4.337 0.328 1.00 82.31 359 GLY A N 1
ATOM 2824 C CA . GLY A 1 359 ? 18.480 -5.079 0.610 1.00 82.31 359 GLY A CA 1
ATOM 2825 C C . GLY A 1 359 ? 17.266 -4.652 -0.221 1.00 82.31 359 GLY A C 1
ATOM 2826 O O . GLY A 1 359 ? 16.167 -5.138 0.040 1.00 82.31 359 GLY A O 1
ATOM 2827 N N . ARG A 1 360 ? 17.425 -3.716 -1.165 1.00 89.81 360 ARG A N 1
ATOM 2828 C CA . ARG A 1 360 ? 16.344 -3.234 -2.037 1.00 89.81 360 ARG A CA 1
ATOM 2829 C C . ARG A 1 360 ? 16.594 -3.644 -3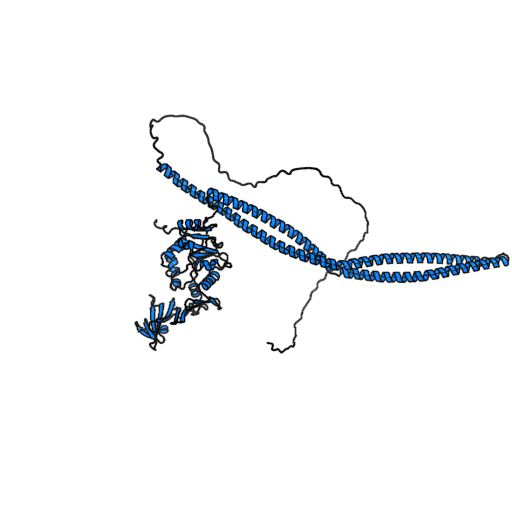.478 1.00 89.81 360 ARG A C 1
ATOM 2831 O O . ARG A 1 360 ? 17.733 -3.746 -3.925 1.00 89.81 360 ARG A O 1
ATOM 2838 N N . HIS A 1 361 ? 15.509 -3.821 -4.215 1.00 93.31 361 HIS A N 1
ATOM 2839 C CA . HIS A 1 361 ? 15.550 -4.027 -5.653 1.00 93.31 361 HIS A CA 1
ATOM 2840 C C . HIS A 1 361 ? 15.393 -2.685 -6.379 1.00 93.31 361 HIS A C 1
ATOM 2842 O O . HIS A 1 361 ? 14.560 -1.857 -6.005 1.00 93.31 361 HIS A O 1
ATOM 2848 N N . TYR A 1 362 ? 16.234 -2.460 -7.392 1.00 95.38 362 TYR A N 1
ATOM 2849 C CA . TYR A 1 362 ? 16.257 -1.228 -8.179 1.00 95.38 362 TYR A CA 1
ATOM 2850 C C . TYR A 1 362 ? 16.012 -1.535 -9.653 1.00 95.38 362 TYR A C 1
ATOM 2852 O O . TYR A 1 362 ? 16.701 -2.375 -10.239 1.00 95.38 362 TYR A O 1
ATOM 2860 N N . GLY A 1 363 ? 15.091 -0.796 -10.267 1.00 96.00 363 GLY A N 1
ATOM 2861 C CA . GLY A 1 363 ? 14.900 -0.740 -11.712 1.00 96.00 363 GLY A CA 1
ATOM 2862 C C . GLY A 1 363 ? 15.308 0.625 -12.262 1.00 96.00 363 GLY A C 1
ATOM 2863 O O . GLY A 1 363 ? 14.788 1.641 -11.813 1.00 96.00 363 GLY A O 1
ATOM 2864 N N . LEU A 1 364 ? 16.214 0.668 -13.239 1.00 96.12 364 LEU A N 1
ATOM 2865 C CA . LEU A 1 364 ? 16.481 1.847 -14.062 1.00 96.12 364 LEU A CA 1
ATOM 2866 C C . LEU A 1 364 ? 15.579 1.813 -15.290 1.00 96.12 364 LEU A C 1
ATOM 2868 O O . LEU A 1 364 ? 15.856 1.064 -16.225 1.00 96.12 364 LEU A O 1
ATOM 2872 N N . TYR A 1 365 ? 14.542 2.641 -15.288 1.00 95.69 365 TYR A N 1
ATOM 2873 C CA . TYR A 1 365 ? 13.680 2.843 -16.440 1.00 95.69 365 TYR A CA 1
ATOM 2874 C C . TYR A 1 365 ? 14.315 3.786 -17.453 1.00 95.69 365 TYR A C 1
ATOM 2876 O O . TYR A 1 365 ? 14.738 4.894 -17.109 1.00 95.69 365 TYR A O 1
ATOM 2884 N N . VAL A 1 366 ? 14.336 3.347 -18.706 1.00 91.38 366 VAL A N 1
ATOM 2885 C CA . VAL A 1 366 ? 14.759 4.130 -19.862 1.00 91.38 366 VAL A CA 1
ATOM 2886 C C . VAL A 1 366 ? 13.630 4.072 -20.880 1.00 91.38 366 VAL A C 1
ATOM 2888 O O . VAL A 1 366 ? 13.157 2.986 -21.190 1.00 91.38 366 VAL A O 1
ATOM 2891 N N . ASP A 1 367 ? 13.204 5.233 -21.387 1.00 86.81 367 ASP A N 1
ATOM 2892 C CA . ASP A 1 367 ? 12.062 5.319 -22.313 1.00 86.81 367 ASP A CA 1
ATOM 2893 C C . ASP A 1 367 ? 12.299 4.521 -23.607 1.00 86.81 367 ASP A C 1
ATOM 2895 O O . ASP A 1 367 ? 11.359 4.004 -24.198 1.00 86.81 367 ASP A O 1
ATOM 2899 N N . SER A 1 368 ? 13.556 4.450 -24.055 1.00 86.31 368 SER A N 1
ATOM 2900 C CA . SER A 1 368 ? 13.949 3.684 -25.231 1.00 86.31 368 SER A CA 1
ATOM 2901 C C . SER A 1 368 ? 15.411 3.265 -25.165 1.00 86.31 368 SER A C 1
ATOM 2903 O O . SER A 1 368 ? 16.317 4.092 -25.006 1.00 86.31 368 SER A O 1
ATOM 2905 N N . LEU A 1 369 ? 15.654 1.975 -25.372 1.00 85.44 369 LEU A N 1
ATOM 2906 C CA . LEU A 1 369 ? 16.977 1.422 -25.661 1.00 85.44 369 LEU A CA 1
ATOM 2907 C C . LEU A 1 369 ? 17.204 1.191 -27.168 1.00 85.44 369 LEU A C 1
ATOM 2909 O O . LEU A 1 369 ? 18.121 0.457 -27.565 1.00 85.44 369 LEU A O 1
ATOM 2913 N N . ALA A 1 370 ? 16.386 1.798 -28.035 1.00 73.81 370 ALA A N 1
ATOM 2914 C CA . ALA A 1 370 ? 16.609 1.799 -29.475 1.00 73.81 370 ALA A CA 1
ATOM 2915 C C . ALA A 1 370 ? 17.975 2.425 -29.801 1.00 73.81 370 ALA A C 1
ATOM 2917 O O . ALA A 1 370 ? 18.205 3.615 -29.623 1.00 73.81 370 ALA A O 1
ATOM 2918 N N . GLY A 1 371 ? 18.915 1.593 -30.260 1.00 66.00 371 GLY A N 1
ATOM 2919 C CA . GLY A 1 371 ? 20.296 2.013 -30.485 1.00 66.00 371 GLY A CA 1
ATOM 2920 C C . GLY A 1 371 ? 21.136 2.017 -29.208 1.00 66.00 371 GLY A C 1
ATOM 2921 O O . GLY A 1 371 ? 21.713 3.037 -28.857 1.00 66.00 371 GLY A O 1
ATOM 2922 N N . LEU A 1 372 ? 21.293 0.857 -28.559 1.00 60.56 372 LEU A N 1
ATOM 2923 C CA . LEU A 1 372 ? 22.212 0.638 -27.423 1.00 60.56 372 LEU A CA 1
ATOM 2924 C C . LEU A 1 372 ? 23.625 1.249 -27.605 1.00 60.56 372 LEU A C 1
ATOM 2926 O O . LEU A 1 372 ? 24.313 1.497 -26.624 1.00 60.56 372 LEU A O 1
ATOM 2930 N N . ALA A 1 373 ? 24.065 1.517 -28.839 1.00 60.62 373 ALA A N 1
ATOM 2931 C CA . ALA A 1 373 ? 25.335 2.174 -29.155 1.00 60.62 373 ALA A CA 1
ATOM 2932 C C . ALA A 1 373 ? 25.301 3.723 -29.135 1.00 60.62 373 ALA A C 1
ATOM 2934 O O . ALA A 1 373 ? 26.291 4.355 -29.506 1.00 60.62 373 ALA A O 1
ATOM 2935 N N . ILE A 1 374 ? 24.193 4.363 -28.743 1.00 71.44 374 ILE A N 1
ATOM 2936 C CA . ILE A 1 374 ? 24.131 5.825 -28.620 1.00 71.44 374 ILE A CA 1
ATOM 2937 C C . ILE A 1 374 ? 24.955 6.254 -27.398 1.00 71.44 374 ILE A C 1
ATOM 2939 O O . ILE A 1 374 ? 24.753 5.790 -26.273 1.00 71.44 374 ILE A O 1
ATOM 2943 N N . SER A 1 375 ? 25.878 7.190 -27.621 1.00 75.44 375 SER A N 1
ATOM 2944 C CA . SER A 1 375 ? 26.844 7.659 -26.621 1.00 75.44 375 SER A CA 1
ATOM 2945 C C . SER A 1 375 ? 26.201 8.202 -25.339 1.00 75.44 375 SER A C 1
ATOM 2947 O O . SER A 1 375 ? 26.787 8.071 -24.263 1.00 75.44 375 SER A O 1
ATOM 2949 N N . SER A 1 376 ? 24.998 8.780 -25.414 1.00 78.38 376 SER A N 1
ATOM 2950 C CA . SER A 1 376 ? 24.270 9.305 -24.252 1.00 78.38 376 SER A CA 1
ATOM 2951 C C . SER A 1 376 ? 23.793 8.200 -23.304 1.00 78.38 376 SER A C 1
ATOM 2953 O O . SER A 1 376 ? 24.009 8.315 -22.098 1.00 78.38 376 SER A O 1
ATOM 2955 N N . ILE A 1 377 ? 23.229 7.106 -23.829 1.00 81.31 377 ILE A N 1
ATOM 2956 C CA . ILE A 1 377 ? 22.790 5.946 -23.033 1.00 81.31 377 ILE A CA 1
ATOM 2957 C C . ILE A 1 377 ? 24.004 5.297 -22.370 1.00 81.31 377 ILE A C 1
ATOM 2959 O O . ILE A 1 377 ? 24.017 5.094 -21.157 1.00 81.31 377 ILE A O 1
ATOM 2963 N N . GLN A 1 378 ? 25.075 5.059 -23.129 1.00 84.88 378 GLN A N 1
ATOM 2964 C CA . GLN A 1 378 ? 26.306 4.498 -22.571 1.00 84.88 378 GLN A CA 1
ATOM 2965 C C . GLN A 1 378 ? 26.893 5.388 -21.464 1.00 84.88 378 GLN A C 1
ATOM 2967 O O . GLN A 1 378 ? 27.334 4.884 -20.428 1.00 84.88 378 GLN A O 1
ATOM 2972 N N . THR A 1 379 ? 26.871 6.711 -21.653 1.00 86.44 379 THR A N 1
ATOM 2973 C CA . THR A 1 379 ? 27.341 7.671 -20.646 1.00 86.44 379 THR A CA 1
ATOM 2974 C C . THR A 1 379 ? 26.492 7.604 -19.381 1.00 86.44 379 THR A C 1
ATOM 2976 O O . THR A 1 379 ? 27.054 7.506 -18.291 1.00 86.44 379 THR A O 1
ATOM 2979 N N . LEU A 1 380 ? 25.161 7.604 -19.507 1.00 87.12 380 LEU A N 1
ATOM 2980 C CA . LEU A 1 380 ? 24.244 7.488 -18.374 1.00 87.12 380 LEU A CA 1
ATOM 2981 C C . LEU A 1 380 ? 24.507 6.208 -17.576 1.00 87.12 380 LEU A C 1
ATOM 2983 O O . LEU A 1 380 ? 24.732 6.273 -16.370 1.00 87.12 380 LEU A O 1
ATOM 2987 N N . PHE A 1 381 ? 24.546 5.060 -18.254 1.00 91.00 381 PHE A N 1
ATOM 2988 C CA . PHE A 1 381 ? 24.739 3.763 -17.609 1.00 91.00 381 PHE A CA 1
ATOM 2989 C C . PHE A 1 381 ? 26.099 3.694 -16.923 1.00 91.00 381 PHE A C 1
ATOM 2991 O O . PHE A 1 381 ? 26.174 3.284 -15.774 1.00 91.00 381 PHE A O 1
ATOM 2998 N N . THR A 1 382 ? 27.162 4.177 -17.571 1.00 90.06 382 THR A N 1
ATOM 2999 C CA . THR A 1 382 ? 28.506 4.212 -16.971 1.00 90.06 382 THR A CA 1
ATOM 3000 C C . THR A 1 382 ? 28.543 5.085 -15.718 1.00 90.06 382 THR A C 1
ATOM 3002 O O . THR A 1 382 ? 29.191 4.741 -14.730 1.00 90.06 382 THR A O 1
ATOM 3005 N N . ARG A 1 383 ? 27.870 6.240 -15.739 1.00 90.38 383 ARG A N 1
ATOM 3006 C CA . ARG A 1 383 ? 27.826 7.140 -14.584 1.00 90.38 383 ARG A CA 1
ATOM 3007 C C . ARG A 1 383 ? 27.000 6.560 -13.442 1.00 90.38 383 ARG A C 1
ATOM 3009 O O . ARG A 1 383 ? 27.427 6.669 -12.297 1.00 90.38 383 ARG A O 1
ATOM 3016 N N . ILE A 1 384 ? 25.872 5.918 -13.747 1.00 91.62 384 ILE A N 1
ATOM 3017 C CA . ILE A 1 384 ? 25.071 5.200 -12.752 1.00 91.62 384 ILE A CA 1
ATOM 3018 C C . ILE A 1 384 ? 25.873 4.028 -12.181 1.00 91.62 384 ILE A C 1
ATOM 3020 O O . ILE A 1 384 ? 25.977 3.942 -10.970 1.00 91.62 384 ILE A O 1
ATOM 3024 N N . ASP A 1 385 ? 26.524 3.201 -13.003 1.00 91.62 385 ASP A N 1
ATOM 3025 C CA . ASP A 1 385 ? 27.347 2.064 -12.546 1.00 91.62 385 ASP A CA 1
ATOM 3026 C C . ASP A 1 385 ? 28.433 2.504 -11.551 1.00 91.62 385 ASP A C 1
ATOM 3028 O O . ASP A 1 385 ? 28.643 1.857 -10.529 1.00 91.62 385 ASP A O 1
ATOM 3032 N N . LYS A 1 386 ? 29.077 3.652 -11.812 1.00 89.12 386 LYS A N 1
ATOM 3033 C CA . LYS A 1 386 ? 30.091 4.242 -10.923 1.00 89.12 386 LYS A CA 1
ATOM 3034 C C . LYS A 1 386 ? 29.508 4.903 -9.670 1.00 89.12 386 LYS A C 1
ATOM 3036 O O . LYS A 1 386 ? 30.174 4.927 -8.639 1.00 89.12 386 LYS A O 1
ATOM 3041 N N . GLY A 1 387 ? 28.332 5.521 -9.779 1.00 85.38 387 GLY A N 1
ATOM 3042 C CA . GLY A 1 387 ? 27.682 6.253 -8.687 1.00 85.38 387 GLY A CA 1
ATOM 3043 C C . GLY A 1 387 ? 26.810 5.382 -7.780 1.00 85.38 387 GLY A C 1
ATOM 3044 O O . GLY A 1 387 ? 26.488 5.801 -6.671 1.00 85.38 387 GLY A O 1
ATOM 3045 N N . PHE A 1 388 ? 26.425 4.195 -8.244 1.00 89.19 388 PHE A N 1
ATOM 3046 C CA . PHE A 1 388 ? 25.559 3.258 -7.544 1.00 89.19 388 PHE A CA 1
ATOM 3047 C C . PHE A 1 388 ? 26.375 2.414 -6.559 1.00 89.19 388 PHE A C 1
ATOM 3049 O O . PHE A 1 388 ? 27.152 1.542 -6.954 1.00 89.19 388 PHE A O 1
ATOM 3056 N N . ASP A 1 389 ? 26.199 2.684 -5.264 1.00 83.69 389 ASP A N 1
ATOM 3057 C CA . ASP A 1 389 ? 26.864 1.964 -4.174 1.00 83.69 389 ASP A CA 1
ATOM 3058 C C . ASP A 1 389 ? 26.149 0.664 -3.761 1.00 83.69 389 ASP A C 1
ATOM 3060 O O . ASP A 1 389 ? 26.700 -0.077 -2.952 1.00 83.69 389 ASP A O 1
ATOM 3064 N N . GLY A 1 390 ? 25.002 0.336 -4.370 1.00 82.62 390 GLY A N 1
ATOM 3065 C CA . GLY A 1 390 ? 24.286 -0.924 -4.149 1.00 82.62 390 GLY A CA 1
ATOM 3066 C C . GLY A 1 390 ? 24.852 -2.122 -4.932 1.00 82.62 390 GLY A C 1
ATOM 3067 O O . GLY A 1 390 ? 25.736 -1.977 -5.785 1.00 82.62 390 GLY A O 1
ATOM 3068 N N . ASP A 1 391 ? 24.316 -3.321 -4.684 1.00 86.62 391 ASP A N 1
ATOM 3069 C CA . ASP A 1 391 ? 24.741 -4.558 -5.360 1.00 86.62 391 ASP A CA 1
ATOM 3070 C C . ASP A 1 391 ? 24.363 -4.596 -6.852 1.00 86.62 391 ASP A C 1
ATOM 3072 O O . ASP A 1 391 ? 25.245 -4.567 -7.719 1.00 86.62 391 ASP A O 1
ATOM 3076 N N . LYS A 1 392 ? 23.058 -4.628 -7.166 1.00 91.56 392 LYS A N 1
ATOM 3077 C CA . LYS A 1 392 ? 22.548 -4.785 -8.537 1.00 91.56 392 LYS A CA 1
ATOM 3078 C C . LYS A 1 392 ? 21.398 -3.847 -8.873 1.00 91.56 392 LYS A C 1
ATOM 3080 O O . LYS A 1 392 ? 20.562 -3.526 -8.034 1.00 91.56 392 LYS A O 1
ATOM 3085 N N . ILE A 1 393 ? 21.337 -3.480 -10.150 1.00 93.69 393 ILE A N 1
ATOM 3086 C CA . ILE A 1 393 ? 20.239 -2.735 -10.758 1.00 93.69 393 ILE A CA 1
ATOM 3087 C C . ILE A 1 393 ? 19.753 -3.458 -12.014 1.00 93.69 393 ILE A C 1
ATOM 3089 O O . ILE A 1 393 ? 20.543 -3.979 -12.806 1.00 93.69 393 ILE A O 1
ATOM 3093 N N . GLN A 1 394 ? 18.439 -3.522 -12.191 1.00 94.25 394 GLN A N 1
ATOM 3094 C CA . GLN A 1 394 ? 17.825 -4.028 -13.411 1.00 94.25 394 GLN A CA 1
ATOM 3095 C C . GLN A 1 394 ? 17.600 -2.878 -14.380 1.00 94.25 394 GLN A C 1
ATOM 3097 O O . GLN A 1 394 ? 17.220 -1.785 -13.977 1.00 94.25 394 GLN A O 1
ATOM 3102 N N . THR A 1 395 ? 17.821 -3.117 -15.662 1.00 94.50 395 THR A N 1
ATOM 3103 C CA . THR A 1 395 ? 17.432 -2.171 -16.707 1.00 94.50 395 THR A CA 1
ATOM 3104 C C . THR A 1 395 ? 16.004 -2.462 -17.113 1.00 94.50 395 THR A C 1
ATOM 3106 O O . THR A 1 395 ? 15.653 -3.622 -17.304 1.00 94.50 395 THR A O 1
ATOM 3109 N N . VAL A 1 396 ? 15.190 -1.426 -17.246 1.00 95.19 396 VAL A N 1
ATOM 3110 C CA . VAL A 1 396 ? 13.770 -1.533 -17.554 1.00 95.19 396 VAL A CA 1
ATOM 3111 C C . VAL A 1 396 ? 13.471 -0.681 -18.779 1.00 95.19 396 VAL A C 1
ATOM 3113 O O . VAL A 1 396 ? 13.881 0.474 -18.840 1.00 95.19 396 VAL A O 1
ATOM 3116 N N . ASP A 1 397 ? 12.790 -1.271 -19.750 1.00 92.12 397 ASP A N 1
ATOM 3117 C CA . ASP A 1 397 ? 12.420 -0.649 -21.023 1.00 92.12 397 ASP A CA 1
ATOM 3118 C C . ASP A 1 397 ? 11.168 -1.363 -21.549 1.00 92.12 397 ASP A C 1
ATOM 3120 O O . ASP A 1 397 ? 11.033 -2.577 -21.393 1.00 92.12 397 ASP A O 1
ATOM 3124 N N . THR A 1 398 ? 10.224 -0.632 -22.129 1.00 91.56 398 THR A N 1
ATOM 3125 C CA . THR A 1 398 ? 8.930 -1.178 -22.580 1.00 91.56 398 THR A CA 1
ATOM 3126 C C . THR A 1 398 ? 8.783 -1.199 -24.094 1.00 91.56 398 THR A C 1
ATOM 3128 O O . THR A 1 398 ? 7.822 -1.784 -24.602 1.00 91.56 398 THR A O 1
ATOM 3131 N N . GLU A 1 399 ? 9.731 -0.612 -24.825 1.00 89.81 399 GLU A N 1
ATOM 3132 C CA . GLU A 1 399 ? 9.662 -0.492 -26.273 1.00 89.81 399 GLU A CA 1
ATOM 3133 C C . GLU A 1 399 ? 10.041 -1.807 -26.968 1.00 89.81 399 GLU A C 1
ATOM 3135 O O . GLU A 1 399 ? 10.935 -2.556 -26.556 1.00 89.81 399 GLU A O 1
ATOM 3140 N N . PHE A 1 400 ? 9.371 -2.111 -28.081 1.00 89.44 400 PHE A N 1
ATOM 3141 C CA . PHE A 1 400 ? 9.801 -3.216 -28.922 1.00 89.44 400 PHE A CA 1
ATOM 3142 C C . PHE A 1 400 ? 11.078 -2.853 -29.674 1.00 89.44 400 PHE A C 1
ATOM 3144 O O . PHE A 1 400 ? 11.074 -2.025 -30.585 1.00 89.44 400 PHE A O 1
ATOM 3151 N N . ASN A 1 401 ? 12.155 -3.580 -29.396 1.00 87.25 401 ASN A N 1
ATOM 3152 C CA . ASN A 1 401 ? 13.355 -3.522 -30.212 1.00 87.25 401 ASN A CA 1
ATOM 3153 C C . ASN A 1 401 ? 13.965 -4.916 -30.379 1.00 87.25 401 ASN A C 1
ATOM 3155 O O . ASN A 1 401 ? 14.533 -5.500 -29.455 1.00 87.25 401 ASN A O 1
ATOM 3159 N N . ILE A 1 402 ? 13.896 -5.425 -31.610 1.00 82.62 402 ILE A N 1
ATOM 3160 C CA . ILE A 1 402 ? 14.410 -6.750 -31.968 1.00 82.62 402 ILE A CA 1
ATOM 3161 C C . ILE A 1 402 ? 15.912 -6.898 -31.692 1.00 82.62 402 ILE A C 1
ATOM 3163 O O . ILE A 1 402 ? 16.368 -7.980 -31.334 1.00 82.62 402 ILE A O 1
ATOM 3167 N N . SER A 1 403 ? 16.677 -5.809 -31.788 1.00 80.25 403 SER A N 1
ATOM 3168 C CA . SER A 1 403 ? 18.112 -5.811 -31.508 1.00 80.25 403 SER A CA 1
ATOM 3169 C C . SER A 1 403 ? 18.413 -5.951 -30.014 1.00 80.25 403 SER A C 1
ATOM 3171 O O . SER A 1 403 ? 19.495 -6.423 -29.675 1.00 80.25 403 SER A O 1
ATOM 3173 N N . LEU A 1 404 ? 17.489 -5.589 -29.109 1.00 80.19 404 LEU A N 1
ATOM 3174 C CA . LEU A 1 404 ? 17.674 -5.801 -27.662 1.00 80.19 404 LEU A CA 1
ATOM 3175 C C . LEU A 1 404 ? 17.665 -7.280 -27.303 1.00 80.19 404 LEU A C 1
ATOM 3177 O O . LEU A 1 404 ? 18.467 -7.699 -26.470 1.00 80.19 404 LEU A O 1
ATOM 3181 N N . LEU A 1 405 ? 16.821 -8.065 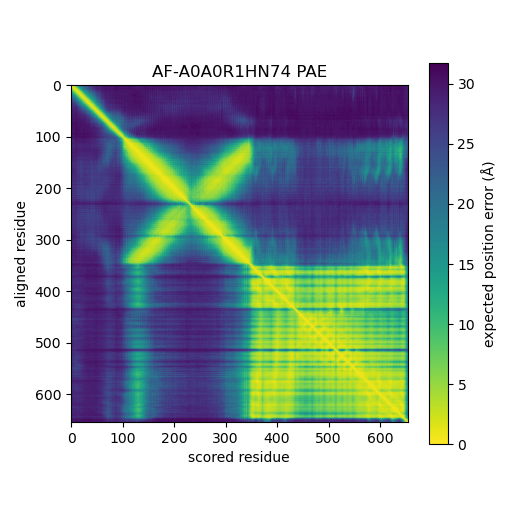-27.982 1.00 73.75 405 LEU A N 1
ATOM 3182 C CA . LEU A 1 405 ? 16.662 -9.504 -27.748 1.00 73.75 405 LEU A CA 1
ATOM 3183 C C . LEU A 1 405 ? 17.975 -10.282 -27.933 1.00 73.75 405 LEU A C 1
ATOM 3185 O O . LEU A 1 405 ? 18.130 -11.365 -27.376 1.00 73.75 405 LEU A O 1
ATOM 3189 N N . THR A 1 406 ? 18.930 -9.731 -28.687 1.00 74.75 406 THR A N 1
ATOM 3190 C CA . THR A 1 406 ? 20.252 -10.336 -28.931 1.00 74.75 406 THR A CA 1
ATOM 3191 C C . THR A 1 406 ? 21.430 -9.448 -28.531 1.00 74.75 406 THR A C 1
ATOM 3193 O O . THR A 1 406 ? 22.564 -9.917 -28.482 1.00 74.75 406 THR A O 1
ATOM 3196 N N . GLY A 1 407 ? 21.197 -8.156 -28.295 1.00 81.31 407 GLY A N 1
ATOM 3197 C CA . GLY A 1 407 ? 22.242 -7.143 -28.142 1.00 81.31 407 GLY A CA 1
ATOM 3198 C C . GLY A 1 407 ? 22.565 -6.763 -26.701 1.00 81.31 407 GLY A C 1
ATOM 3199 O O . GLY A 1 407 ? 23.662 -6.267 -26.459 1.00 81.31 407 GLY A O 1
ATOM 3200 N N . TRP A 1 408 ? 21.666 -7.007 -25.741 1.00 86.12 408 TRP A N 1
ATOM 3201 C CA . TRP A 1 408 ? 21.848 -6.567 -24.352 1.00 86.12 408 TRP A CA 1
ATOM 3202 C C . TRP A 1 408 ? 23.092 -7.160 -23.678 1.00 86.12 408 TRP A C 1
ATOM 3204 O O . TRP A 1 408 ? 23.907 -6.427 -23.117 1.00 86.12 408 TRP A O 1
ATOM 3214 N N . ASP A 1 409 ? 23.292 -8.477 -23.774 1.00 84.31 409 ASP A N 1
ATOM 3215 C CA . ASP A 1 409 ? 24.455 -9.128 -23.156 1.00 84.31 409 ASP A CA 1
ATOM 3216 C C . ASP A 1 409 ? 25.771 -8.677 -23.791 1.00 84.31 409 ASP A C 1
ATOM 3218 O O . ASP A 1 409 ? 26.772 -8.490 -23.095 1.00 84.31 409 ASP A O 1
ATOM 3222 N N . ARG A 1 410 ? 25.759 -8.438 -25.108 1.00 84.75 410 ARG A N 1
ATOM 3223 C CA . ARG A 1 410 ? 26.902 -7.859 -25.815 1.00 84.75 410 ARG A CA 1
ATOM 3224 C C . ARG A 1 410 ? 27.174 -6.437 -25.339 1.00 84.75 410 ARG A C 1
ATOM 3226 O O . ARG A 1 410 ? 28.310 -6.133 -25.008 1.00 84.75 410 ARG A O 1
ATOM 3233 N N . PHE A 1 411 ? 26.146 -5.597 -25.241 1.00 86.19 411 PHE A N 1
ATOM 3234 C CA . PHE A 1 411 ? 26.274 -4.231 -24.743 1.00 86.19 411 PHE A CA 1
ATOM 3235 C C . PHE A 1 411 ? 26.856 -4.195 -23.326 1.00 86.19 411 PHE A C 1
ATOM 3237 O O . PHE A 1 411 ? 27.844 -3.498 -23.106 1.00 86.19 411 PHE A O 1
ATOM 3244 N N . LYS A 1 412 ? 26.330 -4.993 -22.383 1.00 87.25 412 LYS A N 1
ATOM 3245 C CA . LYS A 1 412 ? 26.896 -5.102 -21.024 1.00 87.25 412 LYS A CA 1
ATOM 3246 C C . LYS A 1 412 ? 28.368 -5.516 -21.050 1.00 87.25 412 LYS A C 1
ATOM 3248 O O . LYS A 1 412 ? 29.187 -4.929 -20.346 1.00 87.25 412 LYS A O 1
ATOM 3253 N N . LYS A 1 413 ? 28.713 -6.509 -21.878 1.00 85.69 413 LYS A N 1
ATOM 3254 C CA . LYS A 1 413 ? 30.089 -7.000 -22.019 1.00 85.69 413 LYS A CA 1
ATOM 3255 C C . LYS A 1 413 ? 31.029 -5.936 -22.592 1.00 85.69 413 LYS A C 1
ATOM 3257 O O . LYS A 1 413 ? 32.116 -5.754 -22.054 1.00 85.69 413 LYS A O 1
ATOM 3262 N N . ASP A 1 414 ? 30.614 -5.245 -23.649 1.00 85.81 414 ASP A N 1
ATOM 3263 C CA . ASP A 1 414 ? 31.431 -4.256 -24.362 1.00 85.81 414 ASP A CA 1
ATOM 3264 C C . ASP A 1 414 ? 31.622 -2.968 -23.538 1.00 85.81 414 ASP A C 1
ATOM 3266 O O . ASP A 1 414 ? 32.641 -2.291 -23.660 1.00 85.81 414 ASP A O 1
ATOM 3270 N N . THR A 1 415 ? 30.665 -2.640 -22.667 1.00 84.81 415 THR A N 1
ATOM 3271 C CA . THR A 1 415 ? 30.713 -1.454 -21.793 1.00 84.81 415 THR A CA 1
ATOM 3272 C C . THR A 1 415 ? 31.337 -1.713 -20.422 1.00 84.81 415 THR A C 1
ATOM 3274 O O . THR A 1 415 ? 31.744 -0.763 -19.756 1.00 84.81 415 THR A O 1
ATOM 3277 N N . GLY A 1 416 ? 31.439 -2.976 -19.995 1.00 87.19 416 GLY A N 1
ATOM 3278 C CA . GLY A 1 416 ? 31.997 -3.346 -18.692 1.00 87.19 416 GLY A CA 1
ATOM 3279 C C . GLY A 1 416 ? 31.104 -2.983 -17.500 1.00 87.19 416 GLY A C 1
ATOM 3280 O O . GLY A 1 416 ? 31.610 -2.846 -16.389 1.00 87.19 416 GLY A O 1
ATOM 3281 N N . LEU A 1 417 ? 29.797 -2.816 -17.722 1.00 89.50 417 LEU A N 1
ATOM 3282 C CA . LEU A 1 417 ? 28.822 -2.480 -16.681 1.00 89.50 417 LEU A CA 1
ATOM 3283 C C . LEU A 1 417 ? 28.670 -3.645 -15.694 1.00 89.50 417 LEU A C 1
ATOM 3285 O O . LEU A 1 417 ? 28.250 -4.741 -16.066 1.00 89.50 417 LEU A O 1
ATOM 3289 N N . SER A 1 418 ? 29.026 -3.410 -14.432 1.00 88.69 418 SER A N 1
ATOM 3290 C CA . SER A 1 418 ? 29.161 -4.456 -13.408 1.00 88.69 418 SER A CA 1
ATOM 3291 C C . SER A 1 418 ? 27.945 -4.569 -12.481 1.00 88.69 418 SER A C 1
ATOM 3293 O O . SER A 1 418 ? 27.661 -5.648 -11.942 1.00 88.69 418 SER A O 1
ATOM 3295 N N . LYS A 1 419 ? 27.211 -3.466 -12.305 1.00 92.00 419 LYS A N 1
ATOM 3296 C CA . LYS A 1 419 ? 26.023 -3.352 -11.450 1.00 92.00 419 LYS A CA 1
ATOM 3297 C C . LYS A 1 419 ? 24.739 -3.735 -12.180 1.00 92.00 419 LYS A C 1
ATOM 3299 O O . LYS A 1 419 ? 23.781 -4.167 -11.547 1.00 92.00 419 LYS A O 1
ATOM 3304 N N . PHE A 1 420 ? 24.724 -3.626 -13.505 1.00 92.19 420 PHE A N 1
ATOM 3305 C CA . PHE A 1 420 ? 23.559 -3.938 -14.328 1.00 92.19 420 PHE A CA 1
ATOM 3306 C C . PHE A 1 420 ? 23.396 -5.450 -14.534 1.00 92.19 420 PHE A C 1
ATOM 3308 O O . PHE A 1 420 ? 24.225 -6.094 -15.177 1.00 92.19 420 PHE A O 1
ATOM 3315 N N . ASP A 1 421 ? 22.318 -6.018 -13.989 1.00 86.50 421 ASP A N 1
ATOM 3316 C CA . ASP A 1 421 ? 22.050 -7.461 -14.028 1.00 86.50 421 ASP A CA 1
ATOM 3317 C C . ASP A 1 421 ? 21.174 -7.852 -15.232 1.00 86.50 421 ASP A C 1
ATOM 3319 O O . ASP A 1 421 ? 21.668 -8.247 -16.299 1.00 86.50 421 ASP A O 1
ATOM 3323 N N . LYS A 1 422 ? 19.854 -7.709 -15.078 1.00 88.31 422 LYS A N 1
ATOM 3324 C CA . LYS A 1 422 ? 18.840 -8.162 -16.038 1.00 88.31 422 LYS A CA 1
ATOM 3325 C C . LYS A 1 422 ? 18.236 -7.000 -16.814 1.00 88.31 422 LYS A C 1
ATOM 3327 O O . LYS A 1 422 ? 18.114 -5.898 -16.286 1.00 88.31 422 LYS A O 1
ATOM 3332 N N . LEU A 1 423 ? 17.827 -7.292 -18.047 1.00 91.44 423 LEU A N 1
ATOM 3333 C CA . LEU A 1 423 ? 16.944 -6.439 -18.836 1.00 91.44 423 LEU A CA 1
ATOM 3334 C C . LEU A 1 423 ? 15.506 -6.927 -18.656 1.00 91.44 423 LEU A C 1
ATOM 3336 O O . LEU A 1 423 ? 15.173 -8.048 -19.036 1.00 91.44 423 LEU A O 1
ATOM 3340 N N . MET A 1 424 ? 14.673 -6.073 -18.080 1.00 93.75 424 MET A N 1
ATOM 3341 C CA . MET A 1 424 ? 13.241 -6.257 -17.921 1.00 93.75 424 MET A CA 1
ATOM 3342 C C . MET A 1 424 ? 12.534 -5.491 -19.036 1.00 93.75 424 MET A C 1
ATOM 3344 O O . MET A 1 424 ? 12.398 -4.274 -18.978 1.00 93.75 424 MET A O 1
ATOM 3348 N N . ASN A 1 425 ? 12.104 -6.218 -20.061 1.00 92.88 425 ASN A N 1
ATOM 3349 C CA . ASN A 1 425 ? 11.330 -5.683 -21.176 1.00 92.88 425 ASN A CA 1
ATOM 3350 C C . ASN A 1 425 ? 10.226 -6.690 -21.538 1.00 92.88 425 ASN A C 1
ATOM 3352 O O . ASN A 1 425 ? 10.514 -7.891 -21.550 1.00 92.88 425 ASN A O 1
ATOM 3356 N N . PRO A 1 426 ? 8.976 -6.252 -21.814 1.00 92.69 426 PRO A N 1
ATOM 3357 C CA . PRO A 1 426 ? 7.846 -7.165 -22.038 1.00 92.69 426 PRO A CA 1
ATOM 3358 C C . PRO A 1 426 ? 8.135 -8.178 -23.140 1.00 92.69 426 PRO A C 1
ATOM 3360 O O . PRO A 1 426 ? 7.815 -9.357 -23.022 1.00 92.69 426 PRO A O 1
ATOM 3363 N N . HIS A 1 427 ? 8.786 -7.715 -24.201 1.00 91.38 427 HIS A N 1
ATOM 3364 C CA . HIS A 1 427 ? 9.110 -8.516 -25.365 1.00 91.38 427 HIS A CA 1
ATOM 3365 C C . HIS A 1 427 ? 10.247 -9.491 -25.074 1.00 91.38 427 HIS A C 1
ATOM 3367 O O . HIS A 1 427 ? 10.188 -10.637 -25.508 1.00 91.38 427 HIS A O 1
ATOM 3373 N N . VAL A 1 428 ? 11.259 -9.067 -24.309 1.00 89.56 428 VAL A N 1
ATOM 3374 C CA . VAL A 1 428 ? 12.364 -9.938 -23.872 1.00 89.56 428 VAL A CA 1
ATOM 3375 C C . VAL A 1 428 ? 11.859 -11.041 -22.950 1.00 89.56 428 VAL A C 1
ATOM 3377 O O . VAL A 1 428 ? 12.193 -12.207 -23.154 1.00 89.56 428 VAL A O 1
ATOM 3380 N N . VAL A 1 429 ? 11.019 -10.692 -21.974 1.00 90.00 429 VAL A N 1
ATOM 3381 C CA . VAL A 1 429 ? 10.417 -11.648 -21.037 1.00 90.00 429 VAL A CA 1
ATOM 3382 C C . VAL A 1 429 ? 9.530 -12.637 -21.791 1.00 90.00 429 VAL A C 1
ATOM 3384 O O . VAL A 1 429 ? 9.749 -13.843 -21.694 1.00 90.00 429 VAL A O 1
ATOM 3387 N N . ALA A 1 430 ? 8.611 -12.148 -22.628 1.00 89.56 430 ALA A N 1
ATOM 3388 C CA . ALA A 1 430 ? 7.741 -13.009 -23.423 1.00 89.56 430 ALA A CA 1
ATOM 3389 C C . ALA A 1 430 ? 8.518 -13.904 -24.400 1.00 89.56 430 ALA A C 1
ATOM 3391 O O . ALA A 1 430 ? 8.077 -15.011 -24.696 1.00 89.56 430 ALA A O 1
ATOM 3392 N N . TRP A 1 431 ? 9.674 -13.450 -24.897 1.00 86.31 431 TRP A N 1
ATOM 3393 C CA . TRP A 1 431 ? 10.531 -14.254 -25.767 1.00 86.31 431 TRP A CA 1
ATOM 3394 C C . TRP A 1 431 ? 11.348 -15.310 -25.011 1.00 86.31 431 TRP A C 1
ATOM 3396 O O . TRP A 1 431 ? 11.708 -16.338 -25.582 1.00 86.31 431 TRP A O 1
ATOM 3406 N N . ALA A 1 432 ? 11.654 -15.082 -23.734 1.00 84.25 432 ALA A N 1
ATOM 3407 C CA . ALA A 1 432 ? 12.284 -16.081 -22.874 1.00 84.25 432 ALA A CA 1
ATOM 3408 C C . ALA A 1 432 ? 11.280 -17.147 -22.399 1.00 84.25 432 ALA A C 1
ATOM 3410 O O . ALA A 1 432 ? 11.645 -18.310 -22.205 1.00 84.25 432 ALA A O 1
ATOM 3411 N N . GLU A 1 433 ? 10.013 -16.767 -22.239 1.00 80.06 433 GLU A N 1
ATOM 3412 C CA . GLU A 1 433 ? 8.920 -17.669 -21.894 1.00 80.06 433 GLU A CA 1
ATOM 3413 C C . GLU A 1 433 ? 8.512 -18.533 -23.100 1.00 80.06 433 GLU A C 1
ATOM 3415 O O . GLU A 1 433 ? 8.192 -18.045 -24.181 1.00 80.06 433 GLU A O 1
ATOM 3420 N N . THR A 1 434 ? 8.493 -19.856 -22.923 1.00 69.00 434 THR A N 1
ATOM 3421 C CA . THR A 1 434 ? 7.868 -20.773 -23.889 1.00 69.00 434 THR A CA 1
ATOM 3422 C C . THR A 1 434 ? 6.759 -21.527 -23.181 1.00 69.00 434 THR A C 1
ATOM 3424 O O . THR A 1 434 ? 7.005 -22.242 -22.212 1.00 69.00 434 THR A O 1
ATOM 3427 N N . SER A 1 435 ? 5.528 -21.364 -23.663 1.00 60.62 435 SER A N 1
ATOM 3428 C CA . SER A 1 435 ? 4.311 -21.798 -22.968 1.00 60.62 435 SER A CA 1
ATOM 3429 C C . SER A 1 435 ? 4.228 -23.325 -22.854 1.00 60.62 435 SER A C 1
ATOM 3431 O O . SER A 1 435 ? 3.582 -23.848 -21.955 1.00 60.62 435 SER A O 1
ATOM 3433 N N . ASN A 1 436 ? 4.896 -24.046 -23.767 1.00 63.09 436 ASN A N 1
ATOM 3434 C CA . ASN A 1 436 ? 4.756 -25.497 -23.934 1.00 63.09 436 ASN A CA 1
ATOM 3435 C C . ASN A 1 436 ? 6.071 -26.237 -24.263 1.00 63.09 436 ASN A C 1
ATOM 3437 O O . ASN A 1 436 ? 6.028 -27.378 -24.725 1.00 63.09 436 ASN A O 1
ATOM 3441 N N . GLY A 1 437 ? 7.237 -25.586 -24.147 1.00 65.50 437 GLY A N 1
ATOM 3442 C CA . GLY A 1 437 ? 8.539 -26.140 -24.572 1.00 65.50 437 GLY A CA 1
ATOM 3443 C C . GLY A 1 437 ? 8.671 -26.427 -26.080 1.00 65.50 437 GLY A C 1
ATOM 3444 O O . GLY A 1 437 ? 9.726 -26.855 -26.550 1.00 65.50 437 GLY A O 1
ATOM 3445 N N . LYS A 1 438 ? 7.611 -26.183 -26.858 1.00 75.94 438 LYS A N 1
ATOM 3446 C CA . LYS A 1 438 ? 7.606 -26.232 -28.320 1.00 75.94 438 LYS A CA 1
ATOM 3447 C C . LYS A 1 438 ? 8.214 -24.942 -28.859 1.00 75.94 438 LYS A C 1
ATOM 3449 O O . LYS A 1 438 ? 8.069 -23.888 -28.255 1.00 75.94 438 LYS A O 1
ATOM 3454 N N . ARG A 1 439 ? 8.891 -25.024 -29.999 1.00 81.06 439 ARG A N 1
ATOM 3455 C CA . ARG A 1 439 ? 9.368 -23.855 -30.743 1.00 81.06 439 ARG A CA 1
ATOM 3456 C C . ARG A 1 439 ? 8.730 -23.849 -32.124 1.00 81.06 439 ARG A C 1
ATOM 3458 O O . ARG A 1 439 ? 8.494 -24.920 -32.691 1.00 81.06 439 ARG A O 1
ATOM 3465 N N . GLN A 1 440 ? 8.474 -22.658 -32.653 1.00 84.94 440 GLN A N 1
ATOM 3466 C CA . GLN A 1 440 ? 8.128 -22.439 -34.045 1.00 84.94 440 GLN A CA 1
ATOM 3467 C C . GLN A 1 440 ? 9.156 -23.158 -34.914 1.00 84.94 440 GLN A C 1
ATOM 3469 O O . GLN A 1 440 ? 10.356 -23.193 -34.613 1.00 84.94 440 GLN A O 1
ATOM 3474 N N . LYS A 1 441 ? 8.688 -23.726 -36.022 1.00 82.75 441 LYS A N 1
ATOM 3475 C CA . LYS A 1 441 ? 9.611 -24.181 -37.057 1.00 82.75 441 LYS A CA 1
ATOM 3476 C C .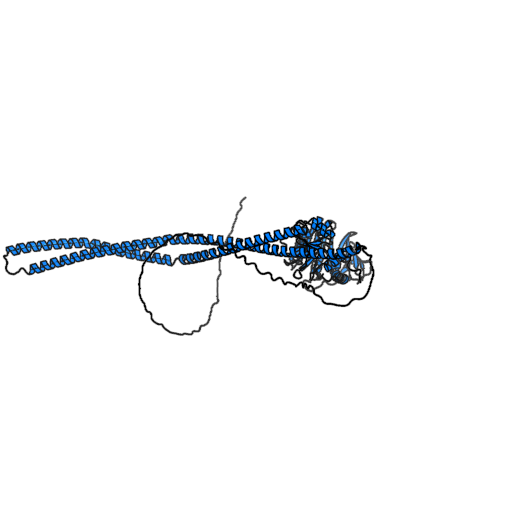 LYS A 1 441 ? 10.329 -22.952 -37.603 1.00 82.75 441 LYS A C 1
ATOM 3478 O O . LYS A 1 441 ? 9.687 -21.944 -37.880 1.00 82.75 441 LYS A O 1
ATOM 3483 N N . GLN A 1 442 ? 11.647 -23.050 -37.755 1.00 84.31 442 GLN A N 1
ATOM 3484 C CA . GLN A 1 442 ? 12.407 -21.995 -38.413 1.00 84.31 442 GLN A CA 1
ATOM 3485 C C . GLN A 1 442 ? 11.838 -21.765 -39.814 1.00 84.31 442 GLN A C 1
ATOM 3487 O O . GLN A 1 442 ? 11.602 -22.719 -40.561 1.00 84.31 442 GLN A O 1
ATOM 3492 N N . GLN A 1 443 ? 11.621 -20.501 -40.153 1.00 84.94 443 GLN A N 1
ATOM 3493 C CA . GLN A 1 443 ? 11.149 -20.090 -41.458 1.00 84.94 443 GLN A CA 1
ATOM 3494 C C . GLN A 1 443 ? 12.190 -20.477 -42.508 1.00 84.94 443 GLN A C 1
ATOM 3496 O O . GLN A 1 443 ? 13.341 -20.038 -42.463 1.00 84.94 443 GLN A O 1
ATOM 3501 N N . THR A 1 444 ? 11.775 -21.304 -43.465 1.00 84.81 444 THR A N 1
ATOM 3502 C CA . THR A 1 444 ? 12.578 -21.638 -44.642 1.00 84.81 444 THR A CA 1
ATOM 3503 C C . THR A 1 444 ? 12.124 -20.803 -45.832 1.00 84.81 444 THR A C 1
ATOM 3505 O O . THR A 1 444 ? 10.970 -20.370 -45.899 1.00 84.81 444 THR A O 1
ATOM 3508 N N . ILE A 1 445 ? 13.023 -20.610 -46.801 1.00 85.56 445 ILE A N 1
ATOM 3509 C CA . ILE A 1 445 ? 12.702 -19.930 -48.063 1.00 85.56 445 ILE A CA 1
ATOM 3510 C C . ILE A 1 445 ? 11.599 -20.667 -48.818 1.00 85.56 445 ILE A C 1
ATOM 3512 O O . ILE A 1 445 ? 10.647 -20.040 -49.264 1.00 85.56 445 ILE A O 1
ATOM 3516 N N . SER A 1 446 ? 11.654 -22.001 -48.865 1.00 84.25 446 SER A N 1
ATOM 3517 C CA . SER A 1 446 ? 10.602 -22.803 -49.497 1.00 84.25 446 SER A CA 1
ATOM 3518 C C . SER A 1 446 ? 9.232 -22.606 -48.843 1.00 84.25 446 SER A C 1
ATOM 3520 O O . SER A 1 446 ? 8.245 -22.531 -49.562 1.00 84.25 446 SER A O 1
ATOM 3522 N N . ALA A 1 447 ? 9.159 -22.503 -47.511 1.00 85.75 447 ALA A N 1
ATOM 3523 C CA . ALA A 1 447 ? 7.894 -22.248 -46.822 1.00 85.75 447 ALA A CA 1
ATOM 3524 C C . ALA A 1 447 ? 7.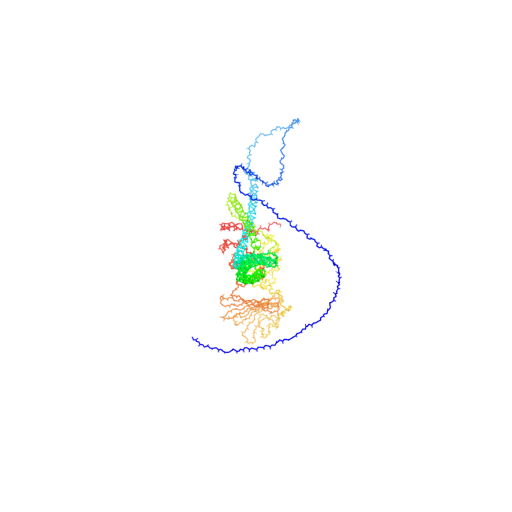409 -20.800 -46.999 1.00 85.75 447 ALA A C 1
ATOM 3526 O O . ALA A 1 447 ? 6.210 -20.551 -46.959 1.00 85.75 447 ALA A O 1
ATOM 3527 N N . LEU A 1 448 ? 8.325 -19.842 -47.181 1.00 86.88 448 LEU A N 1
ATOM 3528 C CA . LEU A 1 448 ? 7.985 -18.434 -47.402 1.00 86.88 448 LEU A CA 1
ATOM 3529 C C . LEU A 1 448 ? 7.446 -18.199 -48.819 1.00 86.88 448 LEU A C 1
ATOM 3531 O O . LEU A 1 448 ? 6.523 -17.415 -49.014 1.00 86.88 448 LEU A O 1
ATOM 3535 N N . LEU A 1 449 ? 8.029 -18.891 -49.799 1.00 89.00 449 LEU A N 1
ATOM 3536 C CA . LEU A 1 449 ? 7.673 -18.784 -51.210 1.00 89.00 449 LEU A CA 1
ATOM 3537 C C . LEU A 1 449 ? 6.459 -19.634 -51.608 1.00 89.00 449 LEU A C 1
ATOM 3539 O O . LEU A 1 449 ? 6.143 -19.704 -52.795 1.00 89.00 449 LEU A O 1
ATOM 3543 N N . ASP A 1 450 ? 5.773 -20.280 -50.662 1.00 85.88 450 ASP A N 1
ATOM 3544 C CA . ASP A 1 450 ? 4.580 -21.063 -50.977 1.00 85.88 450 ASP A CA 1
ATOM 3545 C C . ASP A 1 450 ? 3.516 -20.149 -51.614 1.00 85.88 450 ASP A C 1
ATOM 3547 O O . ASP A 1 450 ? 2.996 -19.234 -50.974 1.00 85.88 450 ASP A O 1
ATOM 3551 N N . ASN A 1 451 ? 3.220 -20.376 -52.897 1.00 87.25 451 ASN A N 1
ATOM 3552 C CA . ASN A 1 451 ? 2.376 -19.544 -53.772 1.00 87.25 451 ASN A CA 1
ATOM 3553 C C . ASN A 1 451 ? 2.977 -18.209 -54.276 1.00 87.25 451 ASN A C 1
ATOM 3555 O O . ASN A 1 451 ? 2.237 -17.327 -54.735 1.00 87.25 451 ASN A O 1
ATOM 3559 N N . TRP A 1 452 ? 4.303 -18.063 -54.252 1.00 94.25 452 TRP A N 1
ATOM 3560 C CA . TRP A 1 452 ? 5.020 -16.896 -54.772 1.00 94.25 452 TRP A CA 1
ATOM 3561 C C . TRP A 1 452 ? 5.979 -17.271 -55.902 1.00 94.25 452 TRP A C 1
ATOM 3563 O O . TRP A 1 452 ? 6.661 -18.293 -55.874 1.00 94.25 452 TRP A O 1
ATOM 3573 N N . LYS A 1 453 ? 6.077 -16.399 -56.906 1.00 94.69 453 LYS A N 1
ATOM 3574 C CA . LYS A 1 453 ? 7.030 -16.519 -58.011 1.00 94.69 453 LYS A CA 1
ATOM 3575 C C . LYS A 1 453 ? 8.185 -15.548 -57.803 1.00 94.69 453 LYS A C 1
ATOM 3577 O O . LYS A 1 453 ? 7.973 -14.340 -57.808 1.00 94.69 453 LYS A O 1
ATOM 3582 N N . VAL A 1 454 ? 9.406 -16.062 -57.686 1.00 95.94 454 VAL A N 1
ATOM 3583 C CA . VAL A 1 454 ? 10.620 -15.236 -57.579 1.00 95.94 454 VAL A CA 1
ATOM 3584 C C . VAL A 1 454 ? 10.798 -14.374 -58.834 1.00 95.94 454 VAL A C 1
ATOM 3586 O O . VAL A 1 454 ? 10.764 -14.886 -59.956 1.00 95.94 454 VAL A O 1
ATOM 3589 N N . THR A 1 455 ? 10.999 -13.071 -58.639 1.00 95.12 455 THR A N 1
ATOM 3590 C CA . THR A 1 455 ? 11.232 -12.081 -59.705 1.00 95.12 455 THR A CA 1
ATOM 3591 C C . THR A 1 455 ? 12.631 -11.472 -59.650 1.00 95.12 455 THR A C 1
ATOM 3593 O O . THR A 1 455 ? 13.149 -11.080 -60.696 1.00 95.12 455 THR A O 1
ATOM 3596 N N . LYS A 1 456 ? 13.276 -11.429 -58.472 1.00 95.56 456 LYS A N 1
ATOM 3597 C CA . LYS A 1 456 ? 14.689 -11.035 -58.305 1.00 95.56 456 LYS A CA 1
ATOM 3598 C C . LYS A 1 456 ? 15.409 -11.916 -57.284 1.00 95.56 456 LYS A C 1
ATOM 3600 O O . LYS A 1 456 ? 14.817 -12.367 -56.304 1.00 95.56 456 LYS A O 1
ATOM 3605 N N . GLY A 1 457 ? 16.710 -12.107 -57.499 1.00 93.00 457 GLY A N 1
ATOM 3606 C CA . GLY A 1 457 ? 17.543 -13.029 -56.722 1.00 93.00 457 GLY A CA 1
ATOM 3607 C C . GLY A 1 457 ? 17.541 -14.443 -57.309 1.00 93.00 457 GLY A C 1
ATOM 3608 O O . GLY A 1 457 ? 17.252 -14.628 -58.492 1.00 93.00 457 GLY A O 1
ATOM 3609 N N . SER A 1 458 ? 17.887 -15.437 -56.491 1.00 91.75 458 SER A N 1
ATOM 3610 C CA . SER A 1 458 ? 17.816 -16.862 -56.850 1.00 91.75 458 SER A CA 1
ATOM 3611 C C . SER A 1 458 ? 16.656 -17.552 -56.126 1.00 91.75 458 SER A C 1
ATOM 3613 O O . SER A 1 458 ? 16.089 -16.992 -55.196 1.00 91.75 458 SER A O 1
ATOM 3615 N N . GLN A 1 459 ? 16.301 -18.779 -56.522 1.00 88.94 459 GLN A N 1
ATOM 3616 C CA . GLN A 1 459 ? 15.268 -19.562 -55.819 1.00 88.94 459 GLN A CA 1
ATOM 3617 C C . GLN A 1 459 ? 15.640 -19.848 -54.356 1.00 88.94 459 GLN A C 1
ATOM 3619 O O . GLN A 1 459 ? 14.779 -19.825 -53.484 1.00 88.94 459 GLN A O 1
ATOM 3624 N N . ASP A 1 460 ? 16.931 -20.042 -54.079 1.00 87.56 460 ASP A N 1
ATOM 3625 C CA . ASP A 1 460 ? 17.435 -20.301 -52.725 1.00 87.56 460 ASP A CA 1
ATOM 3626 C C . ASP A 1 460 ? 17.665 -19.017 -51.914 1.00 87.56 460 ASP A C 1
ATOM 3628 O O . ASP A 1 460 ? 17.818 -19.067 -50.694 1.00 87.56 460 ASP A O 1
ATOM 3632 N N . ARG A 1 461 ? 17.712 -17.859 -52.585 1.00 91.94 461 ARG A N 1
ATOM 3633 C CA . ARG A 1 461 ? 17.912 -16.541 -51.972 1.00 91.94 461 ARG A CA 1
ATOM 3634 C C . ARG A 1 461 ? 17.167 -15.451 -52.758 1.00 91.94 461 ARG A C 1
ATOM 3636 O O . ARG A 1 461 ? 17.797 -14.615 -53.419 1.00 91.94 461 ARG A O 1
ATOM 3643 N N . PRO A 1 462 ? 15.827 -15.468 -52.737 1.00 95.06 462 PRO A N 1
ATOM 3644 C CA . PRO A 1 462 ? 15.011 -14.463 -53.405 1.00 95.06 462 PRO A CA 1
ATOM 3645 C C . PRO A 1 462 ? 15.151 -13.119 -52.693 1.00 95.06 462 PRO A C 1
ATOM 3647 O O . PRO A 1 462 ? 15.114 -13.060 -51.469 1.00 95.06 462 PRO A O 1
ATOM 3650 N N . THR A 1 463 ? 15.276 -12.031 -53.440 1.00 95.75 463 THR A N 1
ATOM 3651 C CA . THR A 1 463 ? 15.175 -10.669 -52.885 1.00 95.75 463 THR A CA 1
ATOM 3652 C C . THR A 1 463 ? 13.837 -10.024 -53.224 1.00 95.75 463 THR A C 1
ATOM 3654 O O . THR A 1 463 ? 13.405 -9.103 -52.534 1.00 95.75 463 THR A O 1
ATOM 3657 N N . GLU A 1 464 ? 13.152 -10.537 -54.250 1.00 96.94 464 GLU A N 1
ATOM 3658 C CA . GLU A 1 464 ? 11.809 -10.118 -54.631 1.00 96.94 464 GLU A CA 1
ATOM 3659 C C . GLU A 1 464 ? 11.017 -11.301 -55.204 1.00 96.94 464 GLU A C 1
ATOM 3661 O O . GLU A 1 464 ? 11.548 -12.099 -55.985 1.00 96.94 464 GLU A O 1
ATOM 3666 N N . ALA A 1 465 ? 9.743 -11.404 -54.836 1.00 96.38 465 ALA A N 1
ATOM 3667 C CA . ALA A 1 465 ? 8.807 -12.374 -55.390 1.00 96.38 465 ALA A CA 1
ATOM 3668 C C . ALA A 1 465 ? 7.421 -11.744 -55.572 1.00 96.38 465 ALA A C 1
ATOM 3670 O O . ALA A 1 465 ? 7.047 -10.836 -54.841 1.00 96.38 465 ALA A O 1
ATOM 3671 N N . THR A 1 466 ? 6.633 -12.227 -56.524 1.00 95.94 466 THR A N 1
ATOM 3672 C CA . THR A 1 466 ? 5.256 -11.766 -56.761 1.00 95.94 466 THR A CA 1
ATOM 3673 C C . THR A 1 466 ? 4.264 -12.882 -56.494 1.00 95.94 466 THR A C 1
ATOM 3675 O O . THR A 1 466 ? 4.545 -14.040 -56.814 1.00 95.94 466 THR A O 1
ATOM 3678 N N . SER A 1 467 ? 3.097 -12.550 -55.948 1.00 94.25 467 SER A N 1
ATOM 3679 C CA . SER A 1 467 ? 2.011 -13.516 -55.772 1.00 94.25 467 SER A CA 1
ATOM 3680 C C . SER A 1 467 ? 1.586 -14.112 -57.118 1.00 94.25 467 SER A C 1
ATOM 3682 O O . SER A 1 467 ? 1.774 -13.499 -58.172 1.00 94.25 467 SER A O 1
ATOM 3684 N N . HIS A 1 468 ? 0.984 -15.304 -57.110 1.00 88.69 468 HIS A N 1
ATOM 3685 C CA . HIS A 1 468 ? 0.509 -15.941 -58.346 1.00 88.69 468 HIS A CA 1
ATOM 3686 C C . HIS A 1 468 ? -0.493 -15.098 -59.150 1.00 88.69 468 HIS A C 1
ATOM 3688 O O . HIS A 1 468 ? -0.507 -15.189 -60.376 1.00 88.69 468 HIS A O 1
ATOM 3694 N N . ASP A 1 469 ? -1.306 -14.272 -58.486 1.00 89.25 469 ASP A N 1
ATOM 3695 C CA . ASP A 1 469 ? -2.243 -13.348 -59.137 1.00 89.25 469 ASP A CA 1
ATOM 3696 C C . ASP A 1 469 ? -1.598 -12.017 -59.572 1.00 89.25 469 ASP A C 1
ATOM 3698 O O . ASP A 1 469 ? -2.274 -11.165 -60.149 1.00 89.25 469 ASP A O 1
ATOM 3702 N N . GLY A 1 470 ? -0.303 -11.831 -59.293 1.00 88.19 470 GLY A N 1
ATOM 3703 C CA . GLY A 1 470 ? 0.478 -10.646 -59.642 1.00 88.19 470 GLY A CA 1
ATOM 3704 C C . GLY A 1 470 ? 0.101 -9.375 -58.878 1.00 88.19 470 GLY A C 1
ATOM 3705 O O . GLY A 1 470 ? 0.601 -8.305 -59.219 1.00 88.19 470 GLY A O 1
ATOM 3706 N N . LYS A 1 471 ? -0.781 -9.452 -57.872 1.00 91.69 471 LYS A N 1
ATOM 3707 C CA . LYS A 1 471 ? -1.276 -8.266 -57.150 1.00 91.69 471 LYS A CA 1
ATOM 3708 C C . LYS A 1 471 ? -0.376 -7.820 -56.009 1.00 91.69 471 LYS A C 1
ATOM 3710 O O . LYS A 1 471 ? -0.457 -6.660 -55.601 1.00 91.69 471 LYS A O 1
ATOM 3715 N N . LEU A 1 472 ? 0.424 -8.733 -55.466 1.00 93.75 472 LEU A N 1
ATOM 3716 C CA . LEU A 1 472 ? 1.302 -8.468 -54.339 1.00 93.75 472 LEU A CA 1
ATOM 3717 C C . LEU A 1 472 ? 2.756 -8.703 -54.726 1.00 93.75 472 LEU A C 1
ATOM 3719 O O . LEU A 1 472 ? 3.081 -9.665 -55.425 1.00 93.75 472 LEU A O 1
ATOM 3723 N N . THR A 1 473 ? 3.627 -7.852 -54.195 1.00 95.81 473 THR A N 1
ATOM 3724 C CA . THR A 1 473 ? 5.079 -7.978 -54.335 1.00 95.81 473 THR A CA 1
ATOM 3725 C C . THR A 1 473 ? 5.687 -8.139 -52.956 1.00 95.81 473 THR A C 1
ATOM 3727 O O . THR A 1 473 ? 5.469 -7.311 -52.084 1.00 95.81 473 THR A O 1
ATOM 3730 N N . MET A 1 474 ? 6.457 -9.191 -52.746 1.00 96.75 474 MET A N 1
ATOM 3731 C CA . MET A 1 474 ? 7.220 -9.453 -51.537 1.00 96.75 474 MET A CA 1
ATOM 3732 C C . MET A 1 474 ? 8.672 -9.034 -51.757 1.00 96.75 474 MET A C 1
ATOM 3734 O O . MET A 1 474 ? 9.263 -9.401 -52.770 1.00 96.75 474 MET A O 1
ATOM 3738 N N . LYS A 1 475 ? 9.256 -8.314 -50.800 1.00 97.12 475 LYS A N 1
ATOM 3739 C CA . LYS A 1 475 ? 10.697 -8.062 -50.695 1.00 97.12 475 LYS A CA 1
ATOM 3740 C C . LYS A 1 475 ? 11.237 -8.728 -49.441 1.00 97.12 475 LYS A C 1
ATOM 3742 O O . LYS A 1 475 ? 10.583 -8.692 -48.401 1.00 97.12 475 LYS A O 1
ATOM 3747 N N . ILE A 1 476 ? 12.407 -9.345 -49.558 1.00 96.31 476 ILE A N 1
ATOM 3748 C CA . ILE A 1 476 ? 12.988 -10.174 -48.501 1.00 96.31 476 ILE A CA 1
ATOM 3749 C C . ILE A 1 476 ? 14.393 -9.666 -48.196 1.00 96.31 476 ILE A C 1
ATOM 3751 O O . ILE A 1 476 ? 15.264 -9.677 -49.069 1.00 96.31 476 ILE A O 1
ATOM 3755 N N . ASP A 1 477 ? 14.602 -9.272 -46.944 1.00 94.31 477 ASP A N 1
ATOM 3756 C CA . ASP A 1 477 ? 15.890 -8.869 -46.396 1.00 94.31 477 ASP A CA 1
ATOM 3757 C C . ASP A 1 477 ? 16.458 -9.977 -45.500 1.00 94.31 477 ASP A C 1
ATOM 3759 O O . ASP A 1 477 ? 15.732 -10.706 -44.810 1.00 94.31 477 ASP A O 1
ATOM 3763 N N . TYR A 1 478 ? 17.784 -10.086 -45.492 1.00 92.75 478 TYR A N 1
ATOM 3764 C CA . TYR A 1 478 ? 18.519 -11.165 -44.837 1.00 92.75 478 TYR A CA 1
ATOM 3765 C C . TYR A 1 478 ? 19.516 -10.624 -43.819 1.00 92.75 478 TYR A C 1
ATOM 3767 O O . TYR A 1 478 ? 20.074 -9.543 -43.998 1.00 92.75 478 TYR A O 1
ATOM 3775 N N . TYR A 1 479 ? 19.788 -11.428 -42.799 1.00 88.06 479 TYR A N 1
ATOM 3776 C CA . TYR A 1 479 ? 20.970 -11.293 -41.956 1.00 88.06 479 TYR A CA 1
ATOM 3777 C C . TYR A 1 479 ? 22.250 -11.687 -42.713 1.00 88.06 479 TYR A C 1
ATOM 3779 O O . TYR A 1 479 ? 22.206 -12.358 -43.751 1.00 88.06 479 TYR A O 1
ATOM 3787 N N . ASP A 1 480 ? 23.406 -11.345 -42.136 1.00 85.81 480 ASP A N 1
ATOM 3788 C CA . ASP A 1 480 ? 24.729 -11.724 -42.656 1.00 85.81 480 ASP A CA 1
ATOM 3789 C C . ASP A 1 480 ? 24.932 -13.251 -42.721 1.00 85.81 480 ASP A C 1
ATOM 3791 O O . ASP A 1 480 ? 25.667 -13.750 -43.573 1.00 85.81 480 ASP A O 1
ATOM 3795 N N . ASP A 1 481 ? 24.245 -14.015 -41.862 1.00 84.50 481 ASP A N 1
ATOM 3796 C CA . ASP A 1 481 ? 24.261 -15.487 -41.839 1.00 84.50 481 ASP A CA 1
ATOM 3797 C C . ASP A 1 481 ? 23.296 -16.131 -42.861 1.00 84.50 481 ASP A C 1
ATOM 3799 O O . ASP A 1 481 ? 23.075 -17.346 -42.842 1.00 84.50 481 ASP A O 1
ATOM 3803 N N . ASN A 1 482 ? 22.712 -15.318 -43.749 1.00 83.75 482 ASN A N 1
ATOM 3804 C CA . ASN A 1 482 ? 21.677 -15.673 -44.722 1.00 83.75 482 ASN A CA 1
ATOM 3805 C C . ASN A 1 482 ? 20.331 -16.123 -44.120 1.00 83.75 482 ASN A C 1
ATOM 3807 O O . ASN A 1 482 ? 19.488 -16.649 -44.849 1.00 83.75 482 ASN A O 1
ATOM 3811 N N . GLY A 1 483 ? 20.083 -15.928 -42.823 1.00 87.50 483 GLY A N 1
ATOM 3812 C CA . GLY A 1 483 ? 18.740 -16.068 -42.260 1.00 87.50 483 GLY A CA 1
ATOM 3813 C C . GLY A 1 483 ? 17.809 -14.960 -42.759 1.00 87.50 483 GLY A C 1
ATOM 3814 O O . GLY A 1 483 ? 18.243 -13.824 -42.934 1.00 87.50 483 GLY A O 1
ATOM 3815 N N . VAL A 1 484 ? 16.525 -15.265 -42.970 1.00 90.50 484 VAL A N 1
ATOM 3816 C CA . VAL A 1 484 ? 15.517 -14.226 -43.244 1.00 90.50 484 VAL A CA 1
ATOM 3817 C C . VAL A 1 484 ? 15.404 -13.328 -42.015 1.00 90.50 484 VAL A C 1
ATOM 3819 O O . VAL A 1 484 ? 15.223 -13.825 -40.902 1.00 90.50 484 VAL A O 1
ATOM 3822 N N . TRP A 1 485 ? 15.526 -12.023 -42.230 1.00 89.75 485 TRP A N 1
ATOM 3823 C CA . TRP A 1 485 ? 15.403 -11.000 -41.195 1.00 89.75 485 TRP A CA 1
ATOM 3824 C C . TRP A 1 485 ? 14.050 -10.300 -41.285 1.00 89.75 485 TRP A C 1
ATOM 3826 O O . TRP A 1 485 ? 13.347 -10.162 -40.282 1.00 89.75 485 TRP A O 1
ATOM 3836 N N . LYS A 1 486 ? 13.672 -9.869 -42.487 1.00 94.62 486 LYS A N 1
ATOM 3837 C CA . LYS A 1 486 ? 12.486 -9.049 -42.698 1.00 94.62 486 LYS A CA 1
ATOM 3838 C C . LYS A 1 486 ? 11.842 -9.378 -44.034 1.00 94.62 486 LYS A C 1
ATOM 3840 O O . LYS A 1 486 ? 12.530 -9.615 -45.024 1.00 94.62 486 LYS A O 1
ATOM 3845 N N . VAL A 1 487 ? 10.516 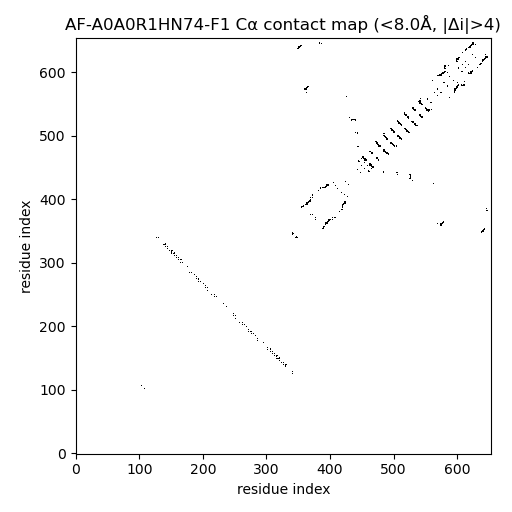-9.387 -44.048 1.00 96.56 487 VAL A N 1
ATOM 3846 C CA . VAL A 1 487 ? 9.720 -9.588 -45.256 1.00 96.56 487 VAL A CA 1
ATOM 3847 C C . VAL A 1 487 ? 8.690 -8.477 -45.347 1.00 96.56 487 VAL A C 1
ATOM 3849 O O . VAL A 1 487 ? 7.806 -8.391 -44.500 1.00 96.56 487 VAL A O 1
ATOM 3852 N N . ASP A 1 488 ? 8.786 -7.655 -46.385 1.00 96.94 488 ASP A N 1
ATOM 3853 C CA . ASP A 1 488 ? 7.789 -6.635 -46.704 1.00 96.94 488 ASP A CA 1
ATOM 3854 C C . ASP A 1 488 ? 6.907 -7.118 -47.850 1.00 96.94 488 ASP A C 1
ATOM 3856 O O . ASP A 1 488 ? 7.399 -7.464 -48.922 1.00 96.94 488 ASP A O 1
ATOM 3860 N N . VAL A 1 489 ? 5.594 -7.103 -47.650 1.00 95.56 489 VAL A N 1
ATOM 3861 C CA . VAL A 1 489 ? 4.605 -7.392 -48.687 1.00 95.56 489 VAL A CA 1
ATOM 3862 C C . VAL A 1 489 ? 3.916 -6.098 -49.083 1.00 95.56 489 VAL A C 1
ATOM 3864 O O . VAL A 1 489 ? 3.298 -5.426 -48.260 1.00 95.56 489 VAL A O 1
ATOM 3867 N N . TYR A 1 490 ? 3.994 -5.781 -50.365 1.00 94.75 490 TYR A N 1
ATOM 3868 C CA . TYR A 1 490 ? 3.452 -4.588 -50.985 1.00 94.75 490 TYR A CA 1
ATOM 3869 C C . TYR A 1 490 ? 2.166 -4.902 -51.736 1.00 94.75 490 TYR A C 1
ATOM 3871 O O . TYR A 1 490 ? 2.051 -5.939 -52.395 1.00 94.75 490 TYR A O 1
ATOM 3879 N N . ARG A 1 491 ? 1.226 -3.958 -51.692 1.00 92.62 491 ARG A N 1
ATOM 3880 C CA . ARG A 1 491 ? 0.054 -3.899 -52.566 1.00 92.62 491 ARG A CA 1
ATOM 3881 C C . ARG A 1 491 ? 0.187 -2.638 -53.415 1.00 92.62 491 ARG A C 1
ATOM 3883 O O . ARG A 1 491 ? -0.017 -1.533 -52.925 1.00 92.62 491 ARG A O 1
ATOM 3890 N N . GLY A 1 492 ? 0.574 -2.793 -54.679 1.00 89.38 492 GLY A N 1
ATOM 3891 C CA . GLY A 1 492 ? 1.036 -1.652 -55.474 1.00 89.38 492 GLY A CA 1
ATOM 3892 C C . GLY A 1 492 ? 2.346 -1.095 -54.908 1.00 89.38 492 GLY A C 1
ATOM 3893 O O . GLY A 1 492 ? 3.315 -1.841 -54.780 1.00 89.38 492 GLY A O 1
ATOM 3894 N N . ASN A 1 493 ? 2.370 0.193 -54.556 1.00 89.75 493 ASN A N 1
ATOM 3895 C CA . ASN A 1 493 ? 3.548 0.851 -53.972 1.00 89.75 493 ASN A CA 1
ATOM 3896 C C . ASN A 1 493 ? 3.517 0.921 -52.437 1.00 89.75 493 ASN A C 1
ATOM 3898 O O . ASN A 1 493 ? 4.522 1.295 -51.833 1.00 89.75 493 ASN A O 1
ATOM 3902 N N . ASP A 1 494 ? 2.402 0.538 -51.815 1.00 90.69 494 ASP A N 1
ATOM 3903 C CA . ASP A 1 494 ? 2.206 0.658 -50.374 1.00 90.69 494 ASP A CA 1
ATOM 3904 C C . ASP A 1 494 ? 2.571 -0.647 -49.666 1.00 90.69 494 ASP A C 1
ATOM 3906 O O . ASP A 1 494 ? 2.205 -1.739 -50.117 1.00 90.69 494 ASP A O 1
ATOM 3910 N N . VAL A 1 495 ? 3.284 -0.541 -48.541 1.00 91.75 495 VAL A N 1
ATOM 3911 C CA . VAL A 1 495 ? 3.559 -1.692 -47.672 1.00 91.75 495 VAL A CA 1
ATOM 3912 C C . VAL A 1 495 ? 2.255 -2.088 -46.986 1.00 91.75 495 VAL A C 1
ATOM 3914 O O . VAL A 1 495 ? 1.681 -1.317 -46.226 1.00 91.75 495 VAL A O 1
ATOM 3917 N N . TYR A 1 496 ? 1.792 -3.303 -47.258 1.00 91.88 496 TYR A N 1
ATOM 3918 C CA . TYR A 1 496 ? 0.596 -3.886 -46.656 1.00 91.88 496 TYR A CA 1
ATOM 3919 C C . TYR A 1 496 ? 0.929 -4.684 -45.390 1.00 91.88 496 TYR A C 1
ATOM 3921 O O . TYR A 1 496 ? 0.172 -4.660 -44.419 1.00 91.88 496 TYR A O 1
ATOM 3929 N N . LYS A 1 497 ? 2.066 -5.389 -45.389 1.00 95.19 497 LYS A N 1
ATOM 3930 C CA . LYS A 1 497 ? 2.504 -6.225 -44.268 1.00 95.19 497 LYS A CA 1
ATOM 3931 C C . LYS A 1 497 ? 4.022 -6.201 -44.129 1.00 95.19 497 LYS A C 1
ATOM 3933 O O . LYS A 1 497 ? 4.714 -6.274 -45.139 1.00 95.19 497 LYS A O 1
ATOM 3938 N N . THR A 1 498 ? 4.519 -6.191 -42.899 1.00 96.31 498 THR A N 1
ATOM 3939 C CA . THR A 1 498 ? 5.930 -6.431 -42.580 1.00 96.31 498 THR A CA 1
ATOM 3940 C C . THR A 1 498 ? 6.014 -7.535 -41.544 1.00 96.31 498 THR A C 1
ATOM 3942 O O . THR A 1 498 ? 5.471 -7.398 -40.450 1.00 96.31 498 THR A O 1
ATOM 3945 N N . ASP A 1 499 ? 6.733 -8.599 -41.867 1.00 96.00 499 ASP A N 1
ATOM 3946 C CA . ASP A 1 499 ? 7.105 -9.639 -40.916 1.00 96.00 499 ASP A CA 1
ATOM 3947 C C . ASP A 1 499 ? 8.563 -9.459 -40.498 1.00 96.00 499 ASP A C 1
ATOM 3949 O O . ASP A 1 499 ? 9.451 -9.309 -41.341 1.00 96.00 499 ASP A O 1
ATOM 3953 N N . LEU A 1 500 ? 8.807 -9.482 -39.190 1.00 94.31 500 LEU A N 1
ATOM 3954 C CA . LEU A 1 500 ? 10.137 -9.435 -38.595 1.00 94.31 500 LEU A CA 1
ATOM 3955 C C . LEU A 1 500 ? 10.456 -10.784 -37.966 1.00 94.31 500 LEU A C 1
ATOM 3957 O O . LEU A 1 500 ? 9.676 -11.319 -37.173 1.00 94.31 500 LEU A O 1
ATOM 3961 N N . TYR A 1 501 ? 11.628 -11.309 -38.299 1.00 91.88 501 TYR A N 1
ATOM 3962 C CA . TYR A 1 501 ? 12.085 -12.616 -37.862 1.00 91.88 501 TYR A CA 1
ATOM 3963 C C . TYR A 1 501 ? 13.265 -12.475 -36.911 1.00 91.88 501 TYR A C 1
ATOM 3965 O O . TYR A 1 501 ? 14.231 -11.781 -37.210 1.00 91.88 501 TYR A O 1
ATOM 3973 N N . LEU A 1 502 ? 13.210 -13.187 -35.787 1.00 88.44 502 LEU A N 1
ATOM 3974 C CA . LEU A 1 502 ? 14.311 -13.308 -34.840 1.00 88.44 502 LEU A CA 1
ATOM 3975 C C . LEU A 1 502 ? 14.743 -14.767 -34.749 1.00 88.44 502 LEU A C 1
ATOM 3977 O O . LEU A 1 502 ? 13.920 -15.649 -34.508 1.00 88.44 502 LEU A O 1
ATOM 3981 N N . ASN A 1 503 ? 16.038 -15.040 -34.938 1.00 85.56 503 ASN A N 1
ATOM 3982 C CA . ASN A 1 503 ? 16.569 -16.408 -34.996 1.00 85.56 503 ASN A CA 1
ATOM 3983 C C . ASN A 1 503 ? 15.770 -17.300 -35.969 1.00 85.56 503 ASN A C 1
ATOM 3985 O O . ASN A 1 503 ? 15.516 -18.474 -35.692 1.00 85.56 503 ASN A O 1
ATOM 3989 N N . ARG A 1 504 ? 15.361 -16.716 -37.107 1.00 87.75 504 ARG A N 1
ATOM 3990 C CA . ARG A 1 504 ? 14.545 -17.346 -38.162 1.00 87.75 504 ARG A CA 1
ATOM 3991 C C . ARG A 1 504 ? 13.135 -17.759 -37.714 1.00 87.75 504 ARG A C 1
ATOM 3993 O O . ARG A 1 504 ? 12.501 -18.551 -38.397 1.00 87.75 504 ARG A O 1
ATOM 4000 N N . MET A 1 505 ? 12.631 -17.252 -36.593 1.00 90.56 505 MET A N 1
ATOM 4001 C CA . MET A 1 505 ? 11.251 -17.453 -36.133 1.00 90.56 505 MET A CA 1
ATOM 4002 C C . MET A 1 505 ? 10.486 -16.138 -36.250 1.00 90.56 505 MET A C 1
ATOM 4004 O O . MET A 1 505 ? 11.075 -15.076 -36.051 1.00 90.56 505 MET A O 1
ATOM 4008 N N . LEU A 1 506 ? 9.196 -16.195 -36.585 1.00 92.81 506 LEU A N 1
ATOM 4009 C CA . LEU A 1 506 ? 8.380 -14.990 -36.709 1.00 92.81 506 LEU A CA 1
ATOM 4010 C C . LEU A 1 506 ? 8.226 -14.358 -35.323 1.00 92.81 506 LEU A C 1
ATOM 4012 O O . LEU A 1 506 ? 7.723 -15.003 -34.403 1.00 92.81 506 LEU A O 1
ATOM 4016 N N . ALA A 1 507 ? 8.685 -13.117 -35.180 1.00 92.81 507 ALA A N 1
ATOM 4017 C CA . ALA A 1 507 ? 8.639 -12.380 -33.923 1.00 92.81 507 ALA A CA 1
ATOM 4018 C C . ALA A 1 507 ? 7.515 -11.348 -33.914 1.00 92.81 507 ALA A C 1
ATOM 4020 O O . ALA A 1 507 ? 6.799 -11.224 -32.920 1.00 92.81 507 ALA A O 1
ATOM 4021 N N . VAL A 1 508 ? 7.339 -10.631 -35.026 1.00 95.69 508 VAL A N 1
ATOM 4022 C CA . VAL A 1 508 ? 6.313 -9.593 -35.165 1.00 95.69 508 VAL A CA 1
ATOM 4023 C C . VAL A 1 508 ? 5.739 -9.605 -36.571 1.00 95.69 508 VAL A C 1
ATOM 4025 O O . VAL A 1 508 ? 6.488 -9.716 -37.540 1.00 95.69 508 VAL A O 1
ATOM 4028 N N . SER A 1 509 ? 4.427 -9.419 -36.674 1.00 96.31 509 SER A N 1
ATOM 4029 C CA . SER A 1 509 ? 3.752 -9.058 -37.920 1.00 96.31 509 SER A CA 1
ATOM 4030 C C . SER A 1 509 ? 3.096 -7.696 -37.763 1.00 96.31 509 SER A C 1
ATOM 4032 O O . SER A 1 509 ? 2.298 -7.494 -36.849 1.00 96.31 509 SER A O 1
ATOM 4034 N N . ARG A 1 510 ? 3.400 -6.778 -38.675 1.00 96.00 510 ARG A N 1
ATOM 4035 C CA . ARG A 1 510 ? 2.755 -5.469 -38.790 1.00 96.00 510 ARG A CA 1
ATOM 4036 C C . ARG A 1 510 ? 1.875 -5.457 -40.023 1.00 96.00 510 ARG A C 1
ATOM 4038 O O . ARG A 1 510 ? 2.318 -5.878 -41.088 1.00 96.00 510 ARG A O 1
ATOM 4045 N N . PHE A 1 511 ? 0.653 -4.975 -39.880 1.00 94.06 511 PHE A N 1
ATOM 4046 C CA . PHE A 1 511 ? -0.315 -4.843 -40.960 1.00 94.06 511 PHE A CA 1
ATOM 4047 C C . PHE A 1 511 ? -0.753 -3.391 -41.058 1.00 94.06 511 PHE A C 1
ATOM 4049 O O . PHE A 1 511 ? -1.137 -2.801 -40.049 1.00 94.06 511 PHE A O 1
ATOM 4056 N N . TRP A 1 512 ? -0.754 -2.848 -42.270 1.00 91.75 512 TRP A N 1
ATOM 4057 C CA . TRP A 1 512 ? -1.307 -1.530 -42.558 1.00 91.75 512 TRP A CA 1
ATOM 4058 C C . TRP A 1 512 ? -2.559 -1.701 -43.408 1.00 91.75 512 TRP A C 1
ATOM 4060 O O . TRP A 1 512 ? -2.505 -2.264 -44.504 1.00 91.75 512 TRP A O 1
ATOM 4070 N N . ASP A 1 513 ? -3.695 -1.227 -42.898 1.00 80.69 513 ASP A N 1
ATOM 4071 C CA . ASP A 1 513 ? -4.908 -1.104 -43.696 1.00 80.69 513 ASP A CA 1
ATOM 4072 C C . ASP A 1 513 ? -5.020 0.341 -44.185 1.00 80.69 513 ASP A C 1
ATOM 4074 O O . ASP A 1 513 ? -5.130 1.278 -43.388 1.00 80.69 513 ASP A O 1
ATOM 4078 N N . VAL A 1 514 ? -4.944 0.527 -45.505 1.00 59.06 514 VAL A N 1
ATOM 4079 C CA . VAL A 1 514 ? -4.946 1.844 -46.151 1.00 59.06 514 VAL A CA 1
ATOM 4080 C C . VAL A 1 514 ? -6.274 2.544 -45.835 1.00 59.06 514 VAL A C 1
ATOM 4082 O O . VAL A 1 514 ? -7.292 2.276 -46.465 1.00 59.06 514 VAL A O 1
ATOM 4085 N N . GLY A 1 515 ? -6.258 3.432 -44.835 1.00 63.09 515 GLY A N 1
ATOM 4086 C CA . GLY A 1 515 ? -7.406 4.234 -44.395 1.00 63.09 515 GLY A CA 1
ATOM 4087 C C . GLY A 1 515 ? -8.097 3.800 -43.093 1.00 63.09 515 GLY A C 1
ATOM 4088 O O . GLY A 1 515 ? -8.925 4.564 -42.607 1.00 63.09 515 GLY A O 1
ATOM 4089 N N . ASN A 1 516 ? -7.755 2.648 -42.494 1.00 70.56 516 ASN A N 1
ATOM 4090 C CA . ASN A 1 516 ? -8.462 2.108 -41.312 1.00 70.56 516 ASN A CA 1
ATOM 4091 C C . ASN A 1 516 ? -7.580 1.845 -40.077 1.00 70.56 516 ASN A C 1
ATOM 4093 O O . ASN A 1 516 ? -8.112 1.455 -39.035 1.00 70.56 516 ASN A O 1
ATOM 4097 N N . GLY A 1 517 ? -6.261 2.045 -40.173 1.00 84.50 517 GLY A N 1
ATOM 4098 C CA . GLY A 1 517 ? -5.335 1.886 -39.049 1.00 84.50 517 GLY A CA 1
ATOM 4099 C C . GLY A 1 517 ? -4.202 0.892 -39.302 1.00 84.50 517 GLY A C 1
ATOM 4100 O O . GLY A 1 517 ? -3.999 0.417 -40.422 1.00 84.50 517 GLY A O 1
ATOM 4101 N N . ALA A 1 518 ? -3.457 0.577 -38.246 1.00 91.06 518 ALA A N 1
ATOM 4102 C CA . ALA A 1 518 ? -2.392 -0.422 -38.269 1.00 91.06 518 ALA A CA 1
ATOM 4103 C C . ALA A 1 518 ? -2.577 -1.429 -37.131 1.00 91.06 518 ALA A C 1
ATOM 4105 O O . ALA A 1 518 ? -3.129 -1.095 -36.088 1.00 91.06 518 ALA A O 1
ATOM 4106 N N . ASN A 1 519 ? -2.116 -2.661 -37.320 1.00 93.31 519 ASN A N 1
ATOM 4107 C CA . ASN A 1 519 ? -2.088 -3.667 -36.262 1.00 93.31 519 ASN A CA 1
ATOM 4108 C C . ASN A 1 519 ? -0.701 -4.282 -36.174 1.00 93.31 519 ASN A C 1
ATOM 4110 O O . ASN A 1 519 ? -0.100 -4.626 -37.192 1.00 93.31 519 ASN A O 1
ATOM 4114 N N . GLU A 1 520 ? -0.228 -4.481 -34.956 1.00 95.31 520 GLU A N 1
ATOM 4115 C CA . GLU A 1 520 ? 1.008 -5.185 -34.665 1.00 95.31 520 GLU A CA 1
ATOM 4116 C C . GLU A 1 520 ? 0.699 -6.398 -33.802 1.00 95.31 520 GLU A C 1
ATOM 4118 O O . GLU A 1 520 ? 0.051 -6.289 -32.763 1.00 95.31 520 GLU A O 1
ATOM 4123 N N . ILE A 1 521 ? 1.163 -7.563 -34.236 1.00 96.38 521 ILE A N 1
ATOM 4124 C CA . ILE A 1 521 ? 0.974 -8.829 -33.535 1.00 96.38 521 ILE A CA 1
ATOM 4125 C C . ILE A 1 521 ? 2.346 -9.358 -33.154 1.00 96.38 521 ILE A C 1
ATOM 4127 O O . ILE A 1 521 ? 3.214 -9.517 -34.014 1.00 96.38 521 ILE A O 1
ATOM 4131 N N . TYR A 1 522 ? 2.520 -9.638 -31.869 1.00 95.31 522 TYR A N 1
ATOM 4132 C CA . TYR A 1 522 ? 3.773 -10.075 -31.284 1.00 95.31 522 TYR A CA 1
ATOM 4133 C C . TYR A 1 522 ? 3.677 -11.536 -30.850 1.00 95.31 522 TYR A C 1
ATOM 4135 O O . TYR A 1 522 ? 2.762 -11.931 -30.117 1.00 95.31 522 TYR A O 1
ATOM 4143 N N . TYR A 1 523 ? 4.652 -12.329 -31.284 1.00 93.00 523 TYR A N 1
ATOM 4144 C CA . TYR A 1 523 ? 4.665 -13.777 -31.110 1.00 93.00 523 TYR A CA 1
ATOM 4145 C C . TYR A 1 523 ? 5.775 -14.213 -30.157 1.00 93.00 523 TYR A C 1
ATOM 4147 O O . TYR A 1 523 ? 6.862 -13.637 -30.134 1.00 93.00 523 TYR A O 1
ATOM 4155 N N . ARG A 1 524 ? 5.506 -15.262 -29.382 1.00 91.69 524 ARG A N 1
ATOM 4156 C CA . ARG A 1 524 ? 6.514 -15.999 -28.614 1.00 91.69 524 ARG A CA 1
ATOM 4157 C C . ARG A 1 524 ? 7.276 -16.971 -29.524 1.00 91.69 524 ARG A C 1
ATOM 4159 O O . ARG A 1 524 ? 6.786 -17.308 -30.607 1.00 91.69 524 ARG A O 1
ATOM 4166 N N . PRO A 1 525 ? 8.420 -17.530 -29.084 1.00 90.69 525 PRO A N 1
ATOM 4167 C CA . PRO A 1 525 ? 9.161 -18.515 -29.865 1.00 90.69 525 PRO A CA 1
ATOM 4168 C C . PRO A 1 525 ? 8.391 -19.800 -30.153 1.00 90.69 525 PRO A C 1
ATOM 4170 O O . PRO A 1 525 ? 8.864 -20.575 -30.971 1.00 90.69 525 PRO A O 1
ATOM 4173 N N . ASP A 1 526 ? 7.267 -20.070 -29.487 1.00 90.06 526 ASP A N 1
ATOM 4174 C CA . ASP A 1 526 ? 6.388 -21.219 -29.743 1.00 90.06 526 ASP A CA 1
ATOM 4175 C C . ASP A 1 526 ? 5.296 -20.937 -30.794 1.00 90.06 526 ASP A C 1
ATOM 4177 O O . ASP A 1 526 ? 4.701 -21.880 -31.312 1.00 90.06 526 ASP A O 1
ATOM 4181 N N . GLY A 1 527 ? 5.106 -19.669 -31.177 1.00 89.38 527 GLY A N 1
ATOM 4182 C CA . GLY A 1 527 ? 4.118 -19.219 -32.161 1.00 89.38 527 GLY A CA 1
ATOM 4183 C C . GLY A 1 527 ? 2.873 -18.604 -31.537 1.00 89.38 527 GLY A C 1
ATOM 4184 O O . GLY A 1 527 ? 2.059 -18.035 -32.263 1.00 89.38 527 GLY A O 1
ATOM 4185 N N . ASP A 1 528 ? 2.733 -18.666 -30.212 1.00 90.94 528 ASP A N 1
ATOM 4186 C CA . ASP A 1 528 ? 1.593 -18.072 -29.533 1.00 90.94 528 ASP A CA 1
ATOM 4187 C C . ASP A 1 528 ? 1.710 -16.547 -29.512 1.00 90.94 528 ASP A C 1
ATOM 4189 O O . ASP A 1 528 ? 2.767 -15.969 -29.247 1.00 90.94 528 ASP A O 1
ATOM 4193 N N . ILE A 1 529 ? 0.586 -15.879 -29.766 1.00 92.38 529 ILE A N 1
ATOM 4194 C CA . ILE A 1 529 ? 0.479 -14.424 -29.644 1.00 92.38 529 ILE A CA 1
ATOM 4195 C C . ILE A 1 529 ? 0.482 -14.073 -28.157 1.00 92.38 529 ILE A C 1
ATOM 4197 O O . ILE A 1 529 ? -0.379 -14.564 -27.417 1.00 92.38 529 ILE A O 1
ATOM 4201 N N . TYR A 1 530 ? 1.406 -13.211 -27.731 1.00 93.31 530 TYR A N 1
ATOM 4202 C CA . TYR A 1 530 ? 1.429 -12.680 -26.362 1.00 93.31 530 TYR A CA 1
ATOM 4203 C C . TYR A 1 530 ? 0.985 -11.225 -26.275 1.00 93.31 530 TYR A C 1
ATOM 4205 O O . TYR A 1 530 ? 0.532 -10.808 -25.213 1.00 93.31 530 TYR A O 1
ATOM 4213 N N . MET A 1 531 ? 1.100 -10.458 -27.358 1.00 95.75 531 MET A N 1
ATOM 4214 C CA . MET A 1 531 ? 0.659 -9.071 -27.380 1.00 95.75 531 MET A CA 1
ATOM 4215 C C . MET A 1 531 ? 0.127 -8.691 -28.756 1.00 95.75 531 MET A C 1
ATOM 4217 O O . MET A 1 531 ? 0.649 -9.140 -29.778 1.00 95.75 531 MET A O 1
ATOM 4221 N N . GLN A 1 532 ? -0.892 -7.843 -28.777 1.00 95.50 532 GLN A N 1
ATOM 4222 C CA . GLN A 1 532 ? -1.397 -7.200 -29.980 1.00 95.50 532 GLN A CA 1
ATOM 4223 C C . GLN A 1 532 ? -1.589 -5.709 -29.707 1.00 95.50 532 GLN A C 1
ATOM 4225 O O . GLN A 1 532 ? -2.176 -5.341 -28.693 1.00 95.50 532 GLN A O 1
ATOM 4230 N N . ARG A 1 533 ? -1.116 -4.855 -30.616 1.00 94.81 533 ARG A N 1
ATOM 4231 C CA . ARG A 1 533 ? -1.386 -3.413 -30.601 1.00 94.81 533 ARG A CA 1
ATOM 4232 C C . ARG A 1 533 ? -2.209 -3.041 -31.819 1.00 94.81 533 ARG A C 1
ATOM 4234 O O . ARG A 1 533 ? -1.884 -3.456 -32.930 1.00 94.81 533 ARG A O 1
ATOM 4241 N N . SER A 1 534 ? -3.271 -2.277 -31.606 1.00 93.19 534 SER A N 1
ATOM 4242 C CA . SER A 1 534 ? -4.153 -1.807 -32.675 1.00 93.19 534 SER A CA 1
ATOM 4243 C C . SER A 1 534 ? -4.166 -0.284 -32.671 1.00 93.19 534 SER A C 1
ATOM 4245 O O . SER A 1 534 ? -4.483 0.325 -31.655 1.00 93.19 534 SER A O 1
ATOM 4247 N N . TYR A 1 535 ? -3.828 0.312 -33.807 1.00 91.81 535 TYR 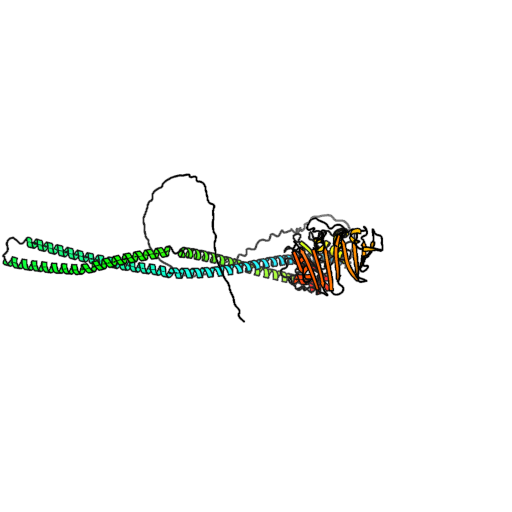A N 1
ATOM 4248 C CA . TYR A 1 535 ? -3.687 1.749 -34.013 1.00 91.81 535 TYR A CA 1
ATOM 4249 C C . TYR A 1 535 ? -4.849 2.240 -34.873 1.00 91.81 535 TYR A C 1
ATOM 4251 O O . TYR A 1 535 ? -4.999 1.793 -36.013 1.00 91.81 535 TYR A O 1
ATOM 4259 N N . ARG A 1 536 ? -5.665 3.164 -34.361 1.00 88.56 536 ARG A N 1
ATOM 4260 C CA . ARG A 1 536 ? -6.773 3.794 -35.098 1.00 88.56 536 ARG A CA 1
ATOM 4261 C C . ARG A 1 536 ? -6.706 5.309 -34.934 1.00 88.56 536 ARG A C 1
ATOM 4263 O O . ARG A 1 536 ? -7.194 5.857 -33.956 1.00 88.56 536 ARG A O 1
ATOM 4270 N N . GLY A 1 537 ? -6.120 5.997 -35.914 1.00 83.50 537 GLY A N 1
ATOM 4271 C CA . GLY A 1 537 ? -5.832 7.426 -35.770 1.00 83.50 537 GLY A CA 1
ATOM 4272 C C . GLY A 1 537 ? -4.767 7.645 -34.693 1.00 83.50 537 GLY A C 1
ATOM 4273 O O . GLY A 1 537 ? -3.683 7.079 -34.805 1.00 83.50 537 GLY A O 1
ATOM 4274 N N . GLU A 1 538 ? -5.084 8.444 -33.673 1.00 81.12 538 GLU A N 1
ATOM 4275 C CA . GLU A 1 538 ? -4.216 8.671 -32.503 1.00 81.12 538 GLU A CA 1
ATOM 4276 C C . GLU A 1 538 ? -4.434 7.638 -31.381 1.00 81.12 538 GLU A C 1
ATOM 4278 O O . GLU A 1 538 ? -3.610 7.543 -30.474 1.00 81.12 538 GLU A O 1
ATOM 4283 N N . ASP A 1 539 ? -5.500 6.833 -31.453 1.00 85.50 539 ASP A N 1
ATOM 4284 C CA . ASP A 1 539 ? -5.831 5.852 -30.420 1.00 85.50 539 ASP A CA 1
ATOM 4285 C C . ASP A 1 539 ? -5.021 4.561 -30.600 1.00 85.50 539 ASP A C 1
ATOM 4287 O O . ASP A 1 539 ? -4.971 3.981 -31.694 1.00 85.50 539 ASP A O 1
ATOM 4291 N N . VAL A 1 540 ? -4.434 4.073 -29.504 1.00 90.06 540 VAL A N 1
ATOM 4292 C CA . VAL A 1 540 ? -3.678 2.814 -29.454 1.00 90.06 540 VAL A CA 1
ATOM 4293 C C . VAL A 1 540 ? -4.268 1.916 -28.385 1.00 90.06 540 VAL A C 1
ATOM 4295 O O . VAL A 1 540 ? -4.201 2.232 -27.207 1.00 90.06 540 VAL A O 1
ATOM 4298 N N . THR A 1 541 ? -4.801 0.762 -28.773 1.00 93.75 541 THR A N 1
ATOM 4299 C CA . THR A 1 541 ? -5.241 -0.255 -27.809 1.00 93.75 541 THR A CA 1
ATOM 4300 C C . THR A 1 541 ? -4.238 -1.393 -27.755 1.00 93.75 541 THR A C 1
ATOM 4302 O O . THR A 1 541 ? -3.915 -1.970 -28.800 1.00 93.75 541 THR A O 1
ATOM 4305 N N . THR A 1 542 ? -3.820 -1.761 -26.548 1.00 95.81 542 THR A N 1
ATOM 4306 C CA . THR A 1 542 ? -2.853 -2.839 -26.314 1.00 95.81 542 THR A CA 1
ATOM 4307 C C . THR A 1 542 ? -3.535 -4.004 -25.605 1.00 95.81 542 THR A C 1
ATOM 4309 O O . THR A 1 542 ? -4.105 -3.850 -24.530 1.00 95.81 542 THR A O 1
ATOM 4312 N N . GLU A 1 543 ? -3.485 -5.191 -26.202 1.00 95.94 543 GLU A N 1
ATOM 4313 C CA . GLU A 1 543 ? -3.923 -6.449 -25.598 1.00 95.94 543 GLU A CA 1
ATOM 4314 C C . GLU A 1 543 ? -2.697 -7.276 -25.222 1.00 95.94 543 GLU A C 1
ATOM 4316 O O . GLU A 1 543 ? -1.867 -7.577 -26.079 1.00 95.94 543 GLU A O 1
ATOM 4321 N N . TYR A 1 544 ? -2.583 -7.671 -23.955 1.00 95.06 544 TYR A N 1
ATOM 4322 C CA . TYR A 1 544 ? -1.464 -8.455 -23.435 1.00 95.06 544 TYR A CA 1
ATOM 4323 C C . TYR A 1 544 ? -1.955 -9.759 -22.803 1.00 95.06 544 TYR A C 1
ATOM 4325 O O . TYR A 1 544 ? -2.899 -9.763 -22.009 1.00 95.06 544 TYR A O 1
ATOM 4333 N N . ARG A 1 545 ? -1.315 -10.885 -23.138 1.00 91.62 545 ARG A N 1
ATOM 4334 C CA . ARG A 1 545 ? -1.681 -12.214 -22.635 1.00 91.62 545 ARG A CA 1
ATOM 4335 C C . ARG A 1 545 ? -0.736 -12.687 -21.543 1.00 91.62 545 ARG A C 1
ATOM 4337 O O . ARG A 1 545 ? 0.417 -13.024 -21.810 1.00 91.62 545 ARG A O 1
ATOM 4344 N N . VAL A 1 546 ? -1.274 -12.841 -20.337 1.00 85.00 546 VAL A N 1
ATOM 4345 C CA . VAL A 1 546 ? -0.562 -13.326 -19.149 1.00 85.00 546 VAL A CA 1
ATOM 4346 C C . VAL A 1 546 ? -1.357 -14.455 -18.491 1.00 85.00 546 VAL A C 1
ATOM 4348 O O . VAL A 1 546 ? -2.570 -14.352 -18.326 1.00 85.00 546 VAL A O 1
ATOM 4351 N N . ASN A 1 547 ? -0.695 -15.562 -18.135 1.00 80.50 547 ASN A N 1
ATOM 4352 C CA . ASN A 1 547 ? -1.312 -16.719 -17.460 1.00 80.50 547 ASN A CA 1
ATOM 4353 C C . ASN A 1 547 ? -2.605 -17.238 -18.130 1.00 80.50 547 ASN A C 1
ATOM 4355 O O . ASN A 1 547 ? -3.577 -17.580 -17.459 1.00 80.50 547 ASN A O 1
ATOM 4359 N N . GLY A 1 548 ? -2.644 -17.250 -19.466 1.00 80.31 548 GLY A N 1
ATOM 4360 C CA . GLY A 1 548 ? -3.807 -17.699 -20.244 1.00 80.31 548 GLY A CA 1
ATOM 4361 C C . GLY A 1 548 ? -4.983 -16.713 -20.304 1.00 80.31 548 GLY A C 1
ATOM 4362 O O . GLY A 1 548 ? -5.968 -16.999 -20.977 1.00 80.31 548 GLY A O 1
ATOM 4363 N N . SER A 1 549 ? -4.884 -15.552 -19.651 1.00 87.62 549 SER A N 1
ATOM 4364 C CA . SER A 1 549 ? -5.876 -14.471 -19.714 1.00 87.62 549 SER A CA 1
ATOM 4365 C C . SER A 1 549 ? -5.382 -13.324 -20.594 1.00 87.62 549 SER A C 1
ATOM 4367 O O . SER A 1 549 ? -4.178 -13.099 -20.704 1.00 87.62 549 SER A O 1
ATOM 4369 N N . THR A 1 550 ? -6.309 -12.588 -21.211 1.00 93.69 550 THR A N 1
ATOM 4370 C CA . THR A 1 550 ? -6.003 -11.364 -21.971 1.00 93.69 550 THR A CA 1
ATOM 4371 C C . THR A 1 550 ? -6.409 -10.149 -21.146 1.00 93.69 550 THR A C 1
ATOM 4373 O O . THR A 1 550 ? -7.524 -10.105 -20.629 1.00 93.69 550 THR A O 1
ATOM 4376 N N . VAL A 1 551 ? -5.503 -9.184 -21.017 1.00 95.50 551 VAL A N 1
ATOM 4377 C CA . VAL A 1 551 ? -5.749 -7.879 -20.397 1.00 95.50 551 VAL A CA 1
ATOM 4378 C C . VAL A 1 551 ? -5.669 -6.820 -21.490 1.00 95.50 551 VAL A C 1
ATOM 4380 O O . VAL A 1 551 ? -4.730 -6.835 -22.284 1.00 95.50 551 VAL A O 1
ATOM 4383 N N . THR A 1 552 ? -6.648 -5.922 -21.536 1.00 96.38 552 THR A N 1
ATOM 4384 C CA . THR A 1 552 ? -6.744 -4.868 -22.553 1.00 96.38 552 THR A CA 1
ATOM 4385 C C . THR A 1 552 ? -6.518 -3.503 -21.915 1.00 96.38 552 THR A C 1
ATOM 4387 O O . THR A 1 552 ? -7.099 -3.198 -20.873 1.00 96.38 552 THR A O 1
ATOM 4390 N N . PHE A 1 553 ? -5.705 -2.682 -22.569 1.00 96.12 553 PHE A N 1
ATOM 4391 C CA . PHE A 1 553 ? -5.344 -1.330 -22.163 1.00 96.12 553 PHE A CA 1
ATOM 4392 C C . PHE A 1 553 ? -5.796 -0.337 -23.233 1.00 96.12 553 PHE A C 1
ATOM 4394 O O . PHE A 1 553 ? -5.707 -0.617 -24.431 1.00 96.12 553 PHE A O 1
ATOM 4401 N N . ALA A 1 554 ? -6.304 0.809 -22.782 1.00 91.81 554 ALA A N 1
ATOM 4402 C CA . ALA A 1 554 ? -6.833 1.857 -23.653 1.00 91.81 554 ALA A CA 1
ATOM 4403 C C . ALA A 1 554 ? -5.740 2.715 -24.310 1.00 91.81 554 ALA A C 1
ATOM 4405 O O . ALA A 1 554 ? -6.029 3.389 -25.292 1.00 91.81 554 ALA A O 1
ATOM 4406 N N . ASP A 1 555 ? -4.526 2.688 -23.757 1.00 90.31 555 ASP A N 1
ATOM 4407 C CA . ASP A 1 555 ? -3.342 3.383 -24.250 1.00 90.31 555 ASP A CA 1
ATOM 4408 C C . ASP A 1 555 ? -2.062 2.664 -23.786 1.00 90.31 555 ASP A C 1
ATOM 4410 O O . ASP A 1 555 ? -2.089 1.814 -22.884 1.00 90.31 555 ASP A O 1
ATOM 4414 N N . ASP A 1 556 ? -0.935 2.999 -24.419 1.00 87.12 556 ASP A N 1
ATOM 4415 C CA . ASP A 1 556 ? 0.368 2.404 -24.106 1.00 87.12 556 ASP A CA 1
ATOM 4416 C C . ASP A 1 556 ? 0.848 2.775 -22.695 1.00 87.12 556 ASP A C 1
ATOM 4418 O O . ASP A 1 556 ? 1.404 1.928 -22.002 1.00 87.12 556 ASP A O 1
ATOM 4422 N N . ALA A 1 557 ? 0.564 3.985 -22.209 1.00 89.81 557 ALA A N 1
ATOM 4423 C CA . ALA A 1 557 ? 1.013 4.419 -20.887 1.00 89.81 557 ALA A CA 1
ATOM 4424 C C . ALA A 1 557 ? 0.368 3.604 -19.748 1.00 89.81 557 ALA A C 1
ATOM 4426 O O . ALA A 1 557 ? 1.031 3.240 -18.775 1.00 89.81 557 ALA A O 1
ATOM 4427 N N . SER A 1 558 ? -0.912 3.260 -19.895 1.00 92.00 558 SER A N 1
ATOM 4428 C CA . SER A 1 558 ? -1.653 2.391 -18.978 1.00 92.00 558 SER A CA 1
ATOM 4429 C C . SER A 1 558 ? -1.100 0.965 -18.983 1.00 92.00 558 SER A C 1
ATOM 4431 O O . SER A 1 558 ? -1.024 0.324 -17.932 1.00 92.00 558 SER A O 1
ATOM 4433 N N . PHE A 1 559 ? -0.696 0.462 -20.155 1.00 93.81 559 PHE A N 1
ATOM 4434 C CA . PHE A 1 559 ? -0.000 -0.820 -20.262 1.00 93.81 559 PHE A CA 1
ATOM 4435 C C . PHE A 1 559 ? 1.361 -0.776 -19.555 1.00 93.81 559 PHE A C 1
ATOM 4437 O O . PHE A 1 559 ? 1.668 -1.681 -18.780 1.00 93.81 559 PHE A O 1
ATOM 4444 N N . GLU A 1 560 ? 2.158 0.270 -19.777 1.00 93.31 560 GLU A N 1
ATOM 4445 C CA . GLU A 1 560 ? 3.483 0.430 -19.171 1.00 93.31 560 GLU A CA 1
ATOM 4446 C C . GLU A 1 560 ? 3.416 0.523 -17.646 1.00 93.31 560 GLU A C 1
ATOM 4448 O O . GLU A 1 560 ? 4.148 -0.189 -16.957 1.00 93.31 560 GLU A O 1
ATOM 4453 N N . GLU A 1 561 ? 2.504 1.331 -17.098 1.00 92.75 561 GLU A N 1
ATOM 4454 C CA . GLU A 1 561 ? 2.279 1.410 -15.651 1.00 92.75 561 GLU A CA 1
ATOM 4455 C C . GLU A 1 561 ? 1.880 0.046 -15.070 1.00 92.75 561 GLU A C 1
ATOM 4457 O O . GLU A 1 561 ? 2.439 -0.408 -14.061 1.00 92.75 561 GLU A O 1
ATOM 4462 N N . TRP A 1 562 ? 0.920 -0.632 -15.706 1.00 93.19 562 TRP A N 1
ATOM 4463 C CA . TRP A 1 562 ? 0.490 -1.955 -15.269 1.00 93.19 562 TRP A CA 1
ATOM 4464 C C . TRP A 1 562 ? 1.644 -2.953 -15.309 1.00 93.19 562 TRP A C 1
ATOM 4466 O O . TRP A 1 562 ? 1.850 -3.697 -14.353 1.00 93.19 562 TRP A O 1
ATOM 4476 N N . TRP A 1 563 ? 2.431 -2.951 -16.381 1.00 93.56 563 TRP A N 1
ATOM 4477 C CA . TRP A 1 563 ? 3.553 -3.861 -16.531 1.00 93.56 563 TRP A CA 1
ATOM 4478 C C . TRP A 1 563 ? 4.602 -3.572 -15.436 1.00 93.56 563 TRP A C 1
ATOM 4480 O O . TRP A 1 563 ? 4.875 -4.430 -14.589 1.00 93.56 563 TRP A O 1
ATOM 4490 N N . LEU A 1 564 ? 5.084 -2.333 -15.308 1.00 93.69 564 LEU A N 1
ATOM 4491 C CA . LEU A 1 564 ? 6.034 -1.963 -14.251 1.00 93.69 564 LEU A CA 1
ATOM 4492 C C . LEU A 1 564 ? 5.587 -2.423 -12.858 1.00 93.69 564 LEU A C 1
ATOM 4494 O O . LEU A 1 564 ? 6.357 -3.061 -12.140 1.00 93.69 564 LEU A O 1
ATOM 4498 N N . THR A 1 565 ? 4.330 -2.166 -12.497 1.00 91.12 565 THR A N 1
ATOM 4499 C CA . THR A 1 565 ? 3.785 -2.511 -11.173 1.00 91.12 565 THR A CA 1
ATOM 4500 C C . THR A 1 565 ? 3.550 -4.011 -10.966 1.00 91.12 565 THR A C 1
ATOM 4502 O O . THR A 1 565 ? 3.491 -4.463 -9.822 1.00 91.12 565 THR A O 1
ATOM 4505 N N . LYS A 1 566 ? 3.372 -4.804 -12.032 1.00 90.69 566 LYS A N 1
ATOM 4506 C CA . LYS A 1 566 ? 2.981 -6.220 -11.917 1.00 90.69 566 LYS A CA 1
ATOM 4507 C C . LYS A 1 566 ? 4.096 -7.227 -12.079 1.00 90.69 566 LYS A C 1
ATOM 4509 O O . LYS A 1 566 ? 3.893 -8.371 -11.673 1.00 90.69 566 LYS A O 1
ATOM 4514 N N . SER A 1 567 ? 5.245 -6.878 -12.641 1.00 89.81 567 SER A N 1
ATOM 4515 C CA . SER A 1 567 ? 6.352 -7.856 -12.677 1.00 89.81 567 SER A CA 1
ATOM 4516 C C . SER A 1 567 ? 7.764 -7.250 -12.637 1.00 89.81 567 SER A C 1
ATOM 4518 O O . SER A 1 567 ? 8.724 -8.013 -12.654 1.00 89.81 567 SER A O 1
ATOM 4520 N N . VAL A 1 568 ? 7.909 -5.917 -12.578 1.00 91.12 568 VAL A N 1
ATOM 4521 C CA . VAL A 1 568 ? 9.210 -5.273 -12.321 1.00 91.12 568 VAL A CA 1
ATOM 4522 C C . VAL A 1 568 ? 9.307 -4.840 -10.860 1.00 91.12 568 VAL A C 1
ATOM 4524 O O . VAL A 1 568 ? 10.276 -5.184 -10.197 1.00 91.12 568 VAL A O 1
ATOM 4527 N N . LEU A 1 569 ? 8.298 -4.118 -10.363 1.00 92.44 569 LEU A N 1
ATOM 4528 C CA . LEU A 1 569 ? 8.272 -3.468 -9.049 1.00 92.44 569 LEU A CA 1
ATOM 4529 C C . LEU A 1 569 ? 7.161 -4.085 -8.188 1.00 92.44 569 LEU A C 1
ATOM 4531 O O . LEU A 1 569 ? 6.077 -3.518 -8.030 1.00 92.44 569 LEU A O 1
ATOM 4535 N N . THR A 1 570 ? 7.405 -5.301 -7.709 1.00 87.44 570 THR A N 1
ATOM 4536 C CA . THR A 1 570 ? 6.392 -6.156 -7.066 1.00 87.44 570 THR A CA 1
ATOM 4537 C C . THR A 1 570 ? 6.402 -6.101 -5.538 1.00 87.44 570 THR A C 1
ATOM 4539 O O . THR A 1 570 ? 5.414 -6.501 -4.918 1.00 87.44 570 THR A O 1
ATOM 4542 N N . ASP A 1 571 ? 7.474 -5.595 -4.925 1.00 88.19 571 ASP A N 1
ATOM 4543 C CA . ASP A 1 571 ? 7.608 -5.421 -3.477 1.00 88.19 571 ASP A CA 1
ATOM 4544 C C . ASP A 1 571 ? 7.517 -3.936 -3.090 1.00 88.19 571 ASP A C 1
ATOM 4546 O O . ASP A 1 571 ? 7.860 -3.024 -3.844 1.00 88.19 571 ASP A O 1
ATOM 4550 N N . LYS A 1 572 ? 7.071 -3.679 -1.859 1.00 87.12 572 LYS A N 1
ATOM 4551 C CA . LYS A 1 572 ? 6.999 -2.330 -1.290 1.00 87.12 572 LYS A CA 1
ATOM 4552 C C . LYS A 1 572 ? 8.366 -1.664 -1.083 1.00 87.12 572 LYS A C 1
ATOM 4554 O O . LYS A 1 572 ? 8.457 -0.460 -0.850 1.00 87.12 572 LYS A O 1
ATOM 4559 N N . ASN A 1 573 ? 9.429 -2.460 -1.069 1.00 89.00 573 ASN A N 1
ATOM 4560 C CA . ASN A 1 573 ? 10.794 -1.980 -0.908 1.00 89.00 573 ASN A CA 1
ATOM 4561 C C . ASN A 1 573 ? 11.471 -1.669 -2.248 1.00 89.00 573 ASN A C 1
ATOM 4563 O O . ASN A 1 573 ? 12.589 -1.144 -2.228 1.00 89.00 573 ASN A O 1
ATOM 4567 N N . ASP A 1 574 ? 10.812 -1.944 -3.376 1.00 94.56 574 ASP A N 1
ATOM 4568 C CA . ASP A 1 574 ? 11.366 -1.712 -4.708 1.00 94.56 574 ASP A CA 1
ATOM 4569 C C . ASP A 1 574 ? 11.517 -0.213 -4.996 1.00 94.56 574 ASP A C 1
ATOM 4571 O O . ASP A 1 574 ? 10.856 0.650 -4.398 1.00 94.56 574 ASP A O 1
ATOM 4575 N N . VAL A 1 575 ? 12.436 0.103 -5.905 1.00 95.81 575 VAL A N 1
ATOM 4576 C CA . VAL A 1 575 ? 12.777 1.471 -6.296 1.00 95.81 575 VAL A CA 1
ATOM 4577 C C . VAL A 1 575 ? 12.852 1.582 -7.805 1.00 95.81 575 VAL A C 1
ATOM 4579 O O . VAL A 1 575 ? 13.610 0.863 -8.453 1.00 95.81 575 VAL A O 1
ATOM 4582 N N . LEU A 1 576 ? 12.137 2.555 -8.356 1.00 97.06 576 LEU A N 1
ATOM 4583 C CA . LEU A 1 576 ? 12.242 2.928 -9.757 1.00 97.06 576 LEU A CA 1
ATOM 4584 C C . LEU A 1 576 ? 13.089 4.191 -9.912 1.00 97.06 576 LEU A C 1
ATOM 4586 O O . LEU A 1 576 ? 12.708 5.263 -9.439 1.00 97.06 576 LEU A O 1
ATOM 4590 N N . LEU A 1 577 ? 14.215 4.072 -10.611 1.00 96.69 577 LEU A N 1
ATOM 4591 C CA . LEU A 1 577 ? 14.967 5.207 -11.135 1.00 96.69 577 LEU A CA 1
ATOM 4592 C C . LEU A 1 577 ? 14.404 5.543 -12.516 1.00 96.69 577 LEU A C 1
ATOM 4594 O O . LEU A 1 577 ? 14.407 4.687 -13.394 1.00 96.69 577 LEU A O 1
ATOM 4598 N N . ILE A 1 578 ? 13.923 6.764 -12.722 1.00 95.75 578 ILE A N 1
ATOM 4599 C CA . ILE A 1 578 ? 13.240 7.149 -13.967 1.00 95.75 578 ILE A CA 1
ATOM 4600 C C . ILE A 1 578 ? 13.620 8.563 -14.393 1.00 95.75 578 ILE A C 1
ATOM 4602 O O . ILE A 1 578 ? 13.855 9.425 -13.548 1.00 95.75 578 ILE A O 1
ATOM 4606 N N . SER A 1 579 ? 13.686 8.821 -15.701 1.00 93.81 579 SER A N 1
ATOM 4607 C CA . SER A 1 579 ? 13.992 10.164 -16.193 1.00 93.81 579 SER A CA 1
ATOM 4608 C C . SER A 1 579 ? 12.934 11.159 -15.732 1.00 93.81 579 SER A C 1
ATOM 4610 O O . SER A 1 579 ? 11.736 10.928 -15.887 1.00 93.81 579 SER A O 1
ATOM 4612 N N . ALA A 1 580 ? 13.374 12.322 -15.259 1.00 93.88 580 ALA A N 1
ATOM 4613 C CA . ALA A 1 580 ? 12.505 13.463 -14.991 1.00 93.88 580 ALA A CA 1
ATOM 4614 C C . ALA A 1 580 ? 11.746 13.960 -16.239 1.00 93.88 580 ALA A C 1
ATOM 4616 O O . ALA A 1 580 ? 10.746 14.663 -16.118 1.00 93.88 580 ALA A O 1
ATOM 4617 N N . THR A 1 581 ? 12.209 13.597 -17.439 1.00 92.94 581 THR A N 1
ATOM 4618 C CA . THR A 1 581 ? 11.538 13.909 -18.708 1.00 92.94 581 THR A CA 1
ATOM 4619 C C . THR A 1 581 ? 10.641 12.787 -19.220 1.00 92.94 581 THR A C 1
ATOM 4621 O O . THR A 1 581 ? 10.024 12.972 -20.266 1.00 92.94 581 THR A O 1
ATOM 4624 N N . SER A 1 582 ? 10.594 11.638 -18.540 1.00 92.06 582 SER A N 1
ATOM 4625 C CA . SER A 1 582 ? 9.782 10.508 -18.986 1.00 92.06 582 SER A CA 1
ATOM 4626 C C . SER A 1 582 ? 8.295 10.873 -18.912 1.00 92.06 582 SER A C 1
ATOM 4628 O O . SER A 1 582 ? 7.849 11.392 -17.880 1.00 92.06 582 SER A O 1
ATOM 4630 N N . PRO A 1 583 ? 7.498 10.582 -19.956 1.00 90.88 583 PRO A N 1
ATOM 4631 C CA . PRO A 1 583 ? 6.052 10.797 -19.922 1.00 90.88 583 PRO A CA 1
ATOM 4632 C C . PRO A 1 583 ? 5.352 9.933 -18.861 1.00 90.88 583 PRO A C 1
ATOM 4634 O O . PRO A 1 583 ? 4.257 10.278 -18.416 1.00 90.88 583 PRO A O 1
ATOM 4637 N N . LEU A 1 584 ? 5.995 8.854 -18.404 1.00 92.38 584 LEU A N 1
ATOM 4638 C CA . LEU A 1 584 ? 5.441 7.923 -17.428 1.00 92.38 584 LEU A CA 1
ATOM 4639 C C . LEU A 1 584 ? 5.562 8.429 -15.980 1.00 92.38 584 LEU A C 1
ATOM 4641 O O . LEU A 1 584 ? 4.701 8.147 -15.147 1.00 92.38 584 LEU A O 1
ATOM 4645 N N . LEU A 1 585 ? 6.575 9.245 -15.667 1.00 94.44 585 LEU A N 1
ATOM 4646 C CA . LEU A 1 585 ? 6.780 9.807 -14.325 1.00 94.44 585 LEU A CA 1
ATOM 4647 C C . LEU A 1 585 ? 5.531 10.508 -13.740 1.00 94.44 585 LEU A C 1
ATOM 4649 O O . LEU A 1 585 ? 5.148 10.177 -12.614 1.00 94.44 585 LEU A O 1
ATOM 4653 N N . PRO A 1 586 ? 4.861 11.454 -14.434 1.00 93.12 586 PRO A N 1
ATOM 4654 C CA . PRO A 1 586 ? 3.674 12.111 -13.884 1.00 93.12 586 PRO A CA 1
ATOM 4655 C C . PRO A 1 586 ? 2.496 11.152 -13.665 1.00 93.12 586 PRO A C 1
ATOM 4657 O O . PRO A 1 586 ? 1.676 11.409 -12.784 1.00 93.12 586 PRO A O 1
ATOM 4660 N N . ILE A 1 587 ? 2.400 10.065 -14.434 1.00 92.00 587 ILE A N 1
ATOM 4661 C CA . ILE A 1 587 ? 1.365 9.035 -14.270 1.00 92.00 587 ILE A CA 1
ATOM 4662 C C . ILE A 1 587 ? 1.636 8.259 -12.977 1.00 92.00 587 ILE A C 1
ATOM 4664 O O . ILE A 1 587 ? 0.788 8.219 -12.084 1.00 92.00 587 ILE A O 1
ATOM 4668 N N . LEU A 1 588 ? 2.873 7.789 -12.801 1.00 92.88 588 LEU A N 1
ATOM 4669 C CA . LEU A 1 588 ? 3.292 7.051 -11.608 1.00 92.88 588 LEU A CA 1
ATOM 4670 C C . LEU A 1 588 ? 3.191 7.885 -10.320 1.00 92.88 588 LEU A C 1
ATOM 4672 O O . LEU A 1 588 ? 2.804 7.372 -9.273 1.00 92.88 588 LEU A O 1
ATOM 4676 N N . LEU A 1 589 ? 3.494 9.186 -10.375 1.00 92.75 589 LEU A N 1
ATOM 4677 C CA . LEU A 1 589 ? 3.357 10.084 -9.219 1.00 92.75 589 LEU A CA 1
ATOM 4678 C C . LEU A 1 589 ? 1.894 10.369 -8.836 1.00 92.75 589 LEU A C 1
ATOM 4680 O O . LEU A 1 589 ? 1.617 10.699 -7.677 1.00 92.75 589 LEU A O 1
ATOM 4684 N N . LYS A 1 590 ? 0.954 10.265 -9.786 1.00 91.12 590 LYS A N 1
ATOM 4685 C CA . LYS A 1 590 ? -0.487 10.395 -9.515 1.00 91.12 590 LYS A CA 1
ATOM 4686 C C . LYS A 1 590 ? -1.061 9.138 -8.868 1.00 91.12 590 LYS A C 1
ATOM 4688 O O . LYS A 1 590 ? -1.988 9.259 -8.068 1.00 91.12 590 LYS A O 1
ATOM 4693 N N . ASN A 1 591 ? -0.501 7.965 -9.157 1.00 88.12 591 ASN A N 1
ATOM 4694 C CA . ASN A 1 591 ? -0.902 6.719 -8.518 1.00 88.12 591 ASN A CA 1
ATOM 4695 C C . ASN A 1 591 ? -0.446 6.688 -7.046 1.00 88.12 591 ASN A C 1
ATOM 4697 O O . ASN A 1 591 ? 0.738 6.517 -6.737 1.00 88.12 591 ASN A O 1
ATOM 4701 N N . LYS A 1 592 ? -1.397 6.885 -6.125 1.00 83.31 592 LYS A N 1
ATOM 4702 C CA . LYS A 1 592 ? -1.155 6.893 -4.671 1.00 83.31 592 LYS A CA 1
ATOM 4703 C C . LYS A 1 592 ? -1.116 5.499 -4.048 1.00 83.31 592 LYS A C 1
ATOM 4705 O O . LYS A 1 592 ? -0.579 5.362 -2.954 1.00 83.31 592 LYS A O 1
ATOM 4710 N N . ASP A 1 593 ? -1.620 4.490 -4.753 1.00 85.25 593 ASP A N 1
ATOM 4711 C CA . ASP A 1 593 ? -1.670 3.103 -4.282 1.00 85.25 593 ASP A CA 1
ATOM 4712 C C . ASP A 1 593 ? -0.406 2.309 -4.645 1.00 85.25 593 ASP A C 1
ATOM 4714 O O . ASP A 1 593 ? -0.256 1.143 -4.258 1.00 85.25 593 ASP A O 1
ATOM 4718 N N . ARG A 1 594 ? 0.526 2.936 -5.378 1.00 88.75 594 ARG A N 1
ATOM 4719 C CA . ARG A 1 594 ? 1.818 2.339 -5.724 1.00 88.75 594 ARG A CA 1
ATOM 4720 C C . ARG A 1 594 ? 2.562 1.898 -4.462 1.00 88.75 594 ARG A C 1
ATOM 4722 O O . ARG A 1 594 ? 2.574 2.591 -3.445 1.00 88.75 594 ARG A O 1
ATOM 4729 N N . GLN A 1 595 ? 3.209 0.741 -4.547 1.00 87.44 595 GLN A N 1
ATOM 4730 C CA . GLN A 1 595 ? 3.908 0.148 -3.407 1.00 87.44 595 GLN A CA 1
ATOM 4731 C C . GLN A 1 595 ? 5.399 0.506 -3.374 1.00 87.44 595 GLN A C 1
ATOM 4733 O O . GLN A 1 595 ? 6.002 0.420 -2.316 1.00 87.44 595 GLN A O 1
ATOM 4738 N N . PHE A 1 596 ? 5.984 0.961 -4.481 1.00 93.44 596 PHE A N 1
ATOM 4739 C CA . PHE A 1 596 ? 7.419 1.233 -4.611 1.00 93.44 596 PHE A CA 1
ATOM 4740 C C . PHE A 1 596 ? 7.776 2.726 -4.496 1.00 93.44 596 PHE A C 1
ATOM 4742 O O . PHE A 1 596 ? 6.931 3.622 -4.619 1.00 93.44 596 PHE A O 1
ATOM 4749 N N . GLU A 1 597 ? 9.064 3.007 -4.291 1.00 93.94 597 GLU A N 1
ATOM 4750 C CA . GLU A 1 597 ? 9.622 4.364 -4.299 1.00 93.94 597 GLU A CA 1
ATOM 4751 C C . GLU A 1 597 ? 10.023 4.799 -5.715 1.00 93.94 597 GLU A C 1
ATOM 4753 O O . GLU A 1 597 ? 10.528 4.004 -6.502 1.00 93.94 597 GLU A O 1
ATOM 4758 N N . ILE A 1 598 ? 9.840 6.084 -6.027 1.00 95.81 598 ILE A N 1
ATOM 4759 C CA . ILE A 1 598 ? 10.279 6.688 -7.288 1.00 95.81 598 ILE A CA 1
ATOM 4760 C C . ILE A 1 598 ? 11.417 7.659 -6.993 1.00 95.81 598 ILE A C 1
ATOM 4762 O O . ILE A 1 598 ? 11.274 8.551 -6.154 1.00 95.81 598 ILE A O 1
ATOM 4766 N N . ILE A 1 599 ? 12.523 7.511 -7.718 1.00 96.44 599 ILE A N 1
ATOM 4767 C CA . ILE A 1 599 ? 13.666 8.419 -7.680 1.00 96.44 599 ILE A CA 1
ATOM 4768 C C . ILE A 1 599 ? 13.874 8.981 -9.092 1.00 96.44 599 ILE A C 1
ATOM 4770 O O . ILE A 1 599 ? 14.442 8.301 -9.950 1.00 96.44 599 ILE A O 1
ATOM 4774 N N . PRO A 1 600 ? 13.420 10.214 -9.373 1.00 96.44 600 PRO A N 1
ATOM 4775 C CA . PRO A 1 600 ? 13.687 10.845 -10.652 1.00 96.44 600 PRO A CA 1
ATOM 4776 C C . PRO A 1 600 ? 15.180 11.151 -10.819 1.00 96.44 600 PRO A C 1
ATOM 4778 O O . PRO A 1 600 ? 15.842 11.615 -9.883 1.00 96.44 600 PRO A O 1
ATOM 4781 N N . TYR A 1 601 ? 15.701 10.943 -12.027 1.00 94.81 601 TYR A N 1
ATOM 4782 C CA . TYR A 1 601 ? 17.021 11.419 -12.427 1.00 94.81 601 TYR A CA 1
ATOM 4783 C C . TYR A 1 601 ? 16.925 12.585 -13.418 1.00 94.81 601 TYR A C 1
ATOM 4785 O O . TYR A 1 601 ? 16.111 12.585 -14.342 1.00 94.81 601 TYR A O 1
ATOM 4793 N N . PHE A 1 602 ? 17.776 13.590 -13.226 1.00 93.56 602 PHE A N 1
ATOM 4794 C CA . PHE A 1 602 ? 17.800 14.834 -13.987 1.00 93.56 602 PHE A CA 1
ATOM 4795 C C . PHE A 1 602 ? 19.117 14.946 -14.760 1.00 93.56 602 PHE A C 1
ATOM 4797 O O . PHE A 1 602 ? 20.194 14.994 -14.162 1.00 93.56 602 PHE A O 1
ATOM 4804 N N . LEU A 1 603 ? 19.012 15.016 -16.089 1.00 89.50 603 LEU A N 1
ATOM 4805 C CA . LEU A 1 603 ? 20.149 15.164 -17.014 1.00 89.50 603 LEU A CA 1
ATOM 4806 C C . LEU A 1 603 ? 20.263 16.580 -17.600 1.00 89.50 603 LEU A C 1
ATOM 4808 O O . LEU A 1 603 ? 21.120 16.876 -18.422 1.00 89.50 603 LEU A O 1
ATOM 4812 N N . SER A 1 604 ? 19.361 17.487 -17.230 1.00 89.88 604 SER A N 1
ATOM 4813 C CA . SER A 1 604 ? 19.398 18.869 -17.703 1.00 89.88 604 SER A CA 1
ATOM 4814 C C . SER A 1 604 ? 18.610 19.790 -16.780 1.00 89.88 604 SER A C 1
ATOM 4816 O O . SER A 1 604 ? 17.741 19.348 -16.026 1.00 89.88 604 SER A O 1
ATOM 4818 N N . ALA A 1 605 ? 18.886 21.093 -16.864 1.00 88.12 605 ALA A N 1
ATOM 4819 C CA . ALA A 1 605 ? 18.110 22.106 -16.153 1.00 88.12 605 ALA A CA 1
ATOM 4820 C C . ALA A 1 605 ? 16.651 22.166 -16.638 1.00 88.12 605 ALA A C 1
ATOM 4822 O O . ALA A 1 605 ? 15.756 22.413 -15.837 1.00 88.12 605 ALA A O 1
ATOM 4823 N N . GLU A 1 606 ? 16.396 21.878 -17.918 1.00 89.81 606 GLU A N 1
ATOM 4824 C CA . GLU A 1 606 ? 15.037 21.805 -18.472 1.00 89.81 606 GLU A CA 1
ATOM 4825 C C . GLU A 1 606 ? 14.216 20.692 -17.805 1.00 89.81 606 GLU A C 1
ATOM 4827 O O . GLU A 1 606 ? 13.031 20.870 -17.530 1.00 89.81 606 GLU A O 1
ATOM 4832 N N . ALA A 1 607 ? 14.847 19.560 -17.480 1.00 90.12 607 ALA A N 1
ATOM 4833 C CA . ALA A 1 607 ? 14.176 18.458 -16.799 1.00 90.12 607 ALA A CA 1
ATOM 4834 C C . ALA A 1 607 ? 13.653 18.855 -15.404 1.00 90.12 607 ALA A C 1
ATOM 4836 O O . ALA A 1 607 ? 12.639 18.321 -14.962 1.00 90.12 607 ALA A O 1
ATOM 4837 N N . LEU A 1 608 ? 14.293 19.822 -14.730 1.00 89.06 608 LEU A N 1
ATOM 4838 C CA . LEU A 1 608 ? 13.827 20.342 -13.438 1.00 89.06 608 LEU A CA 1
ATOM 4839 C C . LEU A 1 608 ? 12.510 21.119 -13.545 1.00 89.06 608 LEU A C 1
ATOM 4841 O O . LEU A 1 608 ? 11.790 21.201 -12.558 1.00 89.06 608 LEU A O 1
ATOM 4845 N N . GLU A 1 609 ? 12.194 21.694 -14.709 1.00 88.56 609 GLU A N 1
ATOM 4846 C CA . GLU A 1 609 ? 10.940 22.439 -14.913 1.00 88.56 609 GLU A CA 1
ATOM 4847 C C . GLU A 1 609 ? 9.739 21.516 -15.153 1.00 88.56 609 GLU A C 1
ATOM 4849 O O . GLU A 1 609 ? 8.594 21.944 -15.031 1.00 88.56 609 GLU A O 1
ATOM 4854 N N . LYS A 1 610 ? 9.985 20.249 -15.513 1.00 87.56 610 LYS A N 1
ATOM 4855 C CA . LYS A 1 610 ? 8.939 19.279 -15.882 1.00 87.56 610 LYS A CA 1
ATOM 4856 C C . LYS A 1 610 ? 8.396 18.490 -14.692 1.00 87.56 610 LYS A C 1
ATOM 4858 O O . LYS A 1 610 ? 7.386 17.802 -14.828 1.00 87.56 610 LYS A O 1
ATOM 4863 N N . VAL A 1 611 ? 9.045 18.587 -13.533 1.00 89.00 611 VAL A N 1
ATOM 4864 C CA . VAL A 1 611 ? 8.703 17.820 -12.334 1.00 89.00 611 VAL A CA 1
ATOM 4865 C C . VAL A 1 611 ? 8.272 18.768 -11.224 1.00 89.00 611 VAL A C 1
ATOM 4867 O O . VAL A 1 611 ? 8.988 19.707 -10.887 1.00 89.00 611 VAL A O 1
ATOM 4870 N N . ASP A 1 612 ? 7.122 18.490 -10.608 1.00 90.31 612 ASP A N 1
ATOM 4871 C CA . ASP A 1 612 ? 6.741 19.142 -9.356 1.00 90.31 612 ASP A CA 1
ATOM 4872 C C . ASP A 1 612 ? 7.627 18.618 -8.220 1.00 90.31 612 ASP A C 1
ATOM 4874 O O . ASP A 1 612 ? 7.347 17.596 -7.591 1.00 90.31 612 ASP A O 1
ATOM 4878 N N . LEU A 1 613 ? 8.734 19.317 -7.986 1.00 86.44 613 LEU A N 1
ATOM 4879 C CA . LEU A 1 613 ? 9.721 18.969 -6.969 1.00 86.44 613 LEU A CA 1
ATOM 4880 C C . LEU A 1 613 ? 9.156 19.026 -5.544 1.00 86.44 613 LEU A C 1
ATOM 4882 O O . LEU A 1 613 ? 9.713 18.387 -4.650 1.00 86.44 613 LEU A O 1
ATOM 4886 N N . GLU A 1 614 ? 8.046 19.737 -5.327 1.00 88.50 614 GLU A N 1
ATOM 4887 C CA . GLU A 1 614 ? 7.361 19.811 -4.034 1.00 88.50 614 GLU A CA 1
ATOM 4888 C C . GLU A 1 614 ? 6.410 18.632 -3.798 1.00 88.50 614 GLU A C 1
ATOM 4890 O O . GLU A 1 614 ? 5.880 18.482 -2.695 1.00 88.50 614 GLU A O 1
ATOM 4895 N N . ASN A 1 615 ? 6.234 17.745 -4.784 1.00 88.06 615 ASN A N 1
ATOM 4896 C CA . ASN A 1 615 ? 5.422 16.550 -4.621 1.00 88.06 615 ASN A CA 1
ATOM 4897 C C . ASN A 1 615 ? 5.996 15.665 -3.494 1.00 88.06 615 ASN A C 1
ATOM 4899 O O . ASN A 1 615 ? 7.099 15.127 -3.651 1.00 88.06 615 ASN A O 1
ATOM 4903 N N . PRO A 1 616 ? 5.265 15.438 -2.382 1.00 85.62 616 PRO A N 1
ATOM 4904 C CA . PRO A 1 616 ? 5.776 14.732 -1.201 1.00 85.62 616 PRO A CA 1
ATOM 4905 C C . PRO A 1 616 ? 6.272 13.306 -1.492 1.00 85.62 616 PRO A C 1
ATOM 4907 O O . PRO A 1 616 ? 7.075 12.766 -0.729 1.00 85.62 616 PRO A O 1
ATOM 4910 N N . ASP A 1 617 ? 5.854 12.726 -2.616 1.00 88.75 617 ASP A N 1
ATOM 4911 C CA . ASP A 1 617 ? 6.272 11.410 -3.090 1.00 88.75 617 ASP A CA 1
ATOM 4912 C C . ASP A 1 617 ? 7.737 11.342 -3.555 1.00 88.75 617 ASP A C 1
ATOM 4914 O O . ASP A 1 617 ? 8.341 10.272 -3.505 1.00 88.75 617 ASP A O 1
ATOM 4918 N N . ILE A 1 618 ? 8.339 12.470 -3.947 1.00 91.25 618 ILE A N 1
ATOM 4919 C CA . ILE A 1 618 ? 9.726 12.532 -4.442 1.00 91.25 618 ILE A CA 1
ATOM 4920 C C . ILE A 1 618 ? 10.698 12.753 -3.277 1.00 91.25 618 ILE A C 1
ATOM 4922 O O . ILE A 1 618 ? 11.072 13.871 -2.968 1.00 91.25 618 ILE A O 1
ATOM 4926 N N . LYS A 1 619 ? 11.112 11.711 -2.563 1.00 89.81 619 LYS A N 1
ATOM 4927 C CA . LYS A 1 619 ? 12.008 11.883 -1.391 1.00 89.81 619 LYS A CA 1
ATOM 4928 C C . LYS A 1 619 ? 13.486 12.001 -1.763 1.00 89.81 619 LYS A C 1
ATOM 4930 O O . LYS A 1 619 ? 14.293 12.498 -0.975 1.00 89.81 619 LYS A O 1
ATOM 4935 N N . SER A 1 620 ? 13.819 11.544 -2.962 1.00 93.00 620 SER A N 1
ATOM 4936 C CA . SER A 1 620 ? 15.181 11.389 -3.445 1.00 93.00 620 SER A CA 1
ATOM 4937 C C . SER A 1 620 ? 15.253 11.812 -4.912 1.00 93.00 620 SER A C 1
ATOM 4939 O O . SER A 1 620 ? 14.261 11.707 -5.628 1.00 93.00 620 SER A O 1
ATOM 4941 N N . ALA A 1 621 ? 16.413 12.267 -5.369 1.00 94.75 621 ALA A N 1
ATOM 4942 C CA . ALA A 1 621 ? 16.671 12.608 -6.760 1.00 94.75 621 ALA A CA 1
ATOM 4943 C C . ALA A 1 621 ? 18.128 12.314 -7.135 1.00 94.75 621 ALA A C 1
ATOM 4945 O O . ALA A 1 621 ? 19.032 12.348 -6.300 1.00 94.75 621 ALA A O 1
ATOM 4946 N N . ILE A 1 622 ? 18.360 12.049 -8.414 1.00 94.31 622 ILE A N 1
ATOM 4947 C CA . ILE A 1 622 ? 19.700 11.886 -8.983 1.00 94.31 622 ILE A CA 1
ATOM 4948 C C . ILE A 1 622 ? 19.929 13.042 -9.954 1.00 94.31 622 ILE A C 1
ATOM 4950 O O . ILE A 1 622 ? 19.072 13.331 -10.779 1.00 94.31 622 ILE A O 1
ATOM 4954 N N . VAL A 1 623 ? 21.069 13.717 -9.883 1.00 93.56 623 VAL A N 1
ATOM 4955 C CA . VAL A 1 623 ? 21.412 14.825 -10.781 1.00 93.56 623 VAL A CA 1
ATOM 4956 C C . VAL A 1 623 ? 22.722 14.543 -11.493 1.00 93.56 623 VAL A C 1
ATOM 4958 O O . VAL A 1 623 ? 23.633 13.931 -10.941 1.00 93.56 623 VAL A O 1
ATOM 4961 N N . GLU A 1 624 ? 22.827 14.995 -12.737 1.00 90.19 624 GLU A N 1
ATOM 4962 C CA . GLU A 1 624 ? 24.007 14.738 -13.558 1.00 90.19 624 GLU A CA 1
ATOM 4963 C C . GLU A 1 624 ? 25.269 15.485 -13.090 1.00 90.19 624 GLU A C 1
ATOM 4965 O O . GLU A 1 624 ? 26.380 15.006 -13.313 1.00 90.19 624 GLU A O 1
ATOM 4970 N N . SER A 1 625 ? 25.118 16.662 -12.477 1.00 88.38 625 SER A N 1
ATOM 4971 C CA . SER A 1 625 ? 26.239 17.540 -12.126 1.00 88.38 625 SER A CA 1
ATOM 4972 C C . SER A 1 625 ? 25.967 18.381 -10.880 1.00 88.38 625 SER A C 1
ATOM 4974 O O . SER A 1 625 ? 24.815 18.586 -10.493 1.00 88.38 625 SER A O 1
ATOM 4976 N N . GLU A 1 626 ? 27.034 18.916 -10.283 1.00 84.75 626 GLU A N 1
ATOM 4977 C CA . GLU A 1 626 ? 26.958 19.845 -9.146 1.00 84.75 626 GLU A CA 1
ATOM 4978 C C . GLU A 1 626 ? 26.192 21.128 -9.506 1.00 84.75 626 GLU A C 1
ATOM 4980 O O . GLU A 1 626 ? 25.349 21.579 -8.740 1.00 84.75 626 GLU A O 1
ATOM 4985 N N . ALA A 1 627 ? 26.371 21.667 -10.716 1.00 87.69 627 ALA A N 1
ATOM 4986 C CA . ALA A 1 627 ? 25.609 22.835 -11.172 1.00 87.69 627 ALA A CA 1
ATOM 4987 C C . ALA A 1 627 ? 24.091 22.564 -11.205 1.00 87.69 627 ALA A C 1
ATOM 4989 O O . ALA A 1 627 ? 23.266 23.416 -10.852 1.00 87.69 627 ALA A O 1
ATOM 4990 N N . LEU A 1 628 ? 23.702 21.348 -11.603 1.00 89.62 628 LEU A N 1
ATOM 4991 C CA . LEU A 1 628 ? 22.302 20.940 -11.590 1.00 89.62 628 LEU A CA 1
ATOM 4992 C C . LEU A 1 628 ? 21.798 20.701 -10.162 1.00 89.62 628 LEU A C 1
ATOM 4994 O O . LEU A 1 628 ? 20.656 21.043 -9.858 1.00 89.62 628 LEU A O 1
ATOM 4998 N N . GLN A 1 629 ? 22.656 20.183 -9.281 1.00 88.44 629 GLN A N 1
ATOM 4999 C CA . GLN A 1 629 ? 22.387 20.076 -7.850 1.00 88.44 629 GLN A CA 1
ATOM 5000 C C . GLN A 1 629 ? 22.070 21.447 -7.244 1.00 88.44 629 GLN A C 1
ATOM 5002 O O . GLN A 1 629 ? 21.044 21.590 -6.589 1.00 88.44 629 GLN A O 1
ATOM 5007 N N . GLU A 1 630 ? 22.903 22.461 -7.485 1.00 85.00 630 GLU A N 1
ATOM 5008 C CA . GLU A 1 630 ? 22.690 23.824 -6.982 1.00 85.00 630 GLU A CA 1
ATOM 5009 C C . GLU A 1 630 ? 21.356 24.404 -7.466 1.00 85.00 630 GLU A C 1
ATOM 5011 O O . GLU A 1 630 ? 20.594 24.980 -6.684 1.00 85.00 630 GLU A O 1
ATOM 5016 N N . THR A 1 631 ? 21.033 24.185 -8.743 1.00 89.06 631 THR A N 1
ATOM 5017 C CA . THR A 1 631 ? 19.761 24.624 -9.332 1.00 89.06 631 THR A CA 1
ATOM 5018 C C . THR A 1 631 ? 18.569 23.917 -8.682 1.00 89.06 631 THR A C 1
ATOM 5020 O O . THR A 1 631 ? 17.577 24.563 -8.337 1.00 89.06 631 THR A O 1
ATOM 5023 N N . LEU A 1 632 ? 18.667 22.600 -8.473 1.00 87.94 632 LEU A N 1
ATOM 5024 C CA . LEU A 1 632 ? 17.650 21.804 -7.787 1.00 87.94 632 LEU A CA 1
ATOM 5025 C C . LEU A 1 632 ? 17.453 22.305 -6.346 1.00 87.94 632 LEU A C 1
ATOM 5027 O O . LEU A 1 632 ? 16.328 22.607 -5.957 1.00 87.94 632 LEU A O 1
ATOM 5031 N N . VAL A 1 633 ? 18.542 22.498 -5.593 1.00 83.62 633 VAL A N 1
ATOM 5032 C CA . VAL A 1 633 ? 18.531 23.034 -4.218 1.00 83.62 633 VAL A CA 1
ATOM 5033 C C . VAL A 1 633 ? 17.823 24.382 -4.135 1.00 83.62 633 VAL A C 1
ATOM 5035 O O . VAL A 1 633 ? 17.025 24.611 -3.222 1.00 83.62 633 VAL A O 1
ATOM 5038 N N . ALA A 1 634 ? 18.117 25.283 -5.074 1.00 84.50 634 ALA A N 1
ATOM 5039 C CA . ALA A 1 634 ? 17.531 26.617 -5.095 1.00 84.50 634 ALA A CA 1
ATOM 5040 C C . ALA A 1 634 ? 16.005 26.575 -5.281 1.00 84.50 634 ALA A C 1
ATOM 5042 O O . ALA A 1 634 ? 15.289 27.398 -4.704 1.00 84.50 634 ALA A O 1
ATOM 5043 N N . LYS A 1 635 ? 15.504 25.600 -6.049 1.00 85.44 635 LYS A N 1
ATOM 5044 C CA . LYS A 1 635 ? 14.077 25.445 -6.357 1.00 85.44 635 LYS A CA 1
ATOM 5045 C C . LYS A 1 635 ? 13.291 24.691 -5.290 1.00 85.44 635 LYS A C 1
ATOM 5047 O O . LYS A 1 635 ? 12.121 24.999 -5.085 1.00 85.44 635 LYS A O 1
ATOM 5052 N N . THR A 1 636 ? 13.920 23.746 -4.597 1.00 83.38 636 THR A N 1
ATOM 5053 C CA . THR A 1 636 ? 13.238 22.847 -3.655 1.00 83.38 636 THR A CA 1
ATOM 5054 C C . THR A 1 636 ? 13.111 23.476 -2.276 1.00 83.38 636 THR A C 1
ATOM 5056 O O . THR A 1 636 ? 14.114 23.885 -1.687 1.00 83.38 636 THR A O 1
ATOM 5059 N N . LYS A 1 637 ? 11.905 23.521 -1.708 1.00 81.88 637 LYS A N 1
ATOM 5060 C CA . LYS A 1 637 ? 11.641 24.068 -0.364 1.00 81.88 637 LYS A CA 1
ATOM 5061 C C . LYS A 1 637 ? 11.723 23.032 0.756 1.00 81.88 637 LYS A C 1
ATOM 5063 O O . LYS A 1 637 ? 11.734 23.413 1.927 1.00 81.88 637 LYS A O 1
ATOM 5068 N N . ARG A 1 638 ? 11.825 21.763 0.386 1.00 79.00 638 ARG A N 1
ATOM 5069 C CA . ARG A 1 638 ? 11.838 20.570 1.238 1.00 79.00 638 ARG A CA 1
ATOM 5070 C C . ARG A 1 638 ? 13.207 19.891 1.274 1.00 79.00 638 ARG A C 1
ATOM 5072 O O . ARG A 1 638 ? 14.084 20.198 0.472 1.00 79.00 638 ARG A O 1
ATOM 5079 N N . ASP A 1 639 ? 13.341 18.941 2.190 1.00 78.94 639 ASP A N 1
ATOM 5080 C CA . ASP A 1 639 ? 14.502 18.059 2.280 1.00 78.94 639 ASP A CA 1
ATOM 5081 C C . ASP A 1 639 ? 14.476 17.015 1.149 1.00 78.94 639 ASP A C 1
ATOM 5083 O O . ASP A 1 639 ? 13.414 16.464 0.834 1.00 78.94 639 ASP A O 1
ATOM 5087 N N . LEU A 1 640 ? 15.643 16.734 0.561 1.00 84.19 640 LEU A N 1
ATOM 5088 C CA . LEU A 1 640 ? 15.827 15.758 -0.518 1.00 84.19 640 LEU A CA 1
ATOM 5089 C C . LEU A 1 640 ? 17.115 14.950 -0.314 1.00 84.19 640 LEU A C 1
ATOM 5091 O O . LEU A 1 640 ? 18.142 15.465 0.132 1.00 84.19 640 LEU A O 1
ATOM 5095 N N . ASN A 1 641 ? 17.077 13.672 -0.681 1.00 86.12 641 ASN A N 1
ATOM 5096 C CA . ASN A 1 641 ? 18.286 12.863 -0.826 1.00 86.12 641 ASN A CA 1
ATOM 5097 C C . ASN A 1 641 ? 18.801 13.003 -2.252 1.00 86.12 641 ASN A C 1
ATOM 5099 O O . ASN A 1 641 ? 18.070 12.700 -3.188 1.00 86.12 641 ASN A O 1
ATOM 5103 N N . LEU A 1 642 ? 20.039 13.440 -2.432 1.00 89.12 642 LEU A N 1
ATOM 5104 C CA . LEU A 1 642 ? 20.630 13.686 -3.736 1.00 89.12 642 LEU A CA 1
ATOM 5105 C C . LEU A 1 642 ? 21.827 12.784 -3.992 1.00 89.12 642 LEU A C 1
ATOM 5107 O O . LEU A 1 642 ? 22.748 12.700 -3.181 1.00 89.12 642 LEU A O 1
ATOM 5111 N N . LEU A 1 643 ? 21.850 12.171 -5.167 1.00 90.19 643 LEU A N 1
ATOM 5112 C CA . LEU A 1 643 ? 23.078 11.654 -5.756 1.00 90.19 643 LEU A CA 1
ATOM 5113 C C . LEU A 1 643 ? 23.505 12.593 -6.875 1.00 90.19 643 LEU A C 1
ATOM 5115 O O . LEU A 1 643 ? 22.739 12.815 -7.808 1.00 90.19 643 LEU A O 1
ATOM 5119 N N . VAL A 1 644 ? 24.734 13.094 -6.813 1.00 89.62 644 VAL A N 1
ATOM 5120 C CA . VAL A 1 644 ? 25.377 13.705 -7.979 1.00 89.62 644 VAL A CA 1
ATOM 5121 C C . VAL A 1 644 ? 26.145 12.608 -8.699 1.00 89.62 644 VAL A C 1
ATOM 5123 O O . VAL A 1 644 ? 27.010 11.962 -8.104 1.00 89.62 644 VAL A O 1
ATOM 5126 N N . LEU A 1 645 ? 25.807 12.363 -9.962 1.00 88.44 645 LEU A N 1
ATOM 5127 C CA . LEU A 1 645 ? 26.515 11.385 -10.774 1.00 88.44 645 LEU A CA 1
ATOM 5128 C C . LEU A 1 645 ? 27.963 11.843 -11.011 1.00 88.44 645 LEU A C 1
ATOM 5130 O O . LEU A 1 645 ? 28.206 13.027 -11.253 1.00 88.44 645 LEU A O 1
ATOM 5134 N N . PRO A 1 646 ? 28.944 10.926 -10.977 1.00 83.75 646 PRO A N 1
ATOM 5135 C CA . PRO A 1 646 ? 30.329 11.279 -11.253 1.00 83.75 646 PRO A CA 1
ATOM 5136 C C . PRO A 1 646 ? 30.476 11.790 -12.694 1.00 83.75 646 PRO A C 1
ATOM 5138 O O . PRO A 1 646 ? 29.875 11.248 -13.625 1.00 83.75 646 PRO A O 1
ATOM 5141 N N . GLY A 1 647 ? 31.299 12.824 -12.889 1.00 74.62 647 GLY A N 1
ATOM 5142 C CA . GLY A 1 647 ? 31.558 13.390 -14.214 1.00 74.62 647 GLY A CA 1
ATOM 5143 C C . GLY A 1 647 ? 32.153 12.369 -15.195 1.00 74.62 647 GLY A C 1
ATOM 5144 O O . GLY A 1 647 ? 32.834 11.418 -14.810 1.00 74.62 647 GLY A O 1
ATOM 5145 N N . SER A 1 648 ? 31.942 12.581 -16.498 1.00 58.38 648 SER A N 1
ATOM 5146 C CA . SER A 1 648 ? 32.452 11.696 -17.564 1.00 58.38 648 SER A CA 1
ATOM 5147 C C . SER A 1 648 ? 33.983 11.680 -17.702 1.00 58.38 648 SER A C 1
ATOM 5149 O O . SER A 1 648 ? 34.522 10.802 -18.372 1.00 58.38 648 SER A O 1
ATOM 5151 N N . HIS A 1 649 ? 34.703 12.598 -17.052 1.00 47.38 649 HIS A N 1
ATOM 5152 C CA . HIS A 1 649 ? 36.166 12.684 -17.087 1.00 47.38 649 HIS A CA 1
ATOM 5153 C C . HIS A 1 649 ? 36.809 12.003 -15.875 1.00 47.38 649 HIS A C 1
ATOM 5155 O O . HIS A 1 649 ? 37.403 12.641 -15.015 1.00 47.38 649 HIS A O 1
ATOM 5161 N N . ALA A 1 650 ? 36.705 10.679 -15.819 1.00 36.22 650 ALA A N 1
ATOM 5162 C CA . ALA A 1 650 ? 37.513 9.859 -14.922 1.00 36.22 650 ALA A CA 1
ATOM 5163 C C . ALA A 1 650 ? 37.904 8.575 -15.658 1.00 36.22 650 ALA A C 1
ATOM 5165 O O . ALA A 1 650 ? 37.290 7.527 -15.446 1.00 36.22 650 ALA A O 1
ATOM 5166 N N . ASN A 1 651 ? 38.808 8.734 -16.635 1.00 36.09 651 ASN A N 1
ATOM 5167 C CA . ASN A 1 651 ? 39.823 7.768 -17.081 1.00 36.09 651 ASN A CA 1
ATOM 5168 C C . ASN A 1 651 ? 40.601 8.353 -18.277 1.00 36.09 651 ASN A C 1
ATOM 5170 O O . ASN A 1 651 ? 40.423 7.958 -19.423 1.00 36.09 651 ASN A O 1
ATOM 5174 N N . SER A 1 652 ? 41.486 9.305 -17.993 1.00 30.19 652 SER A N 1
ATOM 5175 C CA . SER A 1 652 ? 42.659 9.584 -18.829 1.00 30.19 652 SER A CA 1
ATOM 5176 C C . SER A 1 652 ? 43.862 9.768 -17.907 1.00 30.19 652 SER A C 1
ATOM 5178 O O . SER A 1 652 ? 44.411 10.856 -17.814 1.00 30.19 652 SER A O 1
ATOM 5180 N N . LEU A 1 653 ? 44.180 8.734 -17.129 1.00 32.38 653 LEU A N 1
ATOM 5181 C CA . LEU A 1 653 ? 45.449 8.568 -16.416 1.00 32.38 653 LEU A CA 1
ATOM 5182 C C . LEU A 1 653 ? 45.530 7.111 -15.937 1.00 32.38 653 LEU A C 1
ATOM 5184 O O . LEU A 1 653 ? 45.164 6.786 -14.808 1.00 32.38 653 LEU A O 1
ATOM 5188 N N . LYS A 1 654 ? 45.958 6.236 -16.847 1.00 31.92 654 LYS A N 1
ATOM 5189 C CA . LYS A 1 654 ? 46.902 5.142 -16.606 1.00 31.92 654 LYS A CA 1
ATOM 5190 C C . LYS A 1 654 ? 47.482 4.697 -17.936 1.00 31.92 654 LYS A C 1
ATOM 5192 O O . LYS A 1 654 ? 46.677 4.519 -18.875 1.00 31.92 654 LYS A O 1
#

Organism: NCBI:txid1302272

Nearest PDB structures (foldseek):
  3ja6-assembly1_I  TM=3.934E-01  e=6.503E-03  Escherichia coli
  6ixg-assembly1_A  TM=3.414E-01  e=2.997E-02  Homo sapiens
  6h2f-assembly1_H  TM=4.730E-01  e=2.808E-01  Aeromonas hydrophila subsp. hydrophila AL09-71
  8c5v-assembly1_I  TM=3.669E-01  e=1.381E-01  Escherichia coli
  4waf-assembly1_B  TM=3.966E-01  e=2.257E-01  Homo sapiens

Solvent-accessible surface area (backbone atoms only — not comparable to full-atom values): 38601 Å² total; per-residue (Å²): 140,89,81,88,85,90,80,89,81,92,86,82,86,85,85,89,84,89,89,87,86,90,84,85,88,86,87,84,88,80,88,81,88,89,85,84,88,82,90,82,86,89,84,84,85,85,89,80,89,84,86,87,85,90,78,90,81,84,89,80,88,80,82,86,79,84,82,76,84,86,79,91,74,88,78,83,80,82,85,86,85,82,90,85,92,87,79,91,84,89,82,88,78,86,87,83,88,88,76,98,65,71,88,43,69,63,64,53,48,69,53,46,50,63,50,50,54,50,49,52,50,52,50,50,50,53,54,50,53,55,46,57,51,45,46,54,38,51,53,52,33,54,52,28,49,50,51,33,53,53,36,50,54,50,46,56,52,51,53,54,51,48,55,51,46,51,52,51,50,51,54,50,49,64,62,46,50,61,56,53,52,50,49,54,50,43,50,52,54,46,53,51,48,51,53,50,47,53,50,48,51,53,54,50,51,52,52,51,49,50,49,52,51,51,50,52,51,51,51,50,52,56,56,53,65,74,63,74,82,80,91,74,59,72,69,60,52,51,54,53,49,52,52,51,51,49,54,52,48,55,49,50,52,52,51,53,51,49,50,64,55,47,54,59,50,55,50,51,44,52,52,47,52,53,51,45,54,53,43,53,53,50,40,52,53,50,50,52,53,59,68,69,38,63,58,62,59,51,49,51,52,46,52,54,51,49,56,51,52,51,56,50,47,54,53,39,52,53,53,30,50,52,30,50,53,50,34,52,54,35,52,53,51,44,53,51,49,35,52,50,32,33,72,79,65,76,33,69,62,48,76,42,76,53,76,58,57,69,93,40,53,38,34,42,44,42,87,63,69,82,61,74,83,41,67,66,60,49,48,52,52,53,25,46,49,73,57,51,76,38,65,57,32,29,40,28,35,77,64,92,47,79,61,54,75,72,36,48,71,54,50,40,63,78,69,64,54,80,31,59,73,49,77,49,26,66,66,50,51,45,51,72,47,51,97,76,80,50,63,46,73,63,67,45,63,72,71,70,40,66,70,42,45,75,76,36,73,46,92,91,56,46,42,25,27,27,35,80,86,65,62,34,42,37,37,46,44,63,44,97,88,69,41,58,32,37,38,40,33,21,51,76,93,44,72,37,33,39,39,36,34,54,94,30,26,69,34,35,41,37,38,46,46,96,91,73,31,39,39,39,41,32,34,18,55,46,61,51,72,40,36,37,39,41,35,48,86,93,47,36,37,36,37,39,53,56,97,93,40,78,48,80,27,80,32,66,68,60,42,50,53,51,47,44,52,68,74,72,43,73,45,63,67,18,33,40,36,33,46,38,73,42,82,58,49,68,56,58,71,66,48,81,83,63,55,49,46,52,31,41,31,33,87,47,74,70,29,60,76,67,43,72,71,82,43,83,75,49,52,34,37,35,25,52,34,69,73,50,43,53,54,51,57,75,70,44,94,64,62,36,25,38,34,65,33,57,69,93,87,78,81,91,83,131

Sequence (654 aa):
MKLFSLFGSDDKDQAESKQQQPVTGDATDKETTPDDGKSQVASEAPKSSAAPANRSRLAAEPKRSAAKPASTSQRAAHSTASNQATGSDPQQSRRVRQGTDGLSKNSIQTTIAPLTDKLEAVRGEIKTQLFDYKDQLNVAFTAAQRQIDEAQATLASHEQEMAKLEKRRQVIEEQIAPHVKKIETLKAEQDDNRKQVIKLNGDLEKLNTQKTTLSQKSQKLLTSSAKSSNDEDIDQVGQHLAELTKQLSDLRDQVAELDKQTTPIEKQLKEARQKRESIDGALKKAQETYEKMDLRKDRQQTESRYKRLTQELDRLKETRDAAKQRQATLNDSTGFVDGYLKTYFNSTRVMRKLHFNDGRHYGLYVDSLAGLAISSIQTLFTRIDKGFDGDKIQTVDTEFNISLLTGWDRFKKDTGLSKFDKLMNPHVVAWAETSNGKRQKQQTISALLDNWKVTKGSQDRPTEATSHDGKLTMKIDYYDDNGVWKVDVYRGNDVYKTDLYLNRMLAVSRFWDVGNGANEIYYRPDGDIYMQRSYRGEDVTTEYRVNGSTVTFADDASFEEWWLTKSVLTDKNDVLLISATSPLLPILLKNKDRQFEIIPYFLSAEALEKVDLENPDIKSAIVESEALQETLVAKTKRDLNLLVLPGSHANSLK

Mean predicted aligned error: 19.37 Å

pLDDT: mean 75.63, std 20.67, range [27.67, 97.12]

Radius of gyration: 55.79 Å; Cα contacts (8 Å, |Δi|>4): 683; chains: 1; bounding box: 166×92×170 Å

Foldseek 3Di:
DDDDDDDDDDDDDDDDDDDDDDDDDDDDDDDDDDDDDDDDDDDDDDDDDDDDDDDDDDDDDDDDDDDDDDDDDDDDDDDDDDDDDDDDDDDDDDDDDDDPDDPPPVVVVVVVVVVVVVVVVVLVVVLQVLVVVLVVLVVLLVVLVVLLVVLVVVLVVLVVVLVVLVVVLVVLCVVLVVLVVVLVVLVVVLVVLVVVLVVLVVVLVVLVVVLVVLVVVLVVLVVVLVVPPDDDDPVVNVVSVVVSVVVNVVSVVVNVVSVVVNVVSVVVNVVSVVVNVVSVVVSVVSVVVSVPPCSVVVNVVSVVVSVVSVVVSVVSVVSSVVSVVSSVVSVVSSVVSLVVCCVSVVDSADAAADADDQPAAEEEEDADCVPVPPPVNLLVLVLCLVQHPYQAYEYEYADDDLCCLPCVVVSCVVSVRRRYDYYHYPLNVLQVDDPPPAFDDQDALVNVCVQWAADDDDSRQGQWIAGPVRQKIKGWDADPVRATAKIFIDRVPDTQWMFGDDPRATAKIKGDDVPAWIKIFGAYRNGDTQKIWTGGPPWIKIWGDDPNDIDIDRHVLRVSVCSCPPPVQPALRYEYEYELPDPNVVVVLPPPVRSYAYEYEYADLVSLVSDPLASPRHQEYEYAAPVSVVSSVVPHPHYHHYGHGDDPPDDPDD

Secondary structure (DSSP, 8-state):
-------------------------------------------------------------------PPP-----PPP--------------------------HHHHHHHHHHHHHHHHHHHHHHHHHHHHHHHHHHHHHHHHHHHHHHHHHHHHHHHHHHHHHHHHHHHHHHHHHHHHHHHHHHHHHHHHHHHHHHHHHHHHHHHHHHHHHHHHHHHHHHHHHTT--SS--HHHHHHHHHHHHHHHHHHHHHHHHHHHHHHHHHHHHHHHHHHHHHHHHHHHHHHHHHHH-THHHHHHHHHHHHHHHHHHHHHHHHHHHHHHHHHHHHHHHHHHHHHHHHHHHS-S--EEEP---TTS-EEEE-S--TTTT-HHHHHHHHHHHHH--SS-EEEE--S--TTHHHHHHHHHHHHT-SSEEEEE-HHHHHHH--SSS--PPPPPHHHHSTTEEEEEE-SSSEEEEEETTS-EEEEEEE-TTS-EEEEEEEETTEEEEEEEEETTEEEEEEEEETTTEEEEEEE-TTS-EEEEEEEETTEEEEEEEETTEEEEESSHHHHHHHHIIIIIS-STT-EEEEETT-TTHHHHHH-SS--SEEEEEESSHHHHHSS-TT-TT--EEEESSHHHHHHHHHH--S-EEEEEPPPS---S--